Protein AF-0000000077156765 (afdb_homodimer)

Foldseek 3Di:
DEEEEAAQAQWDQPDPQLQPPPLLCVVQVVVVHGSRLFIQACVRRVVSLPPDPPSQFHHCVVLLLLQVCLQLVDCCQQVVLYFYWYQHNQQKIKGADRSQDQDPDPVVNRVVSSVCVVVQFDDDPNDTGMGMDRHHPVRVCVVLVAPFEEEEDQPFAEDELLVVLVPDDSRYYYYFHNGADDDDDPVNVVRHPGYYYHDPDDDRRSVVSNSNVVSNVVVVPD/DEEEEAAQAQWDQDDPQLQPPPLLCVVQVVVVHGSRLFIQACVRCVVSLPPDVPSQFHHCVVLLLLLVCLQLVDCCQQVVLYFYWYQHNQQKIKGADRSQDQDPDPVVNRVVSSVCVVVQFDDDPNDTGMGMDRHHPVRVCVVLVAPFEEEEDQPFAEDELLVVLVPDDSSYYYYFHNGFDDDDDPVNVVRHPGYYYHDPDDDRRSVVSNSNVVSNVVVVPD

Organism: Nitrosopumilus maritimus (strain SCM1) (NCBI:txid436308)

pLDDT: mean 96.72, std 3.02, range [75.88, 98.94]

Secondary structure (DSSP, 8-state):
-EEEEEEEES--BPPGGGTTSHHHHHHHHHHTS-GGGSB--HHHHHHHHTT-TTGGGSS-HHHHHHHHHHHHSSHHHHTTSEEEEEEETTSEEEEE-TT----SSHHHHHHHHHHHHHHSEEEETTEEEEEEEE--HHHHHHHH--SEEEEEEEEEEEE-HHHHHHT--TTEEEEEE-SSSS---HHHHTT-SEEEEESSSPPPHHHHHHHHHHHHHHHHH-/-EEEEEEEES--BPPGGGTTSHHHHHHHHHHTS-GGGSBP-HHHHHHHHTT-TTGGGSS-HHHHHHHHHHHHSSHHHHTTSEEEEEEETTSEEEEE-TT----SSHHHHHHHHHHHHHHSEEEETTEEEEEEEE--HHHHHHHH--SEEEEEEEEEEE--HHHHHHT--TTEEEEEE-SSSS---HHHHTT-SEEEE-SSSPPPHHHHHHHHHHHHHHHHH-

Structure (mmCIF, N/CA/C/O backbone):
data_AF-0000000077156765-model_v1
#
loop_
_entity.id
_entity.type
_entity.pdbx_description
1 polymer 'Ribosomal RNA small subunit methyltransferase Nep1'
#
loop_
_atom_site.group_PDB
_atom_site.id
_atom_site.type_symbol
_atom_site.label_atom_id
_atom_site.label_alt_id
_atom_site.label_comp_id
_atom_site.label_asym_id
_atom_site.label_entity_id
_atom_site.label_seq_id
_atom_site.pdbx_PDB_ins_code
_atom_site.Cartn_x
_atom_site.Cartn_y
_atom_site.Cartn_z
_atom_site.occupancy
_atom_site.B_iso_or_equiv
_atom_site.auth_seq_id
_atom_site.auth_comp_id
_atom_site.auth_asym_id
_atom_site.auth_atom_id
_atom_site.pdbx_PDB_model_num
ATOM 1 N N . MET A 1 1 ? 0.451 17.781 21.188 1 91 1 MET A N 1
ATOM 2 C CA . MET A 1 1 ? 0.615 16.688 20.234 1 91 1 MET A CA 1
ATOM 3 C C . MET A 1 1 ? -0.174 16.953 18.969 1 91 1 MET A C 1
ATOM 5 O O . MET A 1 1 ? -1.321 17.391 19.016 1 91 1 MET A O 1
ATOM 9 N N . ILE A 1 2 ? 0.42 16.766 17.859 1 96.06 2 ILE A N 1
ATOM 10 C CA . ILE A 1 2 ? -0.24 17.094 16.594 1 96.06 2 ILE A CA 1
ATOM 11 C C . ILE A 1 2 ? -1.325 16.047 16.312 1 96.06 2 ILE A C 1
ATOM 13 O O . ILE A 1 2 ? -1.152 14.867 16.594 1 96.06 2 ILE A O 1
ATOM 17 N N . SER A 1 3 ? -2.455 16.547 15.875 1 98.38 3 SER A N 1
ATOM 18 C CA . SER A 1 3 ? -3.529 15.68 15.406 1 98.38 3 SER A CA 1
ATOM 19 C C . SER A 1 3 ? -3.475 15.5 13.891 1 98.38 3 SER A C 1
ATOM 21 O O . SER A 1 3 ? -3.189 16.453 13.156 1 98.38 3 SER A O 1
ATOM 23 N N . VAL A 1 4 ? -3.652 14.297 13.477 1 98.81 4 VAL A N 1
ATOM 24 C CA . VAL A 1 4 ? -3.748 13.961 12.055 1 98.81 4 VAL A CA 1
ATOM 25 C C . VAL A 1 4 ? -5.141 13.414 11.75 1 98.81 4 VAL A C 1
ATOM 27 O O . VAL A 1 4 ? -5.617 12.5 12.43 1 98.81 4 VAL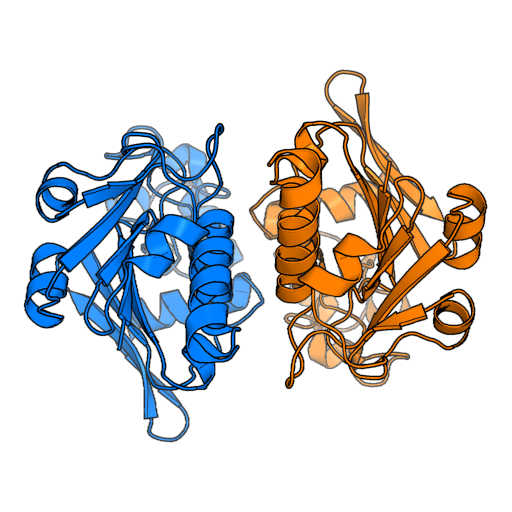 A O 1
ATOM 30 N N . VAL A 1 5 ? -5.812 14.039 10.75 1 98.94 5 VAL A N 1
ATOM 31 C CA . VAL A 1 5 ? -7.152 13.594 10.383 1 98.94 5 VAL A CA 1
ATOM 32 C C . VAL A 1 5 ? -7.176 13.188 8.906 1 98.94 5 VAL A C 1
ATOM 34 O O . VAL A 1 5 ? -6.77 13.961 8.039 1 98.94 5 VAL A O 1
ATOM 37 N N . LEU A 1 6 ? -7.539 11.953 8.617 1 98.94 6 LEU A N 1
ATOM 38 C CA . LEU A 1 6 ? -8.016 11.609 7.281 1 98.94 6 LEU A CA 1
ATOM 39 C C . LEU A 1 6 ? -9.492 11.953 7.121 1 98.94 6 LEU A C 1
ATOM 41 O O . LEU A 1 6 ? -10.352 11.328 7.75 1 98.94 6 LEU A O 1
ATOM 45 N N . ALA A 1 7 ? -9.727 12.969 6.277 1 98.88 7 ALA A N 1
ATOM 46 C CA . ALA A 1 7 ? -11.078 13.508 6.195 1 98.88 7 ALA A CA 1
ATOM 47 C C . ALA A 1 7 ? -11.797 13 4.949 1 98.88 7 ALA A C 1
ATOM 49 O O . ALA A 1 7 ? -11.18 12.781 3.908 1 98.88 7 ALA A O 1
ATOM 50 N N . GLU A 1 8 ? -13.109 12.758 5.117 1 98.75 8 GLU A N 1
ATOM 51 C CA . GLU A 1 8 ? -13.992 12.273 4.059 1 98.75 8 GLU A CA 1
ATOM 52 C C . GLU A 1 8 ? -13.461 10.977 3.457 1 98.75 8 GLU A C 1
ATOM 54 O O . GLU A 1 8 ? -13.445 10.812 2.234 1 98.75 8 GLU A O 1
ATOM 59 N N . SER A 1 9 ? -13.016 10.125 4.383 1 98.88 9 SER A N 1
ATOM 60 C CA . SER A 1 9 ? -12.367 8.883 3.982 1 98.88 9 SER A CA 1
ATOM 61 C C . SER A 1 9 ? -13.359 7.914 3.35 1 98.88 9 SER A C 1
ATOM 63 O O . SER A 1 9 ? -14.469 7.73 3.863 1 98.88 9 SER A O 1
ATOM 65 N N . ALA A 1 10 ? -12.953 7.395 2.191 1 98.81 10 ALA A N 1
ATOM 66 C CA . ALA A 1 10 ? -13.766 6.43 1.457 1 98.81 10 ALA A CA 1
ATOM 67 C C . ALA A 1 10 ? -13.844 5.102 2.207 1 98.81 10 ALA A C 1
ATOM 69 O O . ALA A 1 10 ? -13.461 4.059 1.676 1 98.81 10 ALA A O 1
ATOM 70 N N . LEU A 1 11 ? -14.359 5.145 3.381 1 98.81 11 LEU A N 1
ATOM 71 C CA . LEU A 1 11 ? -14.531 4.039 4.316 1 98.81 11 LEU A CA 1
ATOM 72 C C . LEU A 1 11 ? -15.953 4.008 4.863 1 98.81 11 LEU A C 1
ATOM 74 O O . LEU A 1 11 ? -16.344 4.879 5.652 1 98.81 11 LEU A O 1
ATOM 78 N N . GLU A 1 12 ? -16.75 3.109 4.395 1 98.81 12 GLU A N 1
ATOM 79 C CA . GLU A 1 12 ? -18.141 2.965 4.781 1 98.81 12 GLU A CA 1
ATOM 80 C C . GLU A 1 12 ? -18.672 1.57 4.449 1 98.81 12 GLU A C 1
ATOM 82 O O . GLU A 1 12 ? -18.109 0.877 3.598 1 98.81 12 GLU A O 1
ATOM 87 N N . LEU A 1 13 ? -19.672 1.162 5.156 1 98.69 13 LEU A N 1
ATOM 88 C CA . LEU A 1 13 ? -20.406 -0.032 4.738 1 98.69 13 LEU A CA 1
ATOM 89 C C . LEU A 1 13 ? -21.203 0.234 3.467 1 98.69 13 LEU A C 1
ATOM 91 O O . LEU A 1 13 ? -21.469 1.389 3.129 1 98.69 13 LEU A O 1
ATOM 95 N N . VAL A 1 14 ? -21.562 -0.81 2.764 1 98.56 14 VAL A N 1
ATOM 96 C CA . VAL A 1 14 ? -22.422 -0.665 1.598 1 98.56 14 VAL A CA 1
ATOM 97 C C . VAL A 1 14 ? -23.703 0.068 1.993 1 98.56 14 VAL A C 1
ATOM 99 O O . VAL A 1 14 ? -24.406 -0.357 2.908 1 98.56 14 VAL A O 1
ATOM 102 N N . PRO A 1 15 ? -23.875 1.188 1.358 1 97 15 PRO A N 1
ATOM 103 C CA . PRO A 1 15 ? -25.109 1.901 1.667 1 97 15 PRO A CA 1
ATOM 104 C C . PRO A 1 15 ? -26.359 1.076 1.363 1 97 15 PRO A C 1
ATOM 106 O O . PRO A 1 15 ? -26.328 0.201 0.494 1 97 15 PRO A O 1
ATOM 109 N N . SER A 1 16 ? -27.391 1.437 2.053 1 95.56 16 SER A N 1
ATOM 110 C CA . SER A 1 16 ? -28.656 0.696 1.939 1 95.56 16 SER A CA 1
ATOM 111 C C . SER A 1 16 ? -29.156 0.679 0.501 1 95.56 16 SER A C 1
ATOM 113 O O . SER A 1 16 ? -29.734 -0.315 0.05 1 95.56 16 SER A O 1
ATOM 115 N N . GLU A 1 17 ? -28.922 1.647 -0.163 1 95.06 17 GLU A N 1
ATOM 116 C CA . GLU A 1 17 ? -29.469 1.774 -1.513 1 95.06 17 GLU A CA 1
ATOM 117 C C . GLU A 1 17 ? -28.75 0.836 -2.482 1 95.06 17 GLU A C 1
ATOM 119 O O . GLU A 1 17 ? -29.266 0.566 -3.576 1 95.06 17 GLU A O 1
ATOM 124 N N . LEU A 1 18 ? -27.641 0.352 -2.076 1 97.5 18 LEU A N 1
ATOM 125 C CA . LEU A 1 18 ? -26.859 -0.472 -2.988 1 97.5 18 LEU A CA 1
ATOM 126 C C . LEU A 1 18 ? -26.922 -1.942 -2.59 1 97.5 18 LEU A C 1
ATOM 128 O O . LEU A 1 18 ? -26.469 -2.814 -3.336 1 97.5 18 LEU A O 1
ATOM 132 N N . LYS A 1 19 ? -27.531 -2.295 -1.445 1 95.75 19 LYS A N 1
ATOM 133 C CA . LYS A 1 19 ? -27.406 -3.605 -0.817 1 95.75 19 LYS A CA 1
ATOM 134 C C . LYS A 1 19 ? -28.047 -4.695 -1.68 1 95.75 19 LYS A C 1
ATOM 136 O O . LYS A 1 19 ? -27.688 -5.871 -1.563 1 95.75 19 LYS A O 1
ATOM 141 N N . HIS A 1 20 ? -28.922 -4.277 -2.59 1 96.69 20 HIS A N 1
ATOM 142 C CA . HIS A 1 20 ? -29.656 -5.289 -3.35 1 96.69 20 HIS A CA 1
ATOM 143 C C . HIS A 1 20 ? -29.078 -5.441 -4.754 1 96.69 20 HIS A C 1
ATOM 145 O O . HIS A 1 20 ? -29.531 -6.289 -5.527 1 96.69 20 HIS A O 1
ATOM 151 N N . HIS A 1 21 ? -28.156 -4.609 -5.074 1 97.62 21 HIS A N 1
ATOM 152 C CA . HIS A 1 21 ? -27.531 -4.746 -6.383 1 97.62 21 HIS A CA 1
ATOM 153 C C . HIS A 1 21 ? -26.766 -6.062 -6.496 1 97.62 21 HIS A C 1
ATOM 155 O O . HIS A 1 21 ? -26.094 -6.48 -5.551 1 97.62 21 HIS A O 1
ATOM 161 N N . GLN A 1 22 ? -26.812 -6.688 -7.68 1 97.81 22 GLN A N 1
ATOM 162 C CA . GLN A 1 22 ? -26.281 -8.023 -7.902 1 97.81 22 GLN A CA 1
ATOM 163 C C . GLN A 1 22 ? -24.781 -8.07 -7.617 1 97.81 22 GLN A C 1
ATOM 165 O O . GLN A 1 22 ? -24.281 -9.047 -7.051 1 97.81 22 GLN A O 1
ATOM 170 N N . SER A 1 23 ? -24.047 -7.07 -7.934 1 97.31 23 SER A N 1
ATOM 171 C CA . SER A 1 23 ? -22.609 -7.047 -7.703 1 97.31 23 SER A CA 1
ATOM 172 C C . SER A 1 23 ? -22.281 -7.055 -6.211 1 97.31 23 SER A C 1
ATOM 174 O O . SER A 1 23 ? -21.297 -7.652 -5.789 1 97.31 23 SER A O 1
ATOM 176 N N . VAL A 1 24 ? -23.094 -6.375 -5.449 1 98.38 24 VAL A N 1
ATOM 177 C CA . VAL A 1 24 ? -22.906 -6.328 -4 1 98.38 24 VAL A CA 1
ATOM 178 C C . VAL A 1 24 ? -23.281 -7.68 -3.391 1 98.38 24 VAL A C 1
ATOM 180 O O . VAL 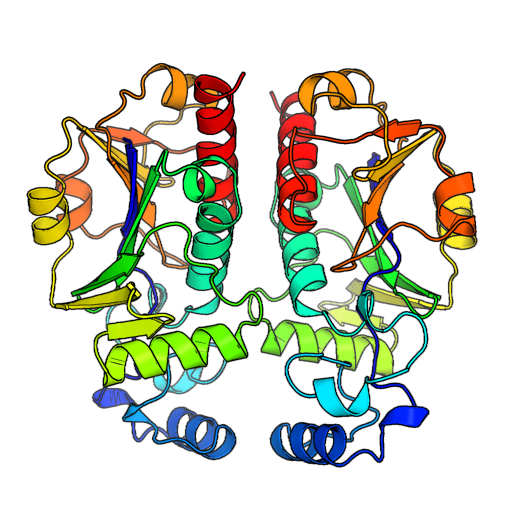A 1 24 ? -22.531 -8.234 -2.588 1 98.38 24 VAL A O 1
ATOM 183 N N . ILE A 1 25 ? -24.438 -8.219 -3.854 1 97.62 25 ILE A N 1
ATOM 184 C CA . ILE A 1 25 ? -24.938 -9.492 -3.34 1 97.62 25 ILE A CA 1
ATOM 185 C C . ILE A 1 25 ? -23.938 -10.602 -3.648 1 97.62 25 ILE A C 1
ATOM 187 O O . ILE A 1 25 ? -23.609 -11.406 -2.777 1 97.62 25 ILE A O 1
ATOM 191 N N . SER A 1 26 ? -23.453 -10.633 -4.828 1 96.38 26 SER A N 1
ATOM 192 C CA . SER A 1 26 ? -22.5 -11.648 -5.254 1 96.38 26 SER A CA 1
ATOM 193 C C . SER A 1 26 ? -21.203 -11.57 -4.445 1 96.38 26 SER A C 1
ATOM 195 O O . SER A 1 26 ? -20.672 -12.594 -4.023 1 96.38 26 SER A O 1
ATOM 197 N N . HIS A 1 27 ? -20.688 -10.398 -4.23 1 96.19 27 HIS A N 1
ATOM 198 C CA . HIS A 1 27 ? -19.469 -10.211 -3.453 1 96.19 27 HIS A CA 1
ATOM 199 C C . HIS A 1 27 ? -19.672 -10.633 -2 1 96.19 27 HIS A C 1
ATOM 201 O O . HIS A 1 27 ? -18.844 -11.359 -1.438 1 96.19 27 HIS A O 1
ATOM 207 N N . ALA A 1 28 ? -20.781 -10.18 -1.416 1 96.56 28 ALA A N 1
ATOM 208 C CA . ALA A 1 28 ? -21.109 -10.547 -0.04 1 96.56 28 ALA A CA 1
ATOM 209 C C . ALA A 1 28 ? -21.188 -12.062 0.12 1 96.56 28 ALA A C 1
ATOM 211 O O . ALA A 1 28 ? -20.688 -12.617 1.104 1 96.56 28 ALA A O 1
ATOM 212 N N . ARG A 1 29 ? -21.844 -12.703 -0.817 1 94.56 29 ARG A N 1
ATOM 213 C CA . ARG A 1 29 ? -21.969 -14.156 -0.79 1 94.56 29 ARG A CA 1
ATOM 214 C C . ARG A 1 29 ? -20.609 -14.828 -0.828 1 94.56 29 ARG A C 1
ATOM 216 O O . ARG A 1 29 ? -20.359 -15.781 -0.086 1 94.56 29 ARG A O 1
ATOM 223 N N . LYS A 1 30 ? -19.734 -14.32 -1.581 1 91.75 30 LYS A N 1
ATOM 224 C CA . LYS A 1 30 ? -18.391 -14.859 -1.673 1 91.75 30 LYS A CA 1
ATOM 225 C C . LYS A 1 30 ? -17.641 -14.711 -0.348 1 91.75 30 LYS A C 1
ATOM 227 O O . LYS A 1 30 ? -16.812 -15.555 0.006 1 91.75 30 LYS A O 1
ATOM 232 N N . LEU A 1 31 ? -17.891 -13.688 0.341 1 93.81 31 LEU A N 1
ATOM 233 C CA . LEU A 1 31 ? -17.25 -13.438 1.63 1 93.81 31 LEU A CA 1
ATOM 234 C C . LEU A 1 31 ? -17.969 -14.188 2.746 1 93.81 31 LEU A C 1
ATOM 236 O O . LEU A 1 31 ? -17.484 -14.234 3.879 1 93.81 31 LEU A O 1
ATOM 240 N N . GLY A 1 32 ? -19.109 -14.812 2.408 1 92.44 32 GLY A N 1
ATOM 241 C CA . GLY A 1 32 ? -19.922 -15.461 3.426 1 92.44 32 GLY A CA 1
ATOM 242 C C . GLY A 1 32 ? -20.547 -14.477 4.406 1 92.44 32 GLY A C 1
ATOM 243 O O . GLY A 1 32 ? -20.656 -14.773 5.598 1 92.44 32 GLY A O 1
ATOM 244 N N . LYS A 1 33 ? -20.922 -13.289 3.898 1 96.81 33 LYS A N 1
ATOM 245 C CA . LYS A 1 33 ? -21.469 -12.227 4.734 1 96.81 33 LYS A CA 1
ATOM 246 C C . LYS A 1 33 ? -22.719 -11.625 4.105 1 96.81 33 LYS A C 1
ATOM 248 O O . LYS A 1 33 ? -23.062 -11.938 2.965 1 96.81 33 LYS A O 1
ATOM 253 N N . LEU A 1 34 ? -23.375 -10.773 4.898 1 96.44 34 LEU A N 1
ATOM 254 C CA . LEU A 1 34 ? -24.5 -10.016 4.363 1 96.44 34 LEU A CA 1
ATOM 255 C C . LEU A 1 34 ? -24.031 -8.766 3.635 1 96.44 34 LEU A C 1
ATOM 257 O O . LEU A 1 34 ? -23.031 -8.156 4.023 1 96.44 34 LEU A O 1
ATOM 261 N N . SER A 1 35 ? -24.734 -8.406 2.617 1 96.25 35 SER A N 1
ATOM 262 C CA . SER A 1 35 ? -24.406 -7.223 1.825 1 96.25 35 SER A CA 1
ATOM 263 C C . SER A 1 35 ? -24.328 -5.977 2.699 1 96.25 35 SER A C 1
ATOM 265 O O . SER A 1 35 ? -23.531 -5.074 2.426 1 96.25 35 SER A O 1
ATOM 267 N N . SER A 1 36 ? -25.109 -5.945 3.75 1 94.31 36 SER A N 1
ATOM 268 C CA . SER A 1 36 ? -25.172 -4.766 4.605 1 94.31 36 SER A CA 1
ATOM 269 C C . SER A 1 36 ? -23.984 -4.719 5.566 1 94.31 36 SER A C 1
ATOM 271 O O . SER A 1 36 ? -23.781 -3.723 6.266 1 94.31 36 SER A O 1
ATOM 273 N N . GLU A 1 37 ? -23.203 -5.762 5.523 1 96.94 37 GLU A N 1
ATOM 274 C CA . GLU A 1 37 ? -22.172 -5.871 6.551 1 96.94 37 GLU A CA 1
ATOM 275 C C . GLU A 1 37 ? -20.781 -5.727 5.945 1 96.94 37 GLU A C 1
ATOM 277 O O . GLU A 1 37 ? -19.781 -5.75 6.668 1 96.94 37 GLU A O 1
ATOM 282 N N . ILE A 1 38 ? -20.734 -5.598 4.695 1 98.44 38 ILE A N 1
ATOM 283 C CA . ILE A 1 38 ? -19.422 -5.527 4.074 1 98.44 38 ILE A CA 1
ATOM 284 C C . ILE A 1 38 ? -19.125 -4.086 3.668 1 98.44 38 ILE A C 1
ATOM 286 O O . ILE A 1 38 ? -20.031 -3.264 3.549 1 98.44 38 ILE A O 1
ATOM 290 N N . LEU A 1 39 ? -17.844 -3.758 3.482 1 98.75 39 LEU A N 1
ATOM 291 C CA . LEU A 1 39 ? -17.406 -2.428 3.066 1 98.75 39 LEU A CA 1
ATOM 292 C C . LEU A 1 39 ? -17.734 -2.184 1.598 1 98.75 39 LEU A C 1
ATOM 294 O O . LEU A 1 39 ? -17.641 -3.096 0.773 1 98.75 39 LEU A O 1
ATOM 298 N N . LEU A 1 40 ? -18.219 -0.961 1.332 1 98.75 40 LEU A N 1
ATOM 299 C CA . LEU A 1 40 ? -18.297 -0.525 -0.058 1 98.75 40 LEU A CA 1
ATOM 300 C C . LEU A 1 40 ? -16.906 -0.499 -0.7 1 98.75 40 LEU A C 1
ATOM 302 O O . LEU A 1 40 ? -15.977 0.078 -0.143 1 98.75 40 LEU A O 1
ATOM 306 N N . ASP A 1 41 ? -16.75 -1.224 -1.75 1 98.12 41 ASP A N 1
ATOM 307 C CA . ASP A 1 41 ? -15.477 -1.332 -2.453 1 98.12 41 ASP A CA 1
ATOM 308 C C . ASP A 1 41 ? -15.68 -1.323 -3.967 1 98.12 41 ASP A C 1
ATOM 310 O O . ASP A 1 41 ? -16.281 -2.242 -4.52 1 98.12 41 ASP A O 1
ATOM 314 N N . ASN A 1 42 ? -15.117 -0.222 -4.566 1 97.19 42 ASN A N 1
ATOM 315 C CA . ASN A 1 42 ? -15.344 0.026 -5.988 1 97.19 42 ASN A CA 1
ATOM 316 C C . ASN A 1 42 ? -14.812 -1.122 -6.844 1 97.19 42 ASN A C 1
ATOM 318 O O . ASN A 1 42 ? -15.312 -1.355 -7.949 1 97.19 42 ASN A O 1
ATOM 322 N N . SER A 1 43 ? -13.844 -1.938 -6.355 1 96.44 43 SER A N 1
ATOM 323 C CA . SER A 1 43 ? -13.305 -3.062 -7.113 1 96.44 43 SER A CA 1
ATOM 324 C C . SER A 1 43 ? -14.375 -4.129 -7.348 1 96.44 43 SER A C 1
ATOM 326 O O . SER A 1 43 ? -14.312 -4.871 -8.328 1 96.44 43 SER A O 1
ATOM 328 N N . TRP A 1 44 ? -15.391 -4.172 -6.504 1 96.31 44 TRP A N 1
ATOM 329 C CA . TRP A 1 44 ? -16.422 -5.199 -6.582 1 96.31 44 TRP A CA 1
ATOM 330 C C . TRP A 1 44 ? -17.781 -4.578 -6.898 1 96.31 44 TRP A C 1
ATOM 332 O O . TRP A 1 44 ? -18.656 -5.238 -7.473 1 96.31 44 TRP A O 1
ATOM 342 N N . HIS A 1 45 ? -17.906 -3.311 -6.531 1 98.44 45 HIS A N 1
ATOM 343 C CA . HIS A 1 45 ? -19.25 -2.73 -6.512 1 98.44 45 HIS A CA 1
ATOM 344 C C . HIS A 1 45 ? -19.375 -1.594 -7.52 1 98.44 45 HIS A C 1
ATOM 346 O O . HIS A 1 45 ? -20.281 -0.774 -7.43 1 98.44 45 HIS A O 1
ATOM 352 N N . PHE A 1 46 ? -18.406 -1.523 -8.5 1 97.31 46 PHE A N 1
ATOM 353 C CA . PHE A 1 46 ? -18.344 -0.423 -9.461 1 97.31 46 PHE A CA 1
ATOM 354 C C . PHE A 1 46 ? -19.703 -0.203 -10.117 1 97.31 46 PHE A C 1
ATOM 356 O O . PHE A 1 46 ? -20.203 0.922 -10.148 1 97.31 46 PHE A O 1
ATOM 363 N N . ALA A 1 47 ? -20.359 -1.296 -10.594 1 97.44 47 ALA A N 1
ATOM 364 C CA . ALA A 1 47 ? -21.641 -1.197 -11.273 1 97.44 47 ALA A CA 1
ATOM 365 C C . ALA A 1 47 ? -22.719 -0.657 -10.336 1 97.44 47 ALA A C 1
ATOM 367 O O . ALA A 1 47 ? -23.531 0.183 -10.734 1 97.44 47 ALA A O 1
ATOM 368 N N . ALA A 1 48 ? -22.688 -1.033 -9.164 1 98.12 48 ALA A N 1
ATOM 369 C CA . ALA A 1 48 ? -23.688 -0.61 -8.195 1 98.12 48 ALA A CA 1
ATOM 370 C C . ALA A 1 48 ? -23.531 0.866 -7.844 1 98.12 48 ALA A C 1
ATOM 372 O O . ALA A 1 48 ? -24.5 1.546 -7.52 1 98.12 48 ALA A O 1
ATOM 373 N N . MET A 1 49 ? -22.359 1.321 -7.922 1 98.12 49 MET A N 1
ATOM 374 C CA . MET A 1 49 ? -22.047 2.646 -7.402 1 98.12 49 MET A CA 1
ATOM 375 C C . MET A 1 49 ? -22.344 3.725 -8.438 1 98.12 49 MET A C 1
ATOM 377 O O . MET A 1 49 ? -22.328 4.914 -8.125 1 98.12 49 MET A O 1
ATOM 381 N N . LYS A 1 50 ? -22.641 3.309 -9.617 1 97.06 50 LYS A N 1
ATOM 382 C CA . LYS A 1 50 ? -22.859 4.285 -10.68 1 97.06 50 LYS A CA 1
ATOM 383 C C . LYS A 1 50 ? -24 5.23 -10.312 1 97.06 50 LYS A C 1
ATOM 385 O O . LYS A 1 50 ? -25.125 4.785 -10.031 1 97.06 50 LYS A O 1
ATOM 390 N N . GLY A 1 51 ? -23.672 6.551 -10.258 1 95.38 51 GLY A N 1
ATOM 391 C CA . GLY A 1 51 ? -24.703 7.566 -10.094 1 95.38 51 GLY A CA 1
ATOM 392 C C . GLY A 1 51 ? -24.922 7.973 -8.648 1 95.38 51 GLY A C 1
ATOM 393 O O . GLY A 1 51 ? -25.688 8.898 -8.367 1 95.38 51 GLY A O 1
ATOM 394 N N . ILE A 1 52 ? -24.266 7.371 -7.766 1 95.81 52 ILE A N 1
ATOM 395 C CA . ILE A 1 52 ? -24.5 7.754 -6.379 1 95.81 52 ILE A CA 1
ATOM 396 C C . ILE A 1 52 ? -23.812 9.078 -6.082 1 95.81 52 ILE A C 1
ATOM 398 O O . ILE A 1 52 ? -22.922 9.5 -6.82 1 95.81 52 ILE A O 1
ATOM 402 N N . ILE A 1 53 ? -24.266 9.68 -5.031 1 94.06 53 ILE A N 1
ATOM 403 C CA . ILE A 1 53 ? -23.688 10.953 -4.605 1 94.06 53 ILE A CA 1
ATOM 404 C C . ILE A 1 53 ? -22.234 10.742 -4.203 1 94.06 53 ILE A C 1
ATOM 406 O O . ILE A 1 53 ? -21.906 9.812 -3.461 1 94.06 53 ILE A O 1
ATOM 410 N N . ASN A 1 54 ? -21.328 11.57 -4.727 1 94.38 54 ASN A N 1
ATOM 411 C CA . ASN A 1 54 ? -19.906 11.531 -4.418 1 94.38 54 ASN A CA 1
ATOM 412 C C . ASN A 1 54 ? -19.281 10.211 -4.844 1 94.38 54 ASN A C 1
ATOM 414 O O . ASN A 1 54 ? -18.422 9.664 -4.137 1 94.38 54 ASN A O 1
ATOM 418 N N . GLU A 1 55 ? -19.766 9.719 -5.984 1 95.19 55 GLU A N 1
ATOM 419 C CA . GLU A 1 55 ? -19.359 8.422 -6.508 1 95.19 55 GLU A CA 1
ATOM 420 C C . GLU A 1 55 ? -17.844 8.281 -6.531 1 95.19 55 GLU A C 1
ATOM 422 O O . GLU A 1 55 ? -17.297 7.297 -6.035 1 95.19 55 GLU A O 1
ATOM 427 N N . LEU A 1 56 ? -17.172 9.312 -6.926 1 95.06 56 LEU A N 1
ATOM 428 C CA . LEU A 1 56 ? -15.734 9.219 -7.18 1 95.06 56 LEU A CA 1
ATOM 429 C C . LEU A 1 56 ? -14.945 9.305 -5.879 1 95.06 56 LEU A C 1
ATOM 431 O O . LEU A 1 56 ? -13.75 8.977 -5.848 1 95.06 56 LEU A O 1
ATOM 435 N N . LYS A 1 57 ? -15.586 9.703 -4.703 1 96.81 57 LYS A N 1
ATOM 436 C CA . LYS A 1 57 ? -14.938 9.844 -3.402 1 96.81 57 LYS A CA 1
ATOM 437 C C . LYS A 1 57 ? -15.141 8.594 -2.547 1 96.81 57 LYS A C 1
ATOM 439 O O . LYS A 1 57 ? -14.586 8.492 -1.45 1 96.81 57 LYS A O 1
ATOM 444 N N . ARG A 1 58 ? -15.977 7.758 -3.064 1 97.69 58 ARG A N 1
ATOM 445 C CA . ARG A 1 58 ? -16.422 6.652 -2.223 1 97.69 58 ARG A CA 1
ATOM 446 C C . ARG A 1 58 ? -15.812 5.332 -2.691 1 97.69 58 ARG A C 1
ATOM 448 O O . ARG A 1 58 ? -15.266 5.25 -3.791 1 97.69 58 ARG A O 1
ATOM 455 N N . GLY A 1 59 ? -15.859 4.344 -1.891 1 98.31 59 GLY A N 1
ATOM 456 C CA . GLY A 1 59 ? -15.609 2.963 -2.266 1 98.31 59 GLY A CA 1
ATOM 457 C C . GLY A 1 59 ? -14.133 2.652 -2.434 1 98.31 59 GLY A C 1
ATOM 458 O O . GLY A 1 59 ? -13.75 1.869 -3.307 1 98.31 59 GLY A O 1
ATOM 459 N N . ARG A 1 60 ? -13.266 3.297 -1.684 1 98.5 60 ARG A N 1
ATOM 460 C CA . ARG A 1 60 ? -11.836 3.014 -1.805 1 98.5 60 ARG A CA 1
ATOM 461 C C . ARG A 1 60 ? -11.203 2.812 -0.433 1 98.5 60 ARG A C 1
ATOM 463 O O . ARG A 1 60 ? -10.234 3.492 -0.085 1 98.5 60 ARG A O 1
ATOM 470 N N . PRO A 1 61 ? -11.82 1.794 0.32 1 98.81 61 PRO A N 1
ATOM 471 C CA . PRO A 1 61 ? -11.242 1.54 1.645 1 98.81 61 PRO A CA 1
ATOM 472 C C . PRO A 1 61 ? -9.766 1.161 1.585 1 98.81 61 PRO A C 1
ATOM 474 O O . PRO A 1 61 ? -9.031 1.368 2.555 1 98.81 61 PRO A O 1
ATOM 477 N N . ASP A 1 62 ? -9.297 0.624 0.45 1 98.62 62 ASP A N 1
ATOM 478 C CA . ASP A 1 62 ? -7.898 0.24 0.289 1 98.62 62 ASP A CA 1
ATOM 479 C C . ASP A 1 62 ? -6.98 1.457 0.373 1 98.62 62 ASP A C 1
ATOM 481 O O . ASP A 1 62 ? -5.922 1.401 1.001 1 98.62 62 ASP A O 1
ATOM 485 N N . LEU A 1 63 ? -7.367 2.602 -0.204 1 98.69 63 LEU A N 1
ATOM 486 C CA . LEU A 1 63 ? -6.562 3.814 -0.143 1 98.69 63 LEU A CA 1
ATOM 487 C C . LEU A 1 63 ? -6.5 4.355 1.282 1 98.69 63 LEU A C 1
ATOM 489 O O . LEU A 1 63 ? -5.453 4.836 1.723 1 98.69 63 LEU A O 1
ATOM 493 N N . VAL A 1 64 ? -7.621 4.312 1.974 1 98.88 64 VAL A N 1
ATOM 494 C CA . VAL A 1 64 ? -7.672 4.75 3.365 1 98.88 64 VAL A CA 1
ATOM 495 C C . VAL A 1 64 ? -6.762 3.865 4.215 1 98.88 64 VAL A C 1
ATOM 497 O O . VAL A 1 64 ? -6.02 4.363 5.066 1 98.88 64 VAL A O 1
ATOM 500 N N . HIS A 1 65 ? -6.844 2.574 3.959 1 98.94 65 HIS A N 1
ATOM 501 C CA . HIS A 1 65 ? -6.004 1.598 4.645 1 98.94 65 HIS A CA 1
ATOM 502 C C . HIS A 1 65 ? -4.527 1.953 4.508 1 98.94 65 HIS A C 1
ATOM 504 O O . HIS A 1 65 ? -3.799 1.985 5.504 1 98.94 65 HIS A O 1
ATOM 510 N N . PHE A 1 66 ? -4.039 2.287 3.291 1 98.75 66 PHE A N 1
ATOM 511 C CA . PHE A 1 66 ? -2.646 2.643 3.055 1 98.75 66 PHE A CA 1
ATOM 512 C C . PHE A 1 66 ? -2.26 3.881 3.854 1 98.75 66 PHE A C 1
ATOM 514 O O . PHE A 1 66 ? -1.188 3.926 4.461 1 98.75 66 PHE A O 1
ATOM 521 N N . SER A 1 67 ? -3.094 4.855 3.859 1 98.88 67 SER A N 1
ATOM 522 C CA . SER A 1 67 ? -2.807 6.09 4.582 1 98.88 67 SER A CA 1
ATOM 523 C C . SER A 1 67 ? -2.738 5.848 6.086 1 98.88 67 SER A C 1
ATOM 525 O O . SER A 1 67 ? -1.889 6.418 6.777 1 98.88 67 SER A O 1
ATOM 527 N N . ILE A 1 68 ? -3.67 5 6.57 1 98.94 68 ILE A N 1
ATOM 528 C CA . ILE A 1 68 ? -3.656 4.645 7.984 1 98.94 68 ILE A CA 1
ATOM 529 C C . ILE A 1 68 ? -2.338 3.957 8.336 1 98.94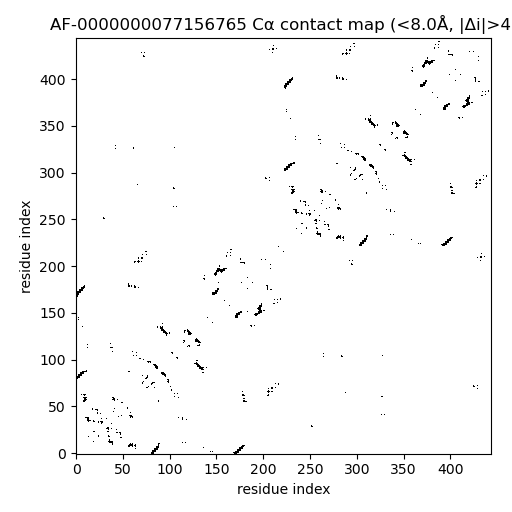 68 ILE A C 1
ATOM 531 O O . ILE A 1 68 ? -1.713 4.277 9.344 1 98.94 68 ILE A O 1
ATOM 535 N N . LEU A 1 69 ? -1.91 3.025 7.492 1 98.75 69 LEU A N 1
ATOM 536 C CA . LEU A 1 69 ? -0.663 2.314 7.746 1 98.75 69 LEU A CA 1
ATOM 537 C C . LEU A 1 69 ? 0.521 3.277 7.746 1 98.75 69 LEU A C 1
ATOM 539 O O . LEU A 1 69 ? 1.424 3.156 8.578 1 98.75 69 LEU A O 1
ATOM 543 N N . GLU A 1 70 ? 0.541 4.285 6.84 1 98.56 70 GLU A N 1
ATOM 544 C CA . GLU A 1 70 ? 1.621 5.266 6.785 1 98.56 70 GLU A CA 1
ATOM 545 C C . GLU A 1 70 ? 1.71 6.066 8.078 1 98.56 70 GLU A C 1
ATOM 547 O O . GLU A 1 70 ? 2.793 6.504 8.469 1 98.56 70 GLU A O 1
ATOM 552 N N . ALA A 1 71 ? 0.603 6.207 8.75 1 98.5 71 ALA A N 1
ATOM 553 C CA . ALA A 1 71 ? 0.555 7.035 9.945 1 98.5 71 ALA A CA 1
ATOM 554 C C . ALA A 1 71 ? 0.812 6.203 11.203 1 98.5 71 ALA A C 1
ATOM 556 O O . ALA A 1 71 ? 1.306 6.719 12.203 1 98.5 71 ALA A O 1
ATOM 557 N N . THR A 1 72 ? 0.506 4.887 11.156 1 98.19 72 THR A N 1
ATOM 558 C CA . THR A 1 72 ? 0.45 4.137 12.414 1 98.19 72 THR A CA 1
ATOM 559 C C . THR A 1 72 ? 1.644 3.193 12.531 1 98.19 72 THR A C 1
ATOM 561 O O . THR A 1 72 ? 1.804 2.512 13.547 1 98.19 72 THR A O 1
ATOM 564 N N . THR A 1 73 ? 2.5 3.137 11.484 1 96.69 73 THR A N 1
ATOM 565 C CA . THR A 1 73 ? 3.627 2.211 11.555 1 96.69 73 THR A CA 1
ATOM 566 C C . THR A 1 73 ? 4.934 2.969 11.766 1 96.69 73 THR A C 1
ATOM 568 O O . THR A 1 73 ? 6.016 2.418 11.547 1 96.69 73 THR A O 1
ATOM 571 N N . ILE A 1 74 ? 4.891 4.242 12.141 1 96.06 74 ILE A N 1
ATOM 572 C CA . ILE A 1 74 ? 6.082 5.074 12.25 1 96.06 74 ILE A CA 1
ATOM 573 C C . ILE A 1 74 ? 6.273 5.523 13.695 1 96.06 74 ILE A C 1
ATOM 575 O O . ILE A 1 74 ? 5.336 5.477 14.492 1 96.06 74 ILE A O 1
ATOM 579 N N . PRO A 1 75 ? 7.508 6.027 14.086 1 95 75 PRO A N 1
ATOM 580 C CA . PRO A 1 75 ? 7.824 6.387 15.469 1 95 75 PRO A CA 1
ATOM 581 C C . PRO A 1 75 ? 6.898 7.461 16.031 1 95 75 PRO A C 1
ATOM 583 O O . PRO 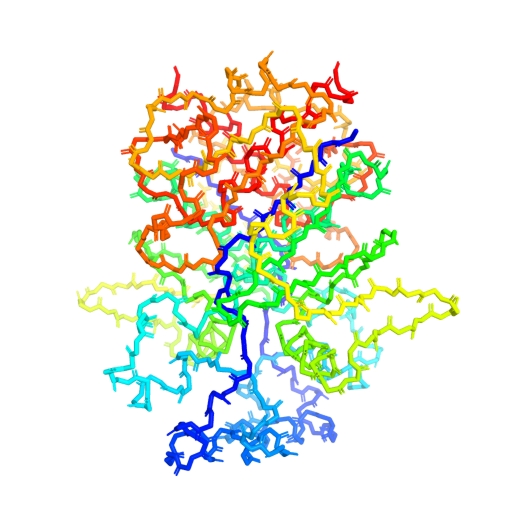A 1 75 ? 6.551 7.43 17.219 1 95 75 PRO A O 1
ATOM 586 N N . LEU A 1 76 ? 6.422 8.398 15.188 1 95.62 76 LEU A N 1
ATOM 587 C CA . LEU A 1 76 ? 5.539 9.453 15.68 1 95.62 76 LEU A CA 1
ATOM 588 C C . LEU A 1 76 ? 4.305 8.867 16.344 1 95.62 76 LEU A C 1
ATOM 590 O O . LEU A 1 76 ? 3.926 9.289 17.438 1 95.62 76 LEU A O 1
ATOM 594 N N . TYR A 1 77 ? 3.732 7.867 15.719 1 96.94 77 TYR A N 1
ATOM 595 C CA . TYR A 1 77 ? 2.518 7.246 16.234 1 96.94 77 TYR A CA 1
ATOM 596 C C . TYR A 1 77 ? 2.838 6.293 17.391 1 96.94 77 TYR A C 1
ATOM 598 O O . TYR A 1 77 ? 2.191 6.336 18.438 1 96.94 77 TYR A O 1
ATOM 606 N N . LEU A 1 78 ? 3.906 5.523 17.25 1 94.5 78 LEU A N 1
ATOM 607 C CA . LEU A 1 78 ? 4.254 4.473 18.188 1 94.5 78 LEU A CA 1
ATOM 608 C C . LEU A 1 78 ? 4.77 5.066 19.5 1 94.5 78 LEU A C 1
ATOM 610 O O . LEU A 1 78 ? 4.723 4.414 20.547 1 94.5 78 LEU A O 1
ATOM 614 N N . LYS A 1 79 ? 5.254 6.277 19.469 1 93.88 79 LYS A N 1
ATOM 615 C CA . LYS A 1 79 ? 5.746 6.949 20.656 1 93.88 79 LYS A CA 1
ATOM 616 C C . LYS A 1 79 ? 4.781 8.039 21.109 1 93.88 79 LYS A C 1
ATOM 618 O O . LYS A 1 79 ? 5.164 8.945 21.859 1 93.88 79 LYS A O 1
ATOM 623 N N . ASN A 1 80 ? 3.545 8.031 20.594 1 94.38 80 ASN A N 1
ATOM 624 C CA . ASN A 1 80 ? 2.438 8.883 21.031 1 94.38 80 ASN A CA 1
ATOM 625 C C . ASN A 1 80 ? 2.75 10.359 20.812 1 94.38 80 ASN A C 1
ATOM 627 O O . ASN A 1 80 ? 2.48 11.188 21.688 1 94.38 80 ASN A O 1
ATOM 631 N N . LYS A 1 81 ? 3.414 10.68 19.641 1 95.06 81 LYS A N 1
ATOM 632 C CA . LYS A 1 81 ? 3.707 12.062 19.281 1 95.06 81 LYS A CA 1
ATOM 633 C C . LYS A 1 81 ? 2.656 12.625 18.328 1 95.06 81 LYS A C 1
ATOM 635 O O . LYS A 1 81 ? 2.631 13.828 18.062 1 95.06 81 LYS A O 1
ATOM 640 N N . ILE A 1 82 ? 1.763 11.75 17.859 1 97.25 82 ILE A N 1
ATOM 641 C CA . ILE A 1 82 ? 0.624 12.195 17.062 1 97.25 82 ILE A CA 1
ATOM 642 C C . ILE A 1 82 ? -0.616 11.383 17.422 1 97.25 82 ILE A C 1
ATOM 644 O O . ILE A 1 82 ? -0.504 10.273 17.953 1 97.25 82 ILE A O 1
ATOM 648 N N . LYS A 1 83 ? -1.735 11.961 17.25 1 97.62 83 LYS A N 1
ATOM 649 C CA . LYS A 1 83 ? -3.025 11.289 17.344 1 97.62 83 LYS A CA 1
ATOM 650 C C . LYS A 1 83 ? -3.729 11.242 15.992 1 97.62 83 LYS A C 1
ATOM 652 O O . LYS A 1 83 ? -3.895 12.266 15.336 1 97.62 83 LYS A O 1
ATOM 657 N N . LEU A 1 84 ? -4.051 10.062 15.586 1 98.75 84 LEU A N 1
ATOM 658 C CA . LEU A 1 84 ? -4.707 9.875 14.297 1 98.75 84 LEU A CA 1
ATOM 659 C C . LEU A 1 84 ? -6.215 9.727 14.477 1 98.75 84 LEU A C 1
ATOM 661 O O . LEU A 1 84 ? -6.676 9.031 15.383 1 98.75 84 LEU A O 1
ATOM 665 N N . TYR A 1 85 ? -7.004 10.422 13.609 1 98.88 85 TYR A N 1
ATOM 666 C CA . TYR A 1 85 ? -8.445 10.25 13.461 1 98.88 85 TYR A CA 1
ATOM 667 C C . TYR A 1 85 ? -8.812 9.969 12.008 1 98.88 85 TYR A C 1
ATOM 669 O O . TYR A 1 85 ? -8.188 10.5 11.094 1 98.88 85 TYR A O 1
ATOM 677 N N . VAL A 1 86 ? -9.82 9.125 11.859 1 98.94 86 VAL A N 1
ATOM 678 C CA . VAL A 1 86 ? -10.367 8.93 10.516 1 98.94 86 VAL A CA 1
ATOM 679 C C . VAL A 1 86 ? -11.828 9.398 10.484 1 98.94 86 VAL A C 1
ATOM 681 O O . VAL A 1 86 ? -12.68 8.82 11.164 1 98.94 86 VAL A O 1
ATOM 684 N N . HIS A 1 87 ? -12.031 10.508 9.836 1 98.94 87 HIS A N 1
ATOM 685 C CA . HIS A 1 87 ? -13.383 10.953 9.508 1 98.94 87 HIS A CA 1
ATOM 686 C C . HIS A 1 87 ? -13.867 10.328 8.211 1 98.94 87 HIS A C 1
ATOM 688 O O . HIS A 1 87 ? -13.258 10.523 7.156 1 98.94 87 HIS A O 1
ATOM 694 N N . THR A 1 88 ? -14.945 9.523 8.227 1 98.88 88 THR A N 1
ATOM 695 C CA . THR A 1 88 ? -15.406 8.742 7.082 1 98.88 88 THR A CA 1
ATOM 696 C C . THR A 1 88 ? -16.406 9.547 6.258 1 98.88 88 THR A C 1
ATOM 698 O O . THR A 1 88 ? -16.938 10.555 6.727 1 98.88 88 THR A O 1
ATOM 701 N N . ILE A 1 89 ? -16.641 9.188 5.051 1 98.06 89 ILE A N 1
ATOM 702 C CA . ILE A 1 89 ? -17.484 9.875 4.074 1 98.06 89 ILE A CA 1
ATOM 703 C C . ILE A 1 89 ? -18.922 9.906 4.574 1 98.06 89 ILE A C 1
ATOM 705 O O . ILE A 1 89 ? -19.703 10.781 4.184 1 98.06 89 ILE A O 1
ATOM 709 N N . ASP A 1 90 ? -19.297 8.984 5.473 1 97.38 90 ASP A N 1
ATOM 710 C CA . ASP A 1 90 ? -20.641 8.945 6.012 1 97.38 90 ASP A CA 1
ATOM 711 C C . ASP A 1 90 ? -20.703 9.562 7.406 1 97.38 90 ASP A C 1
ATOM 713 O O . ASP A 1 90 ? -21.594 9.25 8.195 1 97.38 90 ASP A O 1
ATOM 717 N N . ASP A 1 91 ? -19.781 10.367 7.711 1 98.31 91 ASP A N 1
ATOM 718 C CA . ASP A 1 91 ? -19.734 11.203 8.906 1 98.31 91 ASP A CA 1
ATOM 719 C C . ASP A 1 91 ? -19.672 10.344 10.172 1 98.31 91 ASP A C 1
ATOM 721 O O . ASP A 1 91 ? -20.469 10.516 11.086 1 98.31 91 ASP A O 1
ATOM 725 N N . LYS A 1 92 ? -18.734 9.562 10.203 1 98.81 92 LYS A N 1
ATOM 726 C CA . LYS A 1 92 ? -18.25 8.891 11.406 1 98.81 92 LYS A CA 1
ATOM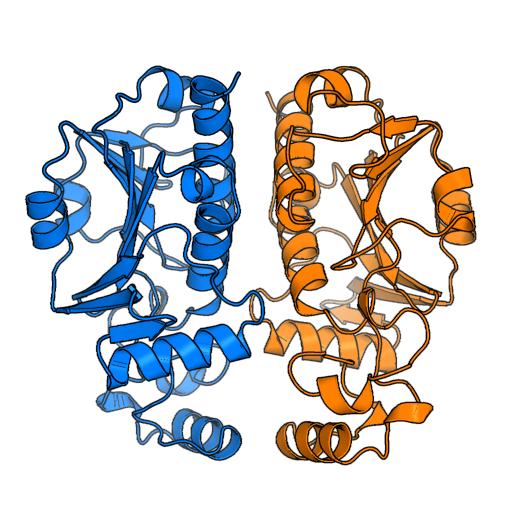 727 C C . LYS A 1 92 ? -16.781 9.203 11.664 1 98.81 92 LYS A C 1
ATOM 729 O O . LYS A 1 92 ? -16.062 9.617 10.758 1 98.81 92 LYS A O 1
ATOM 734 N N . VAL A 1 93 ? -16.516 9.094 12.906 1 98.94 93 VAL A N 1
ATOM 735 C CA . VAL A 1 93 ? -15.109 9.258 13.266 1 98.94 93 VAL A CA 1
ATOM 736 C C . VAL A 1 93 ? -14.594 7.992 13.938 1 98.94 93 VAL A C 1
ATOM 738 O O . VAL A 1 93 ? -15.25 7.441 14.828 1 98.94 93 VAL A O 1
ATOM 741 N N . ILE A 1 94 ? -13.531 7.492 13.43 1 98.94 94 ILE A N 1
ATOM 742 C CA . ILE A 1 94 ? -12.828 6.371 14.039 1 98.94 94 ILE A CA 1
ATOM 743 C C . ILE A 1 94 ? -11.672 6.887 14.891 1 98.94 94 ILE A C 1
ATOM 745 O O . ILE A 1 94 ? -10.805 7.621 14.406 1 98.94 94 ILE A O 1
ATOM 749 N N . TYR A 1 95 ? -11.695 6.504 16.188 1 98.88 95 TYR A N 1
ATOM 750 C CA . TYR A 1 95 ? -10.664 6.82 17.156 1 98.88 95 TYR A CA 1
ATOM 751 C C . TYR A 1 95 ? -9.711 5.648 17.344 1 98.88 95 TYR A C 1
ATOM 753 O O . TYR A 1 95 ? -10.133 4.488 17.375 1 98.88 95 TYR A O 1
ATOM 761 N N . PHE A 1 96 ? -8.453 6 17.422 1 98.62 96 PHE A N 1
ATOM 762 C CA . PHE A 1 96 ? -7.418 5 17.641 1 98.62 96 PHE A CA 1
ATOM 763 C C . PHE A 1 96 ? -6.891 5.07 19.062 1 98.62 96 PHE A C 1
ATOM 765 O O . PHE A 1 96 ? -6.582 6.156 19.562 1 98.62 96 PHE A O 1
ATOM 772 N N . GLY A 1 97 ? -6.875 3.91 19.703 1 95.88 97 GLY A N 1
ATOM 773 C CA . GLY A 1 97 ? -6.199 3.834 20.984 1 95.88 97 GLY A CA 1
ATOM 774 C C . GLY A 1 97 ? -4.691 3.979 20.875 1 95.88 97 GLY A C 1
ATOM 775 O O . GLY A 1 97 ? -4.172 4.359 19.828 1 95.88 97 GLY A O 1
ATOM 776 N N . GLN A 1 98 ? -4.023 3.754 21.969 1 92.06 98 GLN A N 1
ATOM 777 C CA . GLN A 1 98 ? -2.574 3.914 22.016 1 92.06 98 GLN A CA 1
ATOM 778 C C . GLN A 1 98 ? -1.871 2.77 21.297 1 92.06 98 GLN A C 1
ATOM 780 O O . GLN A 1 98 ? -2.143 1.598 21.562 1 92.06 98 GLN A O 1
ATOM 785 N N . ASN A 1 99 ? -1.024 3.064 20.297 1 92 99 ASN A N 1
ATOM 786 C CA . ASN A 1 99 ? -0.128 2.152 19.594 1 92 99 ASN A CA 1
ATOM 787 C C . ASN A 1 99 ? -0.884 0.963 19.016 1 92 99 ASN A C 1
ATOM 789 O O . ASN A 1 99 ? -0.468 -0.185 19.188 1 92 99 ASN A O 1
ATOM 793 N N . VAL A 1 100 ? -2.064 1.32 18.453 1 96.38 100 VAL A N 1
ATOM 794 C CA . VAL A 1 100 ? -2.875 0.288 17.812 1 96.38 100 VAL A CA 1
ATOM 795 C C . VAL A 1 100 ? -2.156 -0.244 16.578 1 96.38 100 VAL A C 1
ATOM 797 O O . VAL A 1 100 ? -1.707 0.533 15.727 1 96.38 100 VAL A O 1
ATOM 800 N N . HIS A 1 101 ? -1.956 -1.573 16.547 1 95.62 101 HIS A N 1
ATOM 801 C CA . HIS A 1 101 ? -1.434 -2.225 15.344 1 95.62 101 HIS A CA 1
ATOM 802 C C . HIS A 1 101 ? -2.555 -2.566 14.367 1 95.62 101 HIS A C 1
ATOM 804 O O . HIS A 1 101 ? -3.365 -3.457 14.633 1 95.62 101 HIS A O 1
ATOM 810 N N . VAL A 1 102 ? -2.613 -1.817 13.273 1 97.75 102 VAL A N 1
ATOM 811 C CA . VAL A 1 102 ? -3.625 -2.043 12.25 1 97.75 102 VAL A CA 1
ATOM 812 C C . VAL A 1 102 ? -3.166 -3.152 11.305 1 97.75 102 VAL A C 1
ATOM 814 O O . VAL A 1 102 ? -2.008 -3.178 10.883 1 97.75 102 VAL A O 1
ATOM 817 N N . PRO A 1 103 ? -4.105 -4.152 11 1 98.12 103 PRO A N 1
ATOM 818 C CA . PRO A 1 103 ? -3.711 -5.238 10.102 1 98.12 103 PRO A CA 1
ATOM 819 C C . PRO A 1 103 ? -3.121 -4.73 8.789 1 98.12 103 PRO A C 1
ATOM 821 O O . PRO A 1 103 ? -3.65 -3.789 8.195 1 98.12 103 PRO A O 1
ATOM 824 N N . LYS A 1 104 ? -1.995 -5.367 8.367 1 97.88 104 LYS A N 1
ATOM 825 C CA . LYS A 1 104 ? -1.365 -5.016 7.098 1 97.88 104 LYS A CA 1
ATOM 826 C C . LYS A 1 104 ? -2.102 -5.652 5.922 1 97.88 104 LYS A C 1
ATOM 828 O O . LYS A 1 104 ? -2.057 -5.141 4.805 1 97.88 104 LYS A O 1
ATOM 833 N N . SER A 1 105 ? -2.75 -6.781 6.176 1 97.69 105 SER A N 1
ATOM 834 C CA . SER A 1 105 ? -3.574 -7.434 5.164 1 97.69 105 SER A CA 1
ATOM 835 C C . SER A 1 105 ? -4.902 -6.711 4.98 1 97.69 105 SER A C 1
ATOM 837 O O . SER A 1 105 ? -5.641 -6.496 5.945 1 97.69 105 SER A O 1
ATOM 839 N N . TYR A 1 106 ? -5.172 -6.402 3.711 1 98.19 106 TYR A N 1
ATOM 840 C CA . TYR A 1 106 ? -6.402 -5.66 3.453 1 98.19 106 TYR A CA 1
ATOM 841 C C . TYR A 1 106 ? -7.621 -6.453 3.912 1 98.19 106 TYR A C 1
ATOM 843 O O . TYR A 1 106 ? -8.562 -5.887 4.469 1 98.19 106 TYR A O 1
ATOM 851 N N . HIS A 1 107 ? -7.645 -7.742 3.682 1 96.19 107 HIS A N 1
ATOM 852 C CA . HIS A 1 107 ? -8.789 -8.555 4.059 1 96.19 107 HIS A CA 1
ATOM 853 C C . HIS A 1 107 ? -9.031 -8.516 5.562 1 96.19 107 HIS A C 1
ATOM 855 O O . HIS A 1 107 ? -10.172 -8.414 6.016 1 96.19 107 HIS A O 1
ATOM 861 N N . ARG A 1 108 ? -7.988 -8.586 6.293 1 97.69 108 ARG A N 1
ATOM 862 C CA . ARG A 1 108 ? -8.117 -8.547 7.746 1 97.69 108 ARG A CA 1
ATOM 863 C C . ARG A 1 108 ? -8.5 -7.148 8.219 1 97.69 108 ARG A C 1
ATOM 865 O O . ARG A 1 108 ? -9.266 -7.004 9.18 1 97.69 108 ARG A O 1
ATOM 872 N N . PHE A 1 109 ? -7.914 -6.148 7.57 1 98.75 109 PHE A N 1
ATOM 873 C CA . PHE A 1 109 ? -8.312 -4.773 7.855 1 98.75 109 PHE A CA 1
ATOM 874 C C . PHE A 1 109 ? -9.805 -4.582 7.613 1 98.75 109 PHE A C 1
ATOM 876 O O . PHE A 1 109 ? -10.508 -4.02 8.453 1 98.75 109 PHE A O 1
ATOM 883 N N . ALA A 1 110 ? -10.266 -5.012 6.391 1 98.5 110 ALA A N 1
ATOM 884 C CA . ALA A 1 110 ? -11.68 -4.879 6.055 1 98.5 110 ALA A CA 1
ATOM 885 C C . ALA A 1 110 ? -12.555 -5.566 7.102 1 98.5 110 ALA A C 1
ATOM 887 O O . ALA A 1 110 ? -13.547 -4.996 7.559 1 98.5 110 ALA A O 1
ATOM 888 N N . GLY A 1 111 ? -12.172 -6.754 7.488 1 98.12 111 GLY A N 1
ATOM 889 C CA . GLY A 1 111 ? -12.898 -7.453 8.531 1 98.12 111 GLY A CA 1
ATOM 890 C C . GLY A 1 111 ? -12.945 -6.688 9.844 1 98.12 111 GLY A C 1
ATOM 891 O O . GLY A 1 111 ? -13.977 -6.652 10.516 1 98.12 111 GLY A O 1
ATOM 892 N N . LEU A 1 112 ? -11.836 -6.098 10.211 1 98.5 112 LEU A N 1
ATOM 893 C CA . LEU A 1 112 ? -11.75 -5.309 11.438 1 98.5 112 LEU A CA 1
ATOM 894 C C . LEU A 1 112 ? -12.695 -4.117 11.383 1 98.5 112 LEU A C 1
ATOM 896 O O . LEU A 1 112 ? -13.422 -3.854 12.352 1 98.5 112 LEU A O 1
ATOM 900 N N . ILE A 1 113 ? -12.703 -3.402 10.25 1 98.88 113 ILE A N 1
ATOM 901 C CA . ILE A 1 113 ? -13.531 -2.211 10.117 1 98.88 113 ILE A CA 1
ATOM 902 C C . ILE A 1 113 ? -15.008 -2.607 10.109 1 98.88 113 ILE A C 1
ATOM 904 O O . ILE A 1 113 ? -15.844 -1.929 10.711 1 98.88 113 ILE A O 1
ATOM 908 N N . GLU A 1 114 ? -15.297 -3.703 9.398 1 98.81 114 GLU A N 1
ATOM 909 C CA . GLU A 1 114 ? -16.672 -4.191 9.414 1 98.81 114 GLU A CA 1
ATOM 910 C C . GLU A 1 114 ? -17.125 -4.531 10.828 1 98.81 114 GLU A C 1
ATOM 912 O O . GLU A 1 114 ? -18.234 -4.164 11.234 1 98.81 114 GLU A O 1
ATOM 917 N N . LYS A 1 115 ? -16.297 -5.199 11.547 1 98.56 115 LYS A N 1
ATOM 918 C CA . LYS A 1 115 ? -16.594 -5.5 12.945 1 98.56 115 LYS A CA 1
ATOM 919 C C . LYS A 1 115 ? -16.75 -4.219 13.758 1 98.56 115 LYS A C 1
ATOM 921 O O . LYS A 1 115 ? -17.641 -4.129 14.625 1 98.56 115 LYS A O 1
ATOM 926 N N . LEU A 1 116 ? -15.867 -3.289 13.531 1 98.81 116 LEU A N 1
ATOM 927 C CA . LEU A 1 116 ? -15.945 -2.008 14.227 1 98.81 116 LEU A CA 1
ATOM 928 C C . LEU A 1 116 ? -17.281 -1.332 13.969 1 98.81 116 LEU A C 1
ATOM 930 O O . LEU A 1 116 ? -17.906 -0.798 14.891 1 98.81 116 LEU A O 1
ATOM 934 N N . TYR A 1 117 ? -17.719 -1.295 12.734 1 98.69 117 TYR A N 1
ATOM 935 C CA . TYR A 1 117 ? -19 -0.712 12.406 1 98.69 117 TYR A CA 1
ATOM 936 C C . TYR A 1 117 ? -20.141 -1.431 13.133 1 98.69 117 TYR A C 1
ATOM 938 O O . TYR A 1 117 ? -21.125 -0.807 13.539 1 98.69 117 TYR A O 1
ATOM 946 N N . LYS A 1 118 ? -20 -2.688 13.258 1 98.06 118 LYS A N 1
ATOM 947 C CA . LYS A 1 118 ? -21.031 -3.496 13.906 1 98.06 118 LYS A CA 1
ATOM 948 C C . LYS A 1 118 ? -21.016 -3.32 15.422 1 98.06 118 LYS A C 1
ATOM 950 O O . LYS A 1 118 ? -22.047 -3.08 16.047 1 98.06 118 LYS A O 1
ATOM 955 N N . GLU A 1 119 ? -19.797 -3.354 16.016 1 98.38 119 GLU A N 1
ATOM 956 C CA . GLU A 1 119 ? -19.672 -3.406 17.469 1 98.38 119 GLU A CA 1
ATOM 957 C C . GLU A 1 119 ? -19.406 -2.02 18.047 1 98.38 119 GLU A C 1
ATOM 959 O O . GLU A 1 119 ? -19.531 -1.814 19.266 1 98.38 119 GLU A O 1
ATOM 964 N N . LYS A 1 120 ? -19 -1.111 17.25 1 98.69 120 LYS A N 1
ATOM 965 C CA . LYS A 1 120 ? -18.75 0.284 17.609 1 98.69 120 LYS A CA 1
ATOM 966 C C . LYS A 1 120 ? -17.422 0.436 18.344 1 98.69 120 LYS A C 1
ATOM 968 O O . LYS A 1 120 ? -16.844 1.525 18.375 1 98.69 120 LYS A O 1
ATOM 973 N N . LYS A 1 121 ? -17 -0.659 18.938 1 98.25 121 LYS A N 1
ATOM 974 C CA . LYS A 1 121 ? -15.719 -0.655 19.625 1 98.25 121 LYS A CA 1
ATOM 975 C C . LYS A 1 121 ? -14.977 -1.973 19.422 1 98.25 121 LYS A C 1
ATOM 977 O O . LYS A 1 121 ? -15.602 -3.037 19.359 1 98.25 121 LYS A O 1
ATOM 982 N N . ILE A 1 122 ? -13.688 -1.824 19.25 1 98.56 122 ILE A N 1
ATOM 983 C CA . ILE A 1 122 ? -12.789 -2.975 19.25 1 98.56 122 ILE A CA 1
ATOM 984 C C . ILE A 1 122 ? -11.93 -2.951 20.516 1 98.56 122 ILE A C 1
ATOM 986 O O . ILE A 1 122 ? -11.172 -2.006 20.75 1 98.56 122 ILE A O 1
ATOM 990 N N . ILE A 1 123 ? -12.07 -4.008 21.359 1 97.25 123 ILE A N 1
ATOM 991 C CA . ILE A 1 123 ? -11.359 -4.082 22.641 1 97.25 123 ILE A CA 1
ATOM 992 C C . ILE A 1 123 ? -10.453 -5.309 22.641 1 97.25 123 ILE A C 1
ATOM 994 O O . ILE A 1 123 ? -10.844 -6.387 22.203 1 97.25 123 ILE A O 1
ATOM 998 N N . ALA A 1 124 ? -9.195 -5.051 22.859 1 93.94 124 ALA A N 1
ATOM 999 C CA . ALA A 1 124 ? -8.234 -6.133 23.078 1 93.94 124 ALA A CA 1
ATOM 1000 C C . ALA A 1 124 ? -7.43 -5.898 24.359 1 93.94 124 ALA A C 1
ATOM 1002 O O . ALA A 1 124 ? -6.953 -4.785 24.609 1 93.94 124 ALA A O 1
ATOM 1003 N N . ASN A 1 125 ? -7.23 -6.988 25.25 1 93.88 125 ASN A N 1
ATOM 1004 C CA . ASN A 1 125 ? -6.508 -6.91 26.516 1 93.88 125 ASN A CA 1
ATOM 1005 C C . ASN A 1 125 ? -7.023 -5.77 27.391 1 93.88 125 ASN A C 1
ATOM 1007 O O . ASN A 1 125 ? -6.234 -4.988 27.922 1 93.88 125 ASN A O 1
ATOM 1011 N N . ASN A 1 126 ? -8.383 -5.531 27.453 1 93.88 126 ASN A N 1
ATOM 1012 C CA . ASN A 1 126 ? -9.086 -4.547 28.266 1 93.88 126 ASN A CA 1
ATOM 1013 C C . ASN A 1 126 ? -8.75 -3.121 27.844 1 93.88 126 ASN A C 1
ATOM 1015 O O . ASN A 1 126 ? -8.883 -2.188 28.641 1 93.88 126 ASN A O 1
ATOM 1019 N N . GLU A 1 127 ? -8.203 -2.998 26.688 1 96.38 127 GLU A N 1
ATOM 1020 C CA . GLU A 1 127 ? -7.961 -1.673 26.125 1 96.38 127 GLU A CA 1
ATOM 1021 C C . GLU A 1 127 ? -8.727 -1.476 24.812 1 96.38 127 GLU A C 1
ATOM 1023 O O . GLU A 1 127 ? -8.82 -2.393 24 1 96.38 127 GLU A O 1
ATOM 1028 N N . THR A 1 128 ? -9.328 -0.303 24.75 1 97.69 128 THR A N 1
ATOM 1029 C CA . THR A 1 128 ? -10.008 0.04 23.5 1 97.69 128 THR A CA 1
ATOM 1030 C C . THR A 1 128 ? -9 0.348 22.406 1 97.69 128 THR A C 1
ATOM 1032 O O . THR A 1 128 ? -8.234 1.309 22.516 1 97.69 128 THR A O 1
ATOM 1035 N N . LEU A 1 129 ? -9.008 -0.459 21.438 1 98.25 129 LEU A N 1
ATOM 1036 C CA . LEU A 1 129 ? -8.086 -0.256 20.328 1 98.25 129 LEU A CA 1
ATOM 1037 C C . LEU A 1 129 ? -8.664 0.721 19.312 1 98.25 129 LEU A C 1
ATOM 1039 O O . LEU A 1 129 ? -7.961 1.609 18.828 1 98.25 129 LEU A O 1
ATOM 1043 N N . LEU A 1 130 ? -9.945 0.517 18.969 1 98.81 130 LEU A N 1
ATOM 1044 C CA . LEU A 1 130 ? -10.656 1.395 18.047 1 98.81 130 LEU A CA 1
ATOM 1045 C C . LEU A 1 130 ? -12.07 1.677 18.547 1 98.81 130 LEU A C 1
ATOM 1047 O O . LEU A 1 130 ? -12.688 0.823 19.188 1 98.81 130 LEU A O 1
ATOM 1051 N N . GLU A 1 131 ? -12.516 2.797 18.297 1 98.88 131 GLU A N 1
ATOM 1052 C CA . GLU A 1 131 ? -13.891 3.205 18.531 1 98.88 131 GLU A CA 1
ATOM 1053 C C . GLU A 1 131 ? -14.438 4.031 17.375 1 98.88 131 GLU A C 1
ATOM 1055 O O . GLU A 1 131 ? -13.711 4.828 16.781 1 98.88 131 GLU A O 1
ATOM 1060 N N . ILE A 1 132 ? -15.664 3.82 17.062 1 98.94 132 ILE A N 1
ATOM 1061 C CA . ILE A 1 132 ? -16.281 4.59 16 1 98.94 132 ILE A CA 1
ATOM 1062 C C . ILE A 1 132 ? -17.531 5.293 16.531 1 98.94 132 ILE A C 1
ATOM 1064 O O . ILE A 1 132 ? -18.312 4.703 17.281 1 98.94 132 ILE A O 1
ATOM 1068 N N . LYS A 1 133 ? -17.688 6.551 16.203 1 98.81 133 LYS A N 1
ATOM 1069 C CA . LYS A 1 133 ? -18.812 7.367 16.625 1 98.81 133 LYS A CA 1
ATOM 1070 C C . LYS A 1 133 ? -19.406 8.141 15.453 1 98.81 133 LYS A C 1
ATOM 1072 O O . LYS A 1 133 ? -18.688 8.5 14.516 1 98.81 133 LYS A O 1
ATOM 1077 N N . ASN A 1 134 ? -20.688 8.281 15.555 1 98.75 134 ASN A N 1
ATOM 1078 C CA . ASN A 1 134 ? -21.281 9.281 14.672 1 98.75 134 ASN A CA 1
ATOM 1079 C C . ASN A 1 134 ? -20.781 10.688 14.992 1 98.75 134 ASN A C 1
ATOM 1081 O O . ASN A 1 134 ? -21.047 11.219 16.078 1 98.75 134 ASN A O 1
ATOM 1085 N N . LYS A 1 135 ? -20.062 11.242 14.047 1 98.75 135 LYS A N 1
ATOM 1086 C CA . LYS A 1 135 ? -19.438 12.539 14.281 1 98.75 135 LYS A CA 1
ATOM 1087 C C . LYS A 1 135 ? -19 13.188 12.969 1 98.75 135 LYS A C 1
ATOM 1089 O O . LYS A 1 135 ? -18.344 12.539 12.141 1 98.75 135 LYS A O 1
ATOM 1094 N N . THR A 1 136 ? -19.453 14.422 12.82 1 98.62 136 THR A N 1
ATOM 1095 C CA . THR A 1 136 ? -19.031 15.172 11.641 1 98.62 136 THR A CA 1
ATOM 1096 C C . THR A 1 136 ? -17.594 15.641 11.781 1 98.62 136 THR A C 1
ATOM 1098 O O . THR A 1 136 ? -17.031 15.602 12.883 1 98.62 136 THR A O 1
ATOM 1101 N N . PHE A 1 137 ? -17.016 16.062 10.688 1 98.81 137 PHE A N 1
ATOM 1102 C CA . PHE A 1 137 ? -15.672 16.641 10.711 1 98.81 137 PHE A CA 1
ATOM 1103 C C . PHE A 1 137 ? -15.617 17.859 11.625 1 98.81 137 PHE A C 1
ATOM 1105 O O . PHE A 1 137 ? -14.688 18 12.422 1 98.81 137 PHE A O 1
ATOM 1112 N N . SER A 1 138 ? -16.578 18.719 11.477 1 98.5 138 SER A N 1
ATOM 1113 C CA . SER A 1 138 ? -16.625 19.922 12.305 1 98.5 138 SER A CA 1
ATOM 1114 C C . SER A 1 138 ? -16.641 19.578 13.789 1 98.5 138 SER A C 1
ATOM 1116 O O . SER A 1 138 ? -15.93 20.188 14.586 1 98.5 138 SER A O 1
ATOM 1118 N N . GLU A 1 139 ? -17.438 18.609 14.133 1 98.75 139 GLU A N 1
ATOM 1119 C CA . GLU A 1 139 ? -17.516 18.172 15.531 1 98.75 139 GLU A CA 1
ATOM 1120 C C . GLU A 1 139 ? -16.172 17.609 16 1 98.75 139 GLU A C 1
ATOM 1122 O O . GLU A 1 139 ? -15.766 17.828 17.141 1 98.75 139 GLU A O 1
ATOM 1127 N N . LEU A 1 140 ? -15.547 16.859 15.164 1 98.88 140 LEU A N 1
ATOM 1128 C CA . LEU A 1 140 ? -14.234 16.312 15.5 1 98.88 140 LEU A CA 1
ATOM 1129 C C . LEU A 1 140 ? -13.227 17.438 15.75 1 98.88 140 LEU A C 1
ATOM 1131 O O . LEU A 1 140 ? -12.477 17.391 16.734 1 98.88 140 LEU A O 1
ATOM 1135 N N . ILE A 1 141 ? -13.203 18.453 14.859 1 98.69 141 ILE A N 1
ATOM 1136 C CA . ILE A 1 141 ? -12.266 19.562 14.992 1 98.69 141 ILE A CA 1
ATOM 1137 C C . ILE A 1 141 ? -12.547 20.312 16.297 1 98.69 141 ILE A C 1
ATOM 1139 O O . ILE A 1 141 ? -11.625 20.719 17 1 98.69 141 ILE A O 1
ATOM 1143 N N . ASP A 1 142 ? -13.812 20.5 16.594 1 98.38 142 ASP A N 1
ATOM 1144 C CA . ASP A 1 142 ? -14.172 21.141 17.844 1 98.38 142 ASP A CA 1
ATOM 1145 C C . ASP A 1 142 ? -13.648 20.359 19.047 1 98.38 142 ASP A C 1
ATOM 1147 O O . ASP A 1 142 ? -13.195 20.938 20.031 1 98.38 142 ASP A O 1
ATOM 1151 N N . GLU A 1 143 ? -13.688 19.156 18.922 1 98.56 143 GLU A N 1
ATOM 1152 C CA . GLU A 1 143 ? -13.219 18.281 19.984 1 98.56 143 GLU A CA 1
ATOM 1153 C C . GLU A 1 143 ? -11.695 18.359 20.125 1 98.56 143 GLU A C 1
ATOM 1155 O O . GLU A 1 143 ? -11.164 18.469 21.234 1 98.56 143 GLU A O 1
ATOM 1160 N N . ILE A 1 144 ? -11.078 18.25 19.016 1 98.31 144 ILE A N 1
ATOM 1161 C CA . ILE A 1 144 ? -9.625 18.328 19.016 1 98.31 144 ILE A CA 1
ATOM 1162 C C . ILE A 1 144 ? -9.18 19.703 19.5 1 98.31 144 ILE A C 1
ATOM 1164 O O . ILE A 1 144 ? -8.195 19.828 20.234 1 98.31 144 ILE A O 1
ATOM 1168 N N . ASN A 1 145 ? -9.867 20.766 19.125 1 98 145 ASN A N 1
ATOM 1169 C CA . ASN A 1 145 ? -9.633 22.172 19.469 1 98 145 ASN A CA 1
ATOM 1170 C C . ASN A 1 145 ? -8.188 22.578 19.188 1 98 145 ASN A C 1
ATOM 1172 O O . ASN A 1 145 ? -7.504 23.109 20.062 1 98 145 ASN A O 1
ATOM 1176 N N . PRO A 1 146 ? -7.754 22.375 17.938 1 98.19 146 PRO A N 1
ATOM 1177 C CA . PRO A 1 146 ? -6.391 22.75 17.578 1 98.19 146 PRO A CA 1
ATOM 1178 C C . PRO A 1 146 ? -6.227 24.266 17.406 1 98.19 146 PRO A C 1
ATOM 1180 O O . PRO A 1 146 ? -7.199 24.953 17.094 1 98.19 146 PRO A O 1
ATOM 1183 N N . SER A 1 147 ? -4.992 24.75 17.594 1 97.56 147 SER A N 1
ATOM 1184 C CA . SER A 1 147 ? -4.738 26.172 17.391 1 97.56 147 SER A CA 1
ATOM 1185 C C . SER A 1 147 ? -4.754 26.531 15.914 1 97.56 147 SER A C 1
ATOM 1187 O O . SER A 1 147 ? -5.047 27.672 15.539 1 97.56 147 SER A O 1
ATOM 1189 N N . LYS A 1 148 ? -4.465 25.562 15.109 1 97.88 148 LYS A N 1
ATOM 1190 C CA . LYS A 1 148 ? -4.453 25.781 13.664 1 97.88 148 LYS A CA 1
ATOM 1191 C C . LYS A 1 148 ? -4.707 24.484 12.914 1 97.88 148 LYS A C 1
ATOM 1193 O O . LYS A 1 148 ? -4.215 23.422 13.305 1 97.88 148 LYS A O 1
ATOM 1198 N N . ILE A 1 149 ? -5.508 24.562 11.828 1 98.56 149 ILE A N 1
ATOM 1199 C CA . ILE A 1 149 ? -5.812 23.438 10.961 1 98.56 149 ILE A CA 1
ATOM 1200 C C . ILE A 1 149 ? -5.168 23.641 9.594 1 98.56 149 ILE A C 1
ATOM 1202 O O . ILE A 1 149 ? -5.414 24.656 8.93 1 98.56 149 ILE A O 1
ATOM 1206 N N . ILE A 1 150 ? -4.387 22.75 9.227 1 98.56 150 ILE A N 1
ATOM 1207 C CA . ILE A 1 150 ? -3.73 22.797 7.926 1 98.56 150 ILE A CA 1
ATOM 1208 C C . ILE A 1 150 ? -4.242 21.656 7.047 1 98.56 150 ILE A C 1
ATOM 1210 O O . ILE A 1 150 ? -4.188 20.484 7.438 1 98.56 150 ILE A O 1
ATOM 1214 N N . GLY A 1 151 ? -4.824 22.016 5.875 1 98.31 151 GLY A N 1
ATOM 1215 C CA . GLY A 1 151 ? -5.258 21.031 4.902 1 98.31 151 GLY A CA 1
ATOM 1216 C C . GLY A 1 151 ? -4.266 20.828 3.775 1 98.31 151 GLY A C 1
ATOM 1217 O O . GLY A 1 151 ? -3.479 21.719 3.463 1 98.31 151 GLY A O 1
ATOM 1218 N N . PHE A 1 152 ? -4.324 19.688 3.156 1 98.25 152 PHE A N 1
ATOM 1219 C CA . PHE A 1 152 ? -3.467 19.375 2.016 1 98.25 152 PHE A CA 1
ATOM 1220 C C . PHE A 1 152 ? -4.301 19.031 0.79 1 98.25 152 PHE A C 1
ATOM 1222 O O . PHE A 1 152 ? -5.082 18.078 0.816 1 98.25 152 PHE A O 1
ATOM 1229 N N . SER A 1 153 ? -4.148 19.828 -0.24 1 95.94 153 SER A N 1
ATOM 1230 C CA . SER A 1 153 ? -4.871 19.688 -1.498 1 95.94 153 SER A CA 1
ATOM 1231 C C . SER A 1 153 ? -4.117 20.344 -2.65 1 95.94 153 SER A C 1
ATOM 1233 O O . SER A 1 153 ? -3.408 21.328 -2.451 1 95.94 153 SER A O 1
ATOM 1235 N N . THR A 1 154 ? -4.352 19.797 -3.85 1 95.81 154 THR A N 1
ATOM 1236 C CA . THR A 1 154 ? -3.73 20.391 -5.027 1 95.81 154 THR A CA 1
ATOM 1237 C C . THR A 1 154 ? -4.258 21.812 -5.262 1 95.81 154 THR A C 1
ATOM 1239 O O . T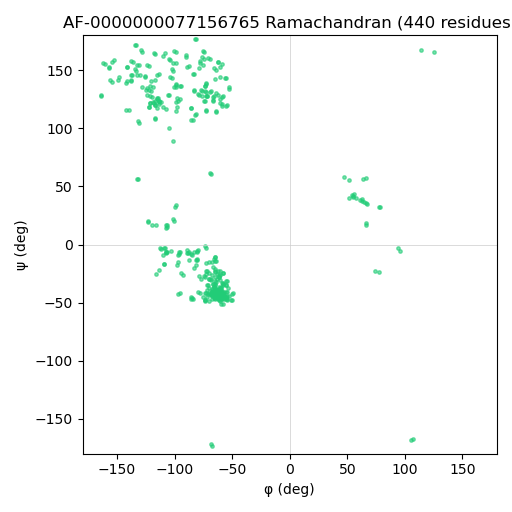HR A 1 154 ? -3.658 22.594 -6.004 1 95.81 154 THR A O 1
ATOM 1242 N N . LYS A 1 155 ? -5.27 22.219 -4.586 1 94.44 155 LYS A N 1
ATOM 1243 C CA . LYS A 1 155 ? -5.859 23.547 -4.723 1 94.44 155 LYS A CA 1
ATOM 1244 C C . LYS A 1 155 ? -5.199 24.547 -3.775 1 94.44 155 LYS A C 1
ATOM 1246 O O . LYS A 1 155 ? -5.469 25.75 -3.84 1 94.44 155 LYS A O 1
ATOM 1251 N N . GLY A 1 156 ? -4.355 24.016 -2.914 1 96.5 156 GLY A N 1
ATOM 1252 C CA . GLY A 1 156 ? -3.73 24.875 -1.931 1 96.5 156 GLY A CA 1
ATOM 1253 C C . GLY A 1 156 ? -2.527 25.625 -2.473 1 96.5 156 GLY A C 1
ATOM 1254 O O . GLY A 1 156 ? -2.195 25.5 -3.654 1 96.5 156 GLY A O 1
ATOM 1255 N N . THR A 1 157 ? -1.916 26.516 -1.591 1 96.19 157 THR A N 1
ATOM 1256 C CA . THR A 1 157 ? -0.708 27.266 -1.941 1 96.19 157 THR A CA 1
ATOM 1257 C C . THR A 1 157 ? 0.505 26.344 -1.962 1 96.19 157 THR A C 1
ATOM 1259 O O . THR A 1 157 ? 0.716 25.562 -1.028 1 96.19 157 THR A O 1
ATOM 1262 N N . GLU A 1 158 ? 1.169 26.422 -3.061 1 95.88 158 GLU A N 1
ATOM 1263 C CA . GLU A 1 158 ? 2.342 25.562 -3.215 1 95.88 158 GLU A CA 1
ATOM 1264 C C . GLU A 1 158 ? 3.363 25.812 -2.109 1 95.88 158 GLU A C 1
ATOM 1266 O O . GLU A 1 158 ? 3.68 26.969 -1.809 1 95.88 158 GLU A O 1
ATOM 1271 N N . ASN A 1 159 ? 3.807 24.812 -1.413 1 96.44 159 ASN A N 1
ATOM 1272 C CA . ASN A 1 159 ? 4.836 24.859 -0.381 1 96.44 159 ASN A CA 1
ATOM 1273 C C . ASN A 1 159 ? 5.535 23.516 -0.225 1 96.44 159 ASN A C 1
ATOM 1275 O O . ASN A 1 159 ? 5.027 22.484 -0.691 1 96.44 159 ASN A O 1
ATOM 1279 N N . SER A 1 160 ? 6.703 23.484 0.279 1 94.94 160 SER A N 1
ATOM 1280 C CA . SER A 1 160 ? 7.426 22.234 0.49 1 94.94 160 SER A CA 1
ATOM 1281 C C . SER A 1 160 ? 7.09 21.625 1.846 1 94.94 160 SER A C 1
ATOM 1283 O O . SER A 1 160 ? 6.664 22.328 2.764 1 94.94 160 SER A O 1
ATOM 1285 N N . TYR A 1 161 ? 7.215 20.281 1.973 1 97.06 161 TYR A N 1
ATOM 1286 C CA . TYR A 1 161 ? 6.992 19.594 3.236 1 97.06 161 TYR A CA 1
ATOM 1287 C C . TYR A 1 161 ? 7.867 20.172 4.34 1 97.06 161 TYR A C 1
ATOM 1289 O O . TYR A 1 161 ? 7.398 20.391 5.461 1 97.06 161 TYR A O 1
ATOM 1297 N N . GLU A 1 162 ? 9.148 20.484 3.99 1 95.38 162 GLU A N 1
ATOM 1298 C CA . GLU A 1 162 ? 10.109 21 4.953 1 95.38 162 GLU A CA 1
ATOM 1299 C C . GLU A 1 162 ? 9.68 22.359 5.5 1 95.38 162 GLU A C 1
ATOM 1301 O O . GLU A 1 162 ? 9.758 22.609 6.703 1 95.38 162 GLU A O 1
ATOM 1306 N N . LYS A 1 163 ? 9.234 23.234 4.609 1 96.5 163 LYS A N 1
ATOM 1307 C CA . LYS A 1 163 ? 8.805 24.562 5.039 1 96.5 163 LYS A CA 1
ATOM 1308 C C . LYS A 1 163 ? 7.535 24.484 5.879 1 96.5 163 LYS A C 1
ATOM 1310 O O . LYS A 1 163 ? 7.41 25.172 6.895 1 96.5 163 LYS A O 1
ATOM 1315 N N . ILE A 1 164 ? 6.613 23.578 5.508 1 97.31 164 ILE A N 1
ATOM 1316 C CA . ILE A 1 164 ? 5.363 23.438 6.242 1 97.31 164 ILE A CA 1
ATOM 1317 C C . ILE A 1 164 ? 5.645 22.953 7.664 1 97.31 164 ILE A C 1
ATOM 1319 O O . ILE A 1 164 ? 5.133 23.516 8.633 1 97.31 164 ILE A O 1
ATOM 1323 N N . VAL A 1 165 ? 6.52 21.969 7.793 1 96.62 165 VAL A N 1
ATOM 1324 C CA . VAL A 1 165 ? 6.766 21.391 9.109 1 96.62 165 VAL A CA 1
ATOM 1325 C C . VAL A 1 165 ? 7.504 22.391 9.992 1 96.62 165 VAL A C 1
ATOM 1327 O O . VAL A 1 165 ? 7.359 22.375 11.211 1 96.62 165 VAL A O 1
ATOM 1330 N N . SER A 1 166 ? 8.352 23.297 9.352 1 95.06 166 SER A N 1
ATOM 1331 C CA . SER A 1 166 ? 9.086 24.297 10.125 1 95.06 166 SER A CA 1
ATOM 1332 C C . SER A 1 166 ? 8.125 25.281 10.797 1 95.06 166 SER A C 1
ATOM 1334 O O . SER A 1 166 ? 8.492 25.938 11.773 1 95.06 166 SER A O 1
ATOM 1336 N N . GLU A 1 167 ? 6.914 25.234 10.328 1 94 167 GLU A N 1
ATOM 1337 C CA . GLU A 1 167 ? 5.949 26.188 10.852 1 94 167 GLU A CA 1
ATOM 1338 C C . GLU A 1 167 ? 4.938 25.5 11.773 1 94 167 GLU A C 1
ATOM 1340 O O . GLU A 1 167 ? 4.105 26.172 12.391 1 94 167 GLU A O 1
ATOM 1345 N N . ILE A 1 168 ? 5.004 24.219 11.844 1 94.25 168 ILE A N 1
ATOM 1346 C CA . ILE A 1 168 ? 4.008 23.453 12.594 1 94.25 168 ILE A CA 1
ATOM 1347 C C . ILE A 1 168 ? 4.297 23.562 14.094 1 94.25 168 ILE A C 1
ATOM 1349 O O . ILE A 1 168 ? 5.434 23.375 14.523 1 94.25 168 ILE A O 1
ATOM 1353 N N . ASN A 1 169 ? 3.291 23.844 14.898 1 91.88 169 ASN A N 1
ATOM 1354 C CA . ASN A 1 169 ? 3.33 23.781 16.359 1 91.88 169 ASN A CA 1
ATOM 1355 C C . ASN A 1 169 ? 2.688 22.5 16.875 1 91.88 169 ASN A C 1
ATOM 1357 O O . ASN A 1 169 ? 1.99 21.797 16.141 1 91.88 169 ASN A O 1
ATOM 1361 N N . THR A 1 170 ? 2.883 22.156 18.141 1 88.06 170 THR A N 1
ATOM 1362 C CA . THR A 1 170 ? 2.541 20.859 18.734 1 88.06 170 THR A CA 1
ATOM 1363 C C . THR A 1 170 ? 1.032 20.734 18.906 1 88.06 170 THR A C 1
ATOM 1365 O O . THR A 1 170 ? 0.536 19.672 19.297 1 88.06 170 THR A O 1
ATOM 1368 N N . ASP A 1 171 ? 0.176 21.734 18.562 1 94.62 171 ASP A N 1
ATOM 1369 C CA . ASP A 1 171 ? -1.266 21.578 18.719 1 94.62 171 ASP A CA 1
ATOM 1370 C C . ASP A 1 171 ? -1.999 21.797 17.406 1 94.62 171 ASP A C 1
ATOM 1372 O O . ASP A 1 171 ? -3.188 22.109 17.391 1 94.62 171 ASP A O 1
ATOM 1376 N N . TYR A 1 172 ? -1.224 21.672 16.312 1 98.25 172 TYR A N 1
ATOM 1377 C CA . TYR A 1 172 ? -1.849 21.766 15 1 98.25 172 TYR A CA 1
ATOM 1378 C C . TYR A 1 172 ? -2.566 20.469 14.633 1 98.25 172 TYR A C 1
ATOM 1380 O O . TYR A 1 172 ? -2.305 19.422 15.219 1 98.25 172 TYR A O 1
ATOM 1388 N N . CYS A 1 173 ? -3.506 20.688 13.758 1 98.69 173 CYS A N 1
ATOM 1389 C CA . CYS A 1 173 ? -4.195 19.562 13.141 1 98.69 173 CYS A CA 1
ATOM 1390 C C . CYS A 1 173 ? -3.914 19.5 11.641 1 98.69 173 CYS A C 1
ATOM 1392 O O . CYS A 1 173 ? -4.191 20.469 10.922 1 98.69 173 CYS A O 1
ATOM 1394 N N . LEU A 1 174 ? -3.305 18.453 11.211 1 98.81 174 LEU A N 1
ATOM 1395 C CA . LEU A 1 174 ? -3.041 18.219 9.797 1 98.81 174 LEU A CA 1
ATOM 1396 C C . LEU A 1 174 ? -4.129 17.344 9.172 1 98.81 174 LEU A C 1
ATOM 1398 O O . LEU A 1 174 ? -4.414 16.266 9.672 1 98.81 174 LEU A O 1
ATOM 1402 N N . VAL A 1 175 ? -4.73 17.875 8.078 1 98.88 175 VAL A N 1
ATOM 1403 C CA . VAL A 1 175 ? -5.879 17.188 7.492 1 98.88 175 VAL A CA 1
ATOM 1404 C C . VAL A 1 175 ? -5.547 16.75 6.074 1 98.88 175 VAL A C 1
ATOM 1406 O O . VAL A 1 175 ? -5.188 17.562 5.223 1 98.88 175 VAL A O 1
ATOM 1409 N N . PHE A 1 176 ? -5.684 15.438 5.855 1 98.75 176 PHE A N 1
ATOM 1410 C CA . PHE A 1 176 ? -5.492 14.82 4.551 1 98.75 176 PHE A CA 1
ATOM 1411 C C . PHE A 1 176 ? -6.801 14.227 4.039 1 98.75 176 PHE A C 1
ATOM 1413 O O . PHE A 1 176 ? -7.625 13.758 4.824 1 98.75 176 PHE A O 1
ATOM 1420 N N . GLY A 1 177 ? -6.957 14.289 2.715 1 98.56 177 GLY A N 1
ATOM 1421 C CA . GLY A 1 177 ? -8.117 13.633 2.141 1 98.56 177 GLY A CA 1
ATOM 1422 C C . GLY A 1 177 ? -8.016 12.117 2.141 1 98.56 177 GLY A C 1
ATOM 1423 O O . GLY A 1 177 ? -6.984 11.562 1.75 1 98.56 177 GLY A O 1
ATOM 1424 N N . GLY A 1 178 ? -9.047 11.438 2.605 1 98.5 178 GLY A N 1
ATOM 1425 C CA . GLY A 1 178 ? -9.109 9.984 2.555 1 98.5 178 GLY A CA 1
ATOM 1426 C C . GLY A 1 178 ? -9.93 9.469 1.389 1 98.5 178 GLY A C 1
ATOM 1427 O O . GLY A 1 178 ? -10.688 8.5 1.535 1 98.5 178 GLY A O 1
ATOM 1428 N N . PHE A 1 179 ? -9.898 10.188 0.252 1 98.19 179 PHE A N 1
ATOM 1429 C CA . PHE A 1 179 ? -10.68 9.844 -0.936 1 98.19 179 PHE A CA 1
ATOM 1430 C C . PHE A 1 179 ? -9.805 9.891 -2.184 1 98.19 179 PHE A C 1
ATOM 1432 O O . PHE A 1 179 ? -8.766 10.547 -2.197 1 98.19 179 PHE A O 1
ATOM 1439 N N . GLN A 1 180 ? -10.18 9.133 -3.213 1 95.56 180 GLN A N 1
ATOM 1440 C CA . GLN A 1 180 ? -9.352 8.922 -4.391 1 95.56 180 GLN A CA 1
ATOM 1441 C C . GLN A 1 180 ? -9.32 10.164 -5.273 1 95.56 180 GLN A C 1
ATOM 1443 O O . GLN A 1 180 ? -8.258 10.57 -5.758 1 95.56 180 GLN A O 1
ATOM 1448 N N . LYS A 1 181 ? -10.445 10.711 -5.543 1 94.44 181 LYS A N 1
ATOM 1449 C CA . LYS A 1 181 ? -10.578 11.828 -6.48 1 94.44 181 LYS A CA 1
ATOM 1450 C C . LYS A 1 181 ? -11.469 12.922 -5.906 1 94.44 181 LYS A C 1
ATOM 1452 O O . LYS A 1 181 ? -12.359 12.641 -5.102 1 94.44 181 LYS A O 1
ATOM 1457 N N . GLY A 1 182 ? -11.164 14.062 -6.336 1 92.19 182 GLY A N 1
ATOM 1458 C CA . GLY A 1 182 ? -11.945 15.211 -5.902 1 92.19 182 GLY A CA 1
ATOM 1459 C C . GLY A 1 182 ? -11.227 16.078 -4.879 1 92.19 182 GLY A C 1
ATOM 1460 O O . GLY A 1 182 ? -10.016 15.938 -4.688 1 92.19 182 GLY A O 1
ATOM 1461 N N . HIS A 1 183 ? -12.07 16.984 -4.305 1 94.44 183 HIS A N 1
ATOM 1462 C CA . HIS A 1 183 ? -11.562 17.938 -3.324 1 94.44 183 HIS A CA 1
ATOM 1463 C C . HIS A 1 183 ? -12.398 17.906 -2.047 1 94.44 183 HIS A C 1
ATOM 1465 O O . HIS A 1 183 ? -13.453 17.281 -2.008 1 94.44 183 HIS A O 1
ATOM 1471 N N . PHE A 1 184 ? -11.836 18.5 -1.026 1 97.44 184 PHE A N 1
ATOM 1472 C CA . PHE A 1 184 ? -12.594 18.625 0.211 1 97.44 184 PHE A CA 1
ATOM 1473 C C . PHE A 1 184 ? -13.93 19.312 -0.037 1 97.44 184 PHE A C 1
ATOM 1475 O O . PHE A 1 184 ? -14.016 20.219 -0.872 1 97.44 184 PHE A O 1
ATOM 1482 N N . SER A 1 185 ? -14.961 18.859 0.672 1 96.88 185 SER A N 1
ATOM 1483 C CA . SER A 1 185 ? -16.219 19.609 0.656 1 96.88 185 SER A CA 1
ATOM 1484 C C . SER A 1 185 ? -16.031 21 1.238 1 96.88 185 SER A C 1
ATOM 1486 O O . SER A 1 185 ? -15.102 21.234 2.02 1 96.88 185 SER A O 1
ATOM 1488 N N . ASP A 1 186 ? -16.844 21.844 0.888 1 96.56 186 ASP A N 1
ATOM 1489 C CA . ASP A 1 186 ? -16.766 23.234 1.331 1 96.56 186 ASP A CA 1
ATOM 1490 C C . ASP A 1 186 ? -16.781 23.328 2.855 1 96.56 186 ASP A C 1
ATOM 1492 O O . ASP A 1 186 ? -16.047 24.125 3.436 1 96.56 186 ASP A O 1
ATOM 1496 N N . SER A 1 187 ? -17.578 22.562 3.436 1 96.62 187 SER A N 1
ATOM 1497 C CA . SER A 1 187 ? -17.734 22.609 4.887 1 96.62 187 SER A CA 1
ATOM 1498 C C . SER A 1 187 ? -16.438 22.234 5.594 1 96.62 187 SER A C 1
ATOM 1500 O O . SER A 1 187 ? -16.125 22.75 6.672 1 96.62 187 SER A O 1
ATOM 1502 N N . ILE A 1 188 ? -15.672 21.438 5.004 1 98 188 ILE A N 1
ATOM 1503 C CA . ILE A 1 188 ? -14.391 21.016 5.574 1 98 188 ILE A CA 1
ATOM 1504 C C . ILE A 1 188 ? -13.32 22.062 5.242 1 98 188 ILE A C 1
ATOM 1506 O O . ILE A 1 188 ? -12.547 22.453 6.113 1 98 188 ILE A O 1
ATOM 1510 N N . GLU A 1 189 ? -13.32 22.422 4.023 1 97.56 189 GLU A N 1
ATOM 1511 C CA . GLU A 1 189 ? -12.312 23.375 3.572 1 97.56 189 GLU A CA 1
ATOM 1512 C C . GLU A 1 189 ? -12.383 24.672 4.379 1 97.56 189 GLU A C 1
ATOM 1514 O O . GLU A 1 189 ? -11.352 25.281 4.668 1 97.56 189 GLU A O 1
ATOM 1519 N N . LYS A 1 190 ? -13.547 25.125 4.824 1 97.06 190 LYS A N 1
ATOM 1520 C CA . LYS A 1 190 ? -13.75 26.375 5.57 1 97.06 190 LYS A CA 1
ATOM 1521 C C . LYS A 1 190 ? -13.102 26.297 6.945 1 97.06 190 LYS A C 1
ATOM 1523 O O . LYS A 1 190 ? -12.883 27.328 7.59 1 97.06 190 LYS A O 1
ATOM 1528 N N . LYS A 1 191 ? -12.766 25.125 7.344 1 98.06 191 LYS A N 1
ATOM 1529 C CA . LYS A 1 191 ? -12.172 24.953 8.664 1 98.06 191 LYS A CA 1
ATOM 1530 C C . LYS A 1 191 ? -10.656 25.141 8.609 1 98.06 191 LYS A C 1
ATOM 1532 O O . LYS A 1 191 ? -10.008 25.312 9.641 1 98.06 191 LYS A O 1
ATOM 1537 N N . PHE A 1 192 ? -10.109 25.141 7.449 1 98.38 192 PHE A N 1
ATOM 1538 C CA . PHE A 1 192 ? -8.656 25.219 7.312 1 98.38 192 PHE A CA 1
ATOM 1539 C C . PHE A 1 192 ? -8.172 26.641 7.492 1 98.38 192 PHE A C 1
ATOM 1541 O O . PHE A 1 192 ? -8.711 27.578 6.887 1 98.38 192 PHE A O 1
ATOM 1548 N N . ALA A 1 193 ? -7.191 26.781 8.367 1 97.69 193 ALA A N 1
ATOM 1549 C CA . ALA A 1 193 ? -6.484 28.062 8.422 1 97.69 193 ALA A CA 1
ATOM 1550 C C . ALA A 1 193 ? -5.602 28.25 7.191 1 97.69 193 ALA A C 1
ATOM 1552 O O . ALA A 1 193 ? -5.406 29.375 6.727 1 97.69 193 ALA A O 1
ATOM 1553 N N . GLN A 1 194 ? -5.062 27.188 6.734 1 97.38 194 GLN A N 1
ATOM 1554 C CA . GLN A 1 194 ? -4.203 27.156 5.555 1 97.38 194 GLN A CA 1
ATOM 1555 C C . GLN A 1 194 ? -4.32 25.828 4.82 1 97.38 194 GLN A C 1
ATOM 1557 O O . GLN A 1 194 ? -4.547 24.781 5.441 1 97.38 194 GLN A O 1
ATOM 1562 N N . MET A 1 195 ? -4.301 25.938 3.549 1 97.62 195 MET A N 1
ATOM 1563 C CA . MET A 1 195 ? -4.262 24.75 2.697 1 97.62 195 MET A CA 1
ATOM 1564 C C . MET A 1 195 ? -3.021 24.766 1.812 1 97.62 195 MET A C 1
ATOM 1566 O O . MET A 1 195 ? -2.709 25.781 1.183 1 97.62 195 MET A O 1
ATOM 1570 N N . TYR A 1 196 ? -2.305 23.672 1.751 1 97.75 196 TYR A N 1
ATOM 1571 C CA . TYR A 1 196 ? -1.061 23.625 0.991 1 97.75 196 TYR A CA 1
ATOM 1572 C C . TYR A 1 196 ? -1.134 22.562 -0.104 1 97.75 196 TYR A C 1
ATOM 1574 O O . TYR A 1 196 ? -1.771 21.531 0.073 1 97.75 196 TYR A O 1
ATOM 1582 N N . SER A 1 197 ? -0.62 22.844 -1.199 1 96.56 197 SER A N 1
ATOM 1583 C CA . SER A 1 197 ? -0.277 21.891 -2.242 1 96.56 197 SER A CA 1
ATOM 1584 C C . SER A 1 197 ? 1.2 21.516 -2.186 1 96.56 197 SER A C 1
ATOM 1586 O O . SER A 1 197 ? 2.07 22.375 -2.227 1 96.56 197 SER A O 1
ATOM 1588 N N . VAL A 1 198 ? 1.391 20.141 -1.948 1 94.62 198 VAL A N 1
ATOM 1589 C CA . VAL A 1 198 ? 2.773 19.703 -1.762 1 94.62 198 VAL A CA 1
ATOM 1590 C C . VAL A 1 198 ? 3.262 18.984 -3.012 1 94.62 198 VAL A C 1
ATOM 1592 O O . VAL A 1 198 ? 2.678 17.969 -3.42 1 94.62 198 VAL A O 1
ATOM 1595 N N . GLY A 1 199 ? 3.998 19.516 -3.924 1 82.38 199 GLY A N 1
ATOM 1596 C CA . GLY A 1 199 ? 4.586 18.953 -5.125 1 82.38 199 GLY A CA 1
ATOM 1597 C C . GLY A 1 199 ? 4.02 19.547 -6.406 1 82.38 199 GLY A C 1
ATOM 1598 O O . GLY A 1 199 ? 3 20.234 -6.379 1 82.38 199 GLY A O 1
ATOM 1599 N N . ASN A 1 200 ? 4.648 19.297 -7.52 1 80.5 200 ASN A N 1
ATOM 1600 C CA . ASN A 1 200 ? 4.273 19.875 -8.805 1 80.5 200 ASN A CA 1
ATOM 1601 C C . ASN A 1 200 ? 3.248 19 -9.531 1 80.5 200 ASN A C 1
ATOM 1603 O O . ASN A 1 200 ? 2.727 19.391 -10.578 1 80.5 200 ASN A O 1
ATOM 1607 N N . GLU A 1 201 ? 2.998 17.875 -8.883 1 85.19 201 GLU A N 1
ATOM 1608 C CA . GLU A 1 201 ? 1.985 16.953 -9.414 1 85.19 201 GLU A CA 1
ATOM 1609 C C . GLU A 1 201 ? 1.124 16.391 -8.289 1 85.19 201 GLU A C 1
ATOM 1611 O O . GLU A 1 201 ? 1.507 16.438 -7.121 1 85.19 201 GLU A O 1
ATOM 1616 N N . PRO A 1 202 ? -0.089 15.93 -8.727 1 89.75 202 PRO A N 1
ATOM 1617 C CA . PRO A 1 202 ? -0.942 15.312 -7.707 1 89.75 202 PRO A CA 1
ATOM 1618 C C . PRO A 1 202 ? -0.364 14.008 -7.164 1 89.75 202 PRO A C 1
ATOM 1620 O O . PRO A 1 202 ? 0.088 13.164 -7.934 1 89.75 202 PRO A O 1
ATOM 1623 N N . PHE A 1 203 ? -0.26 13.945 -5.824 1 93.81 203 PHE A N 1
ATOM 1624 C CA . PHE A 1 203 ? 0.195 12.742 -5.145 1 93.81 203 PHE A CA 1
ATOM 1625 C C . PHE A 1 203 ? -0.983 11.969 -4.559 1 93.81 203 PHE A C 1
ATOM 1627 O O . PHE A 1 203 ? -2.029 12.555 -4.27 1 93.81 203 PHE A O 1
ATOM 1634 N N . GLU A 1 204 ? -0.777 10.656 -4.52 1 95.56 204 GLU A N 1
ATOM 1635 C CA . GLU A 1 204 ? -1.741 9.859 -3.77 1 95.56 204 GLU A CA 1
ATOM 1636 C C . GLU A 1 204 ? -1.72 10.211 -2.285 1 95.56 204 GLU A C 1
ATOM 1638 O O . GLU A 1 204 ? -0.682 10.609 -1.753 1 95.56 204 GLU A O 1
ATOM 1643 N N . GLY A 1 205 ? -2.877 10.062 -1.637 1 97 205 GLY A N 1
ATOM 1644 C CA . GLY A 1 205 ? -3.035 10.438 -0.242 1 97 205 GLY A CA 1
ATOM 1645 C C . GLY A 1 205 ? -1.993 9.82 0.668 1 97 205 GLY A C 1
ATOM 1646 O O . GLY A 1 205 ? -1.405 10.508 1.507 1 97 205 GLY A O 1
ATOM 1647 N N . HIS A 1 206 ? -1.699 8.5 0.506 1 98.12 206 HIS A N 1
ATOM 1648 C CA . HIS A 1 206 ? -0.76 7.82 1.395 1 98.12 206 HIS A CA 1
ATOM 1649 C C . HIS A 1 206 ? 0.646 8.391 1.246 1 98.12 206 HIS A C 1
ATOM 1651 O O . HIS A 1 206 ? 1.412 8.43 2.211 1 98.12 206 HIS A O 1
ATOM 1657 N N . THR A 1 207 ? 1.045 8.898 0.005 1 97.81 207 THR A N 1
ATOM 1658 C CA . THR A 1 207 ? 2.348 9.516 -0.228 1 97.81 207 THR A CA 1
ATOM 1659 C C . THR A 1 207 ? 2.463 10.844 0.515 1 97.81 207 THR A C 1
ATOM 1661 O O . THR A 1 207 ? 3.484 11.117 1.147 1 97.81 207 THR A O 1
ATOM 1664 N N . VAL A 1 208 ? 1.408 11.633 0.458 1 98.19 208 VAL A N 1
ATOM 1665 C CA . VAL A 1 208 ? 1.421 12.922 1.14 1 98.19 208 VAL A CA 1
ATOM 1666 C C . VAL A 1 208 ? 1.511 12.711 2.648 1 98.19 208 VAL A C 1
ATOM 1668 O O . VAL A 1 208 ? 2.295 13.375 3.33 1 98.19 208 VAL A O 1
ATOM 1671 N N . VAL A 1 209 ? 0.733 11.75 3.18 1 98.62 209 VAL A N 1
ATOM 1672 C CA . VAL A 1 209 ? 0.77 11.422 4.602 1 98.62 209 VAL A CA 1
ATOM 1673 C C . VAL A 1 209 ? 2.174 10.961 4.988 1 98.62 209 VAL A C 1
ATOM 1675 O O . VAL A 1 209 ? 2.75 11.461 5.957 1 98.62 209 VAL A O 1
ATOM 1678 N N . ALA A 1 210 ? 2.766 10.031 4.23 1 98.44 210 ALA A N 1
ATOM 1679 C CA . ALA A 1 210 ? 4.082 9.477 4.527 1 98.44 210 ALA A CA 1
ATOM 1680 C C . ALA A 1 210 ? 5.148 10.562 4.551 1 98.44 210 ALA A C 1
ATOM 1682 O O . ALA A 1 210 ? 5.941 10.648 5.492 1 98.44 210 ALA A O 1
ATOM 1683 N N . ARG A 1 211 ? 5.145 11.453 3.527 1 98.06 211 ARG A N 1
ATOM 1684 C CA . ARG A 1 211 ? 6.188 12.461 3.4 1 98.06 211 ARG A CA 1
ATOM 1685 C C . ARG A 1 211 ? 6.027 13.547 4.461 1 98.06 211 ARG A C 1
ATOM 1687 O O . ARG A 1 211 ? 7.012 13.992 5.055 1 98.06 211 ARG A O 1
ATOM 1694 N N . MET A 1 212 ? 4.824 13.984 4.723 1 98.31 212 MET A N 1
ATOM 1695 C CA . MET A 1 212 ? 4.586 15.023 5.719 1 98.31 212 MET A CA 1
ATOM 1696 C C . MET A 1 212 ? 4.992 14.547 7.109 1 98.31 212 MET A C 1
ATOM 1698 O O . MET A 1 212 ? 5.688 15.266 7.836 1 98.31 212 MET A O 1
ATOM 1702 N N . LEU A 1 213 ? 4.598 13.344 7.422 1 98.19 213 LEU A N 1
ATOM 1703 C CA . LEU A 1 213 ? 4.891 12.844 8.766 1 98.19 213 LEU A CA 1
ATOM 1704 C C . LEU A 1 213 ? 6.367 12.492 8.898 1 98.19 213 LEU A C 1
ATOM 1706 O O . LEU A 1 213 ? 6.941 12.617 9.984 1 98.19 213 LEU A O 1
ATOM 1710 N N . TYR A 1 214 ? 6.984 12.117 7.766 1 97.69 214 TYR A N 1
ATOM 1711 C CA . TYR A 1 214 ? 8.422 11.891 7.789 1 97.69 214 TYR A CA 1
ATOM 1712 C C . TYR A 1 214 ? 9.18 13.18 8.07 1 97.69 214 TYR A C 1
ATOM 1714 O O . TYR A 1 214 ? 10.062 13.219 8.922 1 97.69 214 TYR A O 1
ATOM 1722 N N . GLU A 1 215 ? 8.812 14.289 7.387 1 97.38 215 GLU A N 1
ATOM 1723 C CA . GLU A 1 215 ? 9.461 15.57 7.621 1 97.38 215 GLU A CA 1
ATOM 1724 C C . GLU A 1 215 ? 9.195 16.078 9.039 1 97.38 215 GLU A C 1
ATOM 1726 O O . GLU A 1 215 ? 10.086 16.641 9.68 1 97.38 215 GLU A O 1
ATOM 1731 N N . TYR A 1 216 ? 8.023 15.789 9.508 1 97.44 216 TYR A N 1
ATOM 1732 C CA . TYR A 1 216 ? 7.719 16.203 10.875 1 97.44 216 TYR A CA 1
ATOM 1733 C C . TYR A 1 216 ? 8.516 15.391 11.891 1 97.44 216 TYR A C 1
ATOM 1735 O O . TYR A 1 216 ? 8.984 15.93 12.891 1 97.44 216 TYR A O 1
ATOM 1743 N N . GLU A 1 217 ? 8.586 14.18 11.641 1 95.88 217 GLU A N 1
ATOM 1744 C CA . GLU A 1 217 ? 9.344 13.281 12.508 1 95.88 217 GLU A CA 1
ATOM 1745 C C . GLU A 1 217 ? 10.773 13.773 12.703 1 95.88 217 GLU A C 1
ATOM 1747 O O . GLU A 1 217 ? 11.32 13.688 13.805 1 95.88 217 GLU A O 1
ATOM 1752 N N . LYS A 1 218 ? 11.406 14.328 11.719 1 93.81 218 LYS A N 1
ATOM 1753 C CA . LYS A 1 218 ? 12.781 14.836 11.766 1 93.81 218 LYS A CA 1
ATOM 1754 C C . LYS A 1 218 ? 12.891 16.016 12.734 1 93.81 218 LYS A C 1
ATOM 1756 O O . LYS A 1 218 ? 13.953 16.234 13.328 1 93.81 218 LYS A O 1
ATOM 1761 N N . THR A 1 219 ? 11.836 16.703 12.891 1 93.25 219 THR A N 1
ATOM 1762 C CA . THR A 1 219 ? 11.875 17.859 13.789 1 93.25 219 THR A CA 1
ATOM 1763 C C . THR A 1 219 ? 11.719 17.422 15.242 1 93.25 219 THR A C 1
ATOM 1765 O O . THR A 1 219 ? 12.07 18.172 16.156 1 93.25 219 THR A O 1
ATOM 1768 N N . ILE A 1 220 ? 11.219 16.203 15.461 1 90.88 220 ILE A N 1
ATOM 1769 C CA . ILE A 1 220 ? 10.945 15.711 16.797 1 90.88 220 ILE A CA 1
ATOM 1770 C C . ILE A 1 220 ? 12.117 14.859 17.281 1 90.88 220 ILE A C 1
ATOM 1772 O O . ILE A 1 220 ? 12.531 14.961 18.438 1 90.88 220 ILE A O 1
ATOM 1776 N N . PHE A 1 221 ? 12.633 14.047 16.438 1 86.94 221 PHE A N 1
ATOM 1777 C CA . PHE A 1 221 ? 13.602 13.039 16.859 1 86.94 221 PHE A CA 1
ATOM 1778 C C . PHE A 1 221 ? 14.992 13.375 16.344 1 86.94 221 PHE A C 1
ATOM 1780 O O . PHE A 1 221 ? 15.977 12.766 16.766 1 86.94 221 PHE A O 1
ATOM 1787 N N . MET A 1 222 ? 15.195 14.227 15.375 1 76 222 MET A N 1
ATOM 1788 C CA . MET A 1 222 ? 16.516 14.578 14.852 1 76 222 MET A CA 1
ATOM 1789 C C . MET A 1 222 ? 16.844 16.047 15.133 1 76 222 MET A C 1
ATOM 1791 O O . MET A 1 222 ? 17.984 16.375 15.469 1 76 222 MET A O 1
ATOM 1795 N N . MET B 1 1 ? 20.688 5.738 -14.141 1 90.81 1 MET B N 1
ATOM 1796 C CA . MET B 1 1 ? 19.422 5.652 -13.414 1 90.81 1 MET B CA 1
ATOM 1797 C C . MET B 1 1 ? 19.516 4.633 -12.281 1 90.81 1 MET B C 1
ATOM 1799 O O . MET B 1 1 ? 20.078 3.549 -12.461 1 90.81 1 MET B O 1
ATOM 1803 N N . ILE B 1 2 ? 19.062 4.961 -11.156 1 95.94 2 ILE B N 1
ATOM 1804 C CA . ILE B 1 2 ? 19.188 4.078 -10.008 1 95.94 2 ILE B CA 1
ATOM 1805 C C . ILE B 1 2 ? 18.219 2.906 -10.148 1 95.94 2 ILE B C 1
ATOM 1807 O O . ILE B 1 2 ? 17.094 3.076 -10.625 1 95.94 2 ILE B O 1
ATOM 1811 N N . SER B 1 3 ? 18.75 1.739 -9.828 1 98.44 3 SER B N 1
ATOM 1812 C CA . SER B 1 3 ? 17.906 0.546 -9.75 1 98.44 3 SER B CA 1
ATOM 1813 C C . SER B 1 3 ? 17.453 0.283 -8.32 1 98.44 3 SER B C 1
ATOM 1815 O O . SER B 1 3 ? 18.219 0.469 -7.371 1 98.44 3 SER B O 1
ATOM 1817 N N . VAL B 1 4 ? 16.203 -0.041 -8.219 1 98.81 4 VAL B N 1
ATOM 1818 C CA . VAL B 1 4 ? 15.617 -0.442 -6.941 1 98.81 4 VAL B CA 1
ATOM 1819 C C . VAL B 1 4 ? 15.164 -1.897 -7.02 1 98.81 4 VAL B C 1
ATOM 1821 O O . VAL B 1 4 ? 14.461 -2.287 -7.953 1 98.81 4 VAL B O 1
ATOM 1824 N N . VAL B 1 5 ? 15.656 -2.74 -6.051 1 98.94 5 VAL B N 1
ATOM 1825 C CA . VAL B 1 5 ? 15.273 -4.148 -6.023 1 98.94 5 VAL B CA 1
ATOM 1826 C C . VAL B 1 5 ? 14.609 -4.48 -4.691 1 98.94 5 VAL B C 1
ATOM 1828 O O . VAL B 1 5 ? 15.172 -4.211 -3.625 1 98.94 5 VAL B O 1
ATOM 1831 N N . LEU B 1 6 ? 13.406 -4.945 -4.727 1 98.94 6 LEU B N 1
ATOM 1832 C CA . LEU B 1 6 ? 12.859 -5.703 -3.604 1 98.94 6 LEU B CA 1
ATOM 1833 C C . LEU B 1 6 ? 13.32 -7.156 -3.656 1 98.94 6 LEU B C 1
ATOM 1835 O O . LEU B 1 6 ? 12.914 -7.906 -4.551 1 98.94 6 LEU B O 1
ATOM 1839 N N . ALA B 1 7 ? 14.125 -7.52 -2.703 1 98.88 7 ALA B N 1
ATOM 1840 C CA . ALA B 1 7 ? 14.773 -8.828 -2.762 1 98.88 7 ALA B CA 1
ATOM 1841 C C . ALA B 1 7 ? 14.109 -9.805 -1.798 1 98.88 7 ALA B C 1
ATOM 1843 O O . ALA B 1 7 ? 13.648 -9.414 -0.723 1 98.88 7 ALA B O 1
ATOM 1844 N N . GLU B 1 8 ? 14.062 -11.07 -2.258 1 98.75 8 GLU B N 1
ATOM 1845 C CA . GLU B 1 8 ? 13.469 -12.172 -1.501 1 98.75 8 GLU B CA 1
ATOM 1846 C C . GLU B 1 8 ? 12.039 -11.844 -1.084 1 98.75 8 GLU B C 1
ATOM 1848 O O . GLU B 1 8 ? 11.648 -12.078 0.061 1 98.75 8 GLU B O 1
ATOM 1853 N N . SER B 1 9 ? 11.344 -11.273 -2.043 1 98.88 9 SER B N 1
ATOM 1854 C CA . SER B 1 9 ? 9.984 -10.789 -1.789 1 98.88 9 SER B CA 1
ATOM 1855 C C . SER B 1 9 ? 9.023 -11.953 -1.554 1 98.88 9 SER B C 1
ATOM 1857 O O . SER B 1 9 ? 9.055 -12.945 -2.279 1 98.88 9 SER B O 1
ATOM 1859 N N . ALA B 1 10 ? 8.273 -11.805 -0.502 1 98.81 10 ALA B N 1
ATOM 1860 C CA . ALA B 1 10 ? 7.266 -12.805 -0.146 1 98.81 10 ALA B CA 1
ATOM 1861 C C . ALA B 1 10 ? 6.121 -12.812 -1.157 1 98.81 10 ALA B C 1
ATOM 1863 O O . ALA B 1 10 ? 4.965 -12.594 -0.794 1 98.81 10 ALA B O 1
ATOM 1864 N N . LEU B 1 11 ? 6.426 -13.094 -2.34 1 98.81 11 LEU B N 1
ATOM 1865 C CA . LEU B 1 11 ? 5.539 -13.156 -3.5 1 98.81 11 LEU B CA 1
ATOM 1866 C C . LEU B 1 11 ? 5.754 -14.438 -4.285 1 98.81 11 LEU B C 1
ATOM 1868 O O . LEU B 1 11 ? 6.797 -14.617 -4.922 1 98.81 11 LEU B O 1
ATOM 1872 N N . GLU B 1 12 ? 4.867 -15.352 -4.207 1 98.81 12 GLU B N 1
ATOM 1873 C CA . GLU B 1 12 ? 4.926 -16.656 -4.863 1 98.81 12 GLU B CA 1
ATOM 1874 C C . GLU B 1 12 ? 3.545 -17.297 -4.922 1 98.81 12 GLU B C 1
ATOM 1876 O O . GLU B 1 12 ? 2.652 -16.953 -4.148 1 98.81 12 GLU B O 1
ATOM 1881 N N . LEU B 1 13 ? 3.387 -18.172 -5.848 1 98.75 13 LEU B N 1
ATOM 1882 C CA . LEU B 1 13 ? 2.213 -19.031 -5.824 1 98.75 13 LEU B CA 1
ATOM 1883 C C . LEU B 1 13 ? 2.309 -20.047 -4.688 1 98.75 13 LEU B C 1
ATOM 1885 O O . LEU B 1 13 ? 3.398 -20.312 -4.172 1 98.75 13 LEU B O 1
ATOM 1889 N N . VAL B 1 14 ? 1.168 -20.562 -4.348 1 98.5 14 VAL B N 1
ATOM 1890 C CA . VAL B 1 14 ? 1.169 -21.641 -3.359 1 98.5 14 VAL B CA 1
ATOM 1891 C C . VAL B 1 14 ? 2.092 -22.766 -3.818 1 98.5 14 VAL B C 1
ATOM 1893 O O . VAL B 1 14 ? 1.933 -23.297 -4.922 1 98.5 14 VAL B O 1
ATOM 1896 N N . PRO B 1 15 ? 3.104 -23.031 -2.963 1 97.12 15 PRO B N 1
ATOM 1897 C CA . PRO B 1 15 ? 3.98 -24.141 -3.34 1 97.12 15 PRO B CA 1
ATOM 1898 C C . PRO B 1 15 ? 3.238 -25.469 -3.451 1 97.12 15 PRO B C 1
ATOM 1900 O O . PRO B 1 15 ? 2.207 -25.656 -2.801 1 97.12 15 PRO B O 1
ATOM 1903 N N . SER B 1 16 ? 3.764 -26.312 -4.258 1 95.31 16 SER B N 1
ATOM 1904 C CA . SER B 1 16 ? 3.145 -27.609 -4.527 1 95.31 16 SER B CA 1
ATOM 1905 C C . SER B 1 16 ? 2.904 -28.391 -3.24 1 95.31 16 SER B C 1
ATOM 1907 O O . SER B 1 16 ? 1.9 -29.094 -3.111 1 95.31 16 SER B O 1
ATOM 1909 N N . GLU B 1 17 ? 3.75 -28.234 -2.395 1 95.25 17 GLU B N 1
ATOM 1910 C CA . GLU B 1 17 ? 3.67 -29.016 -1.168 1 95.25 17 GLU B CA 1
ATOM 1911 C C . GLU B 1 17 ? 2.5 -28.562 -0.298 1 95.25 17 GLU B C 1
ATOM 1913 O O . GLU B 1 17 ? 2.076 -29.297 0.605 1 95.25 17 GLU B O 1
ATOM 1918 N N . LEU B 1 18 ? 1.945 -27.438 -0.548 1 97.19 18 LEU B N 1
ATOM 1919 C CA . LEU B 1 18 ? 0.888 -26.891 0.301 1 97.19 18 LEU B CA 1
ATOM 1920 C C . LEU B 1 18 ? -0.464 -26.969 -0.4 1 97.19 18 LEU B C 1
ATOM 1922 O O . LEU B 1 18 ? -1.503 -26.734 0.218 1 97.19 18 LEU B O 1
ATOM 1926 N N . LYS B 1 19 ? -0.392 -27.375 -1.703 1 95.12 19 LYS B N 1
ATOM 1927 C CA . LYS B 1 19 ? -1.563 -27.188 -2.555 1 95.12 19 LYS B CA 1
ATOM 1928 C C . LYS B 1 19 ? -2.729 -28.047 -2.078 1 95.12 19 LYS B C 1
ATOM 1930 O O . LYS B 1 19 ? -3.889 -27.75 -2.365 1 95.12 19 LYS B O 1
ATOM 1935 N N . HIS B 1 20 ? -2.625 -28.984 -1.222 1 95.69 20 HIS B N 1
ATOM 1936 C CA . HIS B 1 20 ? -3.684 -29.906 -0.822 1 95.69 20 HIS B CA 1
ATOM 1937 C C . HIS B 1 20 ? -4.141 -29.641 0.608 1 95.69 20 HIS B C 1
ATOM 1939 O O . HIS B 1 20 ? -5.062 -30.297 1.104 1 95.69 20 HI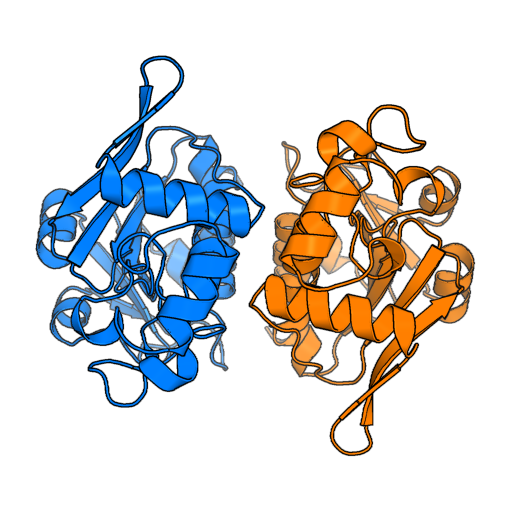S B O 1
ATOM 1945 N N . HIS B 1 21 ? -3.373 -28.828 1.147 1 97.62 21 HIS B N 1
ATOM 1946 C CA . HIS B 1 21 ? -3.812 -28.484 2.494 1 97.62 21 HIS B CA 1
ATOM 1947 C C . HIS B 1 21 ? -5.195 -27.844 2.475 1 97.62 21 HIS B C 1
ATOM 1949 O O . HIS B 1 21 ? -5.496 -27.031 1.601 1 97.62 21 HIS B O 1
ATOM 1955 N N . GLN B 1 22 ? -5.973 -28.172 3.512 1 97.62 22 GLN B N 1
ATOM 1956 C CA . GLN B 1 22 ? -7.375 -27.766 3.555 1 97.62 22 GLN B CA 1
ATOM 1957 C C . GLN B 1 22 ? -7.512 -26.25 3.553 1 97.62 22 GLN B C 1
ATOM 1959 O O . GLN B 1 22 ? -8.406 -25.703 2.902 1 97.62 22 GLN B O 1
ATOM 1964 N N . SER B 1 23 ? -6.645 -25.531 4.203 1 97.31 23 SER B N 1
ATOM 1965 C CA . SER B 1 23 ? -6.723 -24.062 4.25 1 97.31 23 SER B CA 1
ATOM 1966 C C . SER B 1 23 ? -6.469 -23.453 2.875 1 97.31 23 SER B C 1
ATOM 1968 O O . SER B 1 23 ? -7.066 -22.438 2.527 1 97.31 23 SER B O 1
ATOM 1970 N N . VAL B 1 24 ? -5.613 -24.078 2.119 1 98.38 24 VAL B N 1
ATOM 1971 C CA . VAL B 1 24 ? -5.309 -23.609 0.773 1 98.38 24 VAL B CA 1
ATOM 1972 C C . VAL B 1 24 ? -6.473 -23.922 -0.162 1 98.38 24 VAL B C 1
ATOM 1974 O O . VAL B 1 24 ? -6.938 -23.047 -0.903 1 98.38 24 VAL B O 1
ATOM 1977 N N . ILE B 1 25 ? -7.051 -25.141 -0.011 1 97.56 25 ILE B N 1
ATOM 1978 C CA . ILE B 1 25 ? -8.156 -25.594 -0.849 1 97.56 25 ILE B CA 1
ATOM 1979 C C . ILE B 1 25 ? -9.383 -24.734 -0.589 1 97.56 25 ILE B C 1
ATOM 1981 O O . ILE B 1 25 ? -10.039 -24.266 -1.528 1 97.56 25 ILE B O 1
ATOM 1985 N N . SER B 1 26 ? -9.586 -24.516 0.576 1 96.5 26 SER B N 1
ATOM 1986 C CA . SER B 1 26 ? -10.758 -23.734 0.948 1 96.5 26 SER B CA 1
ATOM 1987 C C . SER B 1 26 ? -10.648 -22.312 0.427 1 96.5 26 SER B C 1
ATOM 1989 O O . SER B 1 26 ? -11.617 -21.75 -0.094 1 96.5 26 SER B O 1
ATOM 1991 N N . HIS B 1 27 ? -9.5 -21.688 0.597 1 95.75 27 HIS B N 1
ATOM 1992 C CA . HIS B 1 27 ? -9.289 -20.328 0.111 1 95.75 27 HIS B CA 1
ATOM 1993 C C . HIS B 1 27 ? -9.406 -20.266 -1.408 1 95.75 27 HIS B C 1
ATOM 1995 O O . HIS B 1 27 ? -10.078 -19.391 -1.947 1 95.75 27 HIS B O 1
ATOM 2001 N N . ALA B 1 28 ? -8.789 -21.219 -2.09 1 96.5 28 ALA B N 1
ATOM 2002 C CA . ALA B 1 28 ? -8.859 -21.281 -3.549 1 96.5 28 ALA B CA 1
ATOM 2003 C C . ALA B 1 28 ? -10.297 -21.406 -4.027 1 96.5 28 ALA B C 1
ATOM 2005 O O . ALA B 1 28 ? -10.703 -20.75 -4.984 1 96.5 28 ALA B O 1
ATOM 2006 N N . ARG B 1 29 ? -11.078 -22.25 -3.375 1 94.19 29 ARG B N 1
ATOM 2007 C CA . ARG B 1 29 ? -12.492 -22.453 -3.713 1 94.19 29 ARG B CA 1
ATOM 2008 C C . ARG B 1 29 ? -13.273 -21.156 -3.559 1 94.19 29 ARG B C 1
ATOM 2010 O O . ARG B 1 29 ? -14.086 -20.797 -4.418 1 94.19 29 ARG B O 1
ATOM 2017 N N . LYS B 1 30 ? -12.953 -20.453 -2.57 1 91.94 30 LYS B N 1
ATOM 2018 C CA . LYS B 1 30 ? -13.625 -19.188 -2.342 1 91.94 30 LYS B CA 1
ATOM 2019 C C . LYS B 1 30 ? -13.305 -18.188 -3.453 1 91.94 30 LYS B C 1
ATOM 2021 O O . LYS B 1 30 ? -14.148 -17.359 -3.812 1 91.94 30 LYS B O 1
ATOM 2026 N N . LEU B 1 31 ? -12.117 -18.203 -3.951 1 93.75 31 LEU B N 1
ATOM 2027 C CA . LEU B 1 31 ? -11.688 -17.312 -5.023 1 93.75 31 LEU B CA 1
ATOM 2028 C C . LEU B 1 31 ? -12.148 -17.844 -6.383 1 93.75 31 LEU B C 1
ATOM 2030 O O . LEU B 1 31 ? -12.031 -17.141 -7.391 1 93.75 31 LEU B O 1
ATOM 2034 N N . GLY B 1 32 ? -12.711 -19.016 -6.406 1 93.38 32 GLY B N 1
ATOM 2035 C CA . GLY B 1 32 ? -13.078 -19.641 -7.668 1 93.38 32 GLY B CA 1
ATOM 2036 C C . GLY B 1 32 ? -11.875 -20 -8.523 1 93.38 32 GLY B C 1
ATOM 2037 O O . GLY B 1 32 ? -11.93 -19.891 -9.75 1 93.38 32 GLY B O 1
ATOM 2038 N N . LYS B 1 33 ? -10.828 -20.406 -7.883 1 96.62 33 LYS B N 1
ATOM 2039 C CA . LYS B 1 33 ? -9.578 -20.719 -8.562 1 96.62 33 LYS B CA 1
ATOM 2040 C C . LYS B 1 33 ? -8.992 -22.031 -8.078 1 96.62 33 LYS B C 1
ATOM 2042 O O . LYS B 1 33 ? -9.492 -22.625 -7.121 1 96.62 33 LYS B O 1
ATOM 2047 N N . LEU B 1 34 ? -7.891 -22.516 -8.773 1 96.75 34 LEU B N 1
ATOM 2048 C CA . LEU B 1 34 ? -7.152 -23.688 -8.312 1 96.75 34 LEU B CA 1
ATOM 2049 C C . LEU B 1 34 ? -6.117 -23.297 -7.262 1 96.75 34 LEU B C 1
ATOM 2051 O O 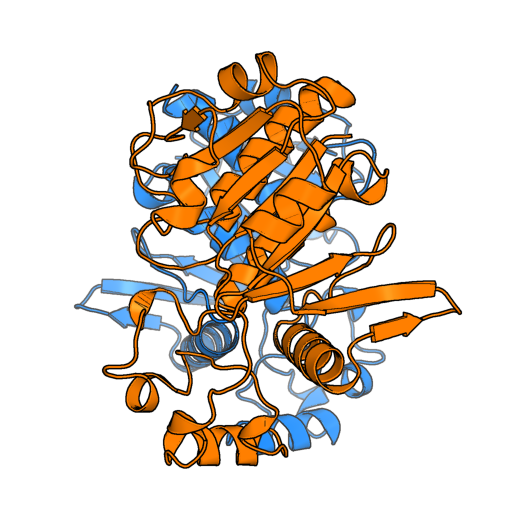. LEU B 1 34 ? -5.543 -22.203 -7.328 1 96.75 34 LEU B O 1
ATOM 2055 N N . SER B 1 35 ? -5.914 -24.188 -6.344 1 96.38 35 SER B N 1
ATOM 2056 C CA . SER B 1 35 ? -4.941 -23.969 -5.277 1 96.38 35 SER B CA 1
ATOM 2057 C C . SER B 1 35 ? -3.566 -23.625 -5.844 1 96.38 35 SER B C 1
ATOM 2059 O O . SER B 1 35 ? -2.814 -22.859 -5.242 1 96.38 35 SER B O 1
ATOM 2061 N N . SER B 1 36 ? -3.281 -24.156 -6.965 1 94.56 36 SER B N 1
ATOM 2062 C CA . SER B 1 36 ? -1.96 -23.984 -7.555 1 94.56 36 SER B CA 1
ATOM 2063 C C . SER B 1 36 ? -1.841 -22.625 -8.25 1 94.56 36 SER B C 1
ATOM 2065 O O . SER B 1 36 ? -0.753 -22.234 -8.68 1 94.56 36 SER B O 1
ATOM 2067 N N . GLU B 1 37 ? -2.916 -21.922 -8.312 1 97 37 GLU B N 1
ATOM 2068 C CA . GLU B 1 37 ? -2.934 -20.703 -9.125 1 97 37 GLU B CA 1
ATOM 2069 C C . GLU B 1 37 ? -3.045 -19.453 -8.258 1 97 37 GLU B C 1
ATOM 2071 O O . GLU B 1 37 ? -3.025 -18.344 -8.766 1 97 37 GLU B O 1
ATOM 2076 N N . ILE B 1 38 ? -3.182 -19.688 -6.988 1 98.31 38 ILE B N 1
ATOM 2077 C CA . ILE B 1 38 ? -3.363 -18.516 -6.129 1 98.31 38 ILE B CA 1
ATOM 2078 C C . ILE B 1 38 ? -2.062 -18.219 -5.387 1 98.31 38 ILE B C 1
ATOM 2080 O O . ILE B 1 38 ? -1.188 -19.078 -5.281 1 98.31 38 ILE B O 1
ATOM 2084 N N . LEU B 1 39 ? -1.932 -16.969 -4.922 1 98.75 39 LEU B N 1
ATOM 2085 C CA . LEU B 1 39 ? -0.752 -16.562 -4.172 1 98.75 39 LEU B CA 1
ATOM 2086 C C . LEU B 1 39 ? -0.759 -17.156 -2.77 1 98.75 39 LEU B C 1
ATOM 2088 O O . LEU B 1 39 ? -1.816 -17.281 -2.146 1 98.75 39 LEU B O 1
ATOM 2092 N N . LEU B 1 40 ? 0.458 -17.609 -2.363 1 98.75 40 LEU B N 1
ATOM 2093 C CA . LEU B 1 40 ? 0.629 -17.938 -0.952 1 98.75 40 LEU B CA 1
ATOM 2094 C C . LEU B 1 40 ? 0.397 -16.719 -0.076 1 98.75 40 LEU B C 1
ATOM 2096 O O . LEU B 1 40 ? 0.972 -15.648 -0.324 1 98.75 40 LEU B O 1
ATOM 2100 N N . ASP B 1 41 ? -0.491 -16.812 0.875 1 98.19 41 ASP B N 1
ATOM 2101 C CA . ASP B 1 41 ? -0.859 -15.711 1.767 1 98.19 41 ASP B CA 1
ATOM 2102 C C . ASP B 1 41 ? -1.111 -16.219 3.186 1 98.19 41 ASP B C 1
ATOM 2104 O O . ASP B 1 41 ? -2.051 -16.984 3.42 1 98.19 41 ASP B O 1
ATOM 2108 N N . ASN B 1 42 ? -0.232 -15.727 4.02 1 97.25 42 ASN B N 1
ATOM 2109 C CA . ASN B 1 42 ? -0.237 -16.219 5.395 1 97.25 42 ASN B CA 1
ATOM 2110 C C . ASN B 1 42 ? -1.571 -15.938 6.082 1 97.25 42 ASN B C 1
ATOM 2112 O O . ASN B 1 42 ? -1.964 -16.672 6.996 1 97.25 42 ASN B O 1
ATOM 2116 N N . SER B 1 43 ? -2.328 -14.914 5.691 1 96.06 43 SER B N 1
ATOM 2117 C CA . SER B 1 43 ? -3.627 -14.609 6.289 1 96.06 43 SER B CA 1
ATOM 2118 C C . SER B 1 43 ? -4.605 -15.766 6.098 1 96.06 43 SER B C 1
ATOM 2120 O O . SER B 1 43 ? -5.523 -15.945 6.898 1 96.06 43 SER B O 1
ATOM 2122 N N . TRP B 1 44 ? -4.395 -16.594 5.012 1 96 44 TRP B N 1
ATOM 2123 C CA . TRP B 1 44 ? -5.32 -17.672 4.68 1 96 44 TRP B CA 1
ATOM 2124 C C . TRP B 1 44 ? -4.66 -19.031 4.859 1 96 44 TRP B C 1
ATOM 2126 O O . TRP B 1 44 ? -5.34 -20.031 5.109 1 96 44 TRP B O 1
ATOM 2136 N N . HIS B 1 45 ? -3.344 -18.984 4.812 1 98.44 45 HIS B N 1
ATOM 2137 C CA . HIS B 1 45 ? -2.646 -20.25 4.668 1 98.44 45 HIS B CA 1
ATOM 2138 C C . HIS B 1 45 ? -1.714 -20.5 5.848 1 98.44 45 HIS B C 1
ATOM 2140 O O . HIS B 1 45 ? -0.796 -21.328 5.754 1 98.44 45 HIS B O 1
ATOM 2146 N N . PHE B 1 46 ? -1.886 -19.797 6.949 1 97.31 46 PHE B N 1
ATOM 2147 C CA . PHE B 1 46 ? -0.997 -19.859 8.102 1 97.31 46 PHE B CA 1
ATOM 2148 C C . PHE B 1 46 ? -0.767 -21.312 8.523 1 97.31 46 PHE B C 1
ATOM 2150 O O . PHE B 1 46 ? 0.377 -21.734 8.695 1 97.31 46 PHE B O 1
ATOM 2157 N N . ALA B 1 47 ? -1.894 -22.094 8.641 1 97.44 47 ALA B N 1
ATOM 2158 C CA . ALA B 1 47 ? -1.805 -23.484 9.078 1 97.44 47 ALA B CA 1
ATOM 2159 C C . ALA B 1 47 ? -0.991 -24.312 8.094 1 97.44 47 ALA B C 1
ATOM 2161 O O . ALA B 1 47 ? -0.171 -25.141 8.5 1 97.44 47 ALA B O 1
ATOM 2162 N N . ALA B 1 48 ? -1.212 -24.047 6.91 1 98.19 48 ALA B N 1
ATOM 2163 C CA . ALA B 1 48 ? -0.517 -24.812 5.875 1 98.19 48 ALA B CA 1
ATOM 2164 C C . ALA B 1 48 ? 0.977 -24.5 5.871 1 98.19 48 ALA B C 1
ATOM 2166 O O . ALA B 1 48 ? 1.796 -25.344 5.516 1 98.19 48 ALA B O 1
ATOM 2167 N N . MET B 1 49 ? 1.299 -23.359 6.242 1 98.19 49 MET B N 1
ATOM 2168 C CA . MET B 1 49 ? 2.662 -22.875 6.07 1 98.19 49 MET B CA 1
ATOM 2169 C C . MET B 1 49 ? 3.551 -23.312 7.23 1 98.19 49 MET B C 1
ATOM 2171 O O . MET B 1 49 ? 4.773 -23.156 7.168 1 98.19 49 MET B O 1
ATOM 2175 N N . LYS B 1 50 ? 2.984 -23.859 8.242 1 97 50 LYS B N 1
ATOM 2176 C CA . LYS B 1 50 ? 3.752 -24.234 9.422 1 97 50 LYS B CA 1
ATOM 2177 C C . LYS B 1 50 ? 4.863 -25.219 9.055 1 97 50 LYS B C 1
ATOM 2179 O O . LYS B 1 50 ? 4.598 -26.281 8.469 1 97 50 LYS B O 1
ATOM 2184 N N . GLY B 1 51 ? 6.137 -24.797 9.312 1 95.56 51 GLY B N 1
ATOM 2185 C CA . GLY B 1 51 ? 7.258 -25.703 9.172 1 95.56 51 GLY B CA 1
ATOM 2186 C C . GLY B 1 51 ? 7.953 -25.594 7.828 1 95.56 51 GLY B C 1
ATOM 2187 O O . GLY B 1 51 ? 8.984 -26.234 7.605 1 95.56 51 GLY B O 1
ATOM 2188 N N . ILE B 1 52 ? 7.426 -24.844 7 1 95.81 52 ILE B N 1
ATOM 2189 C CA . ILE B 1 52 ? 8.078 -24.781 5.695 1 95.81 52 ILE B CA 1
ATOM 2190 C C . ILE B 1 52 ? 9.359 -23.953 5.809 1 95.81 52 ILE B C 1
ATOM 2192 O O . ILE B 1 52 ? 9.547 -23.219 6.77 1 95.81 52 ILE B O 1
ATOM 2196 N N . ILE B 1 53 ? 10.242 -24.188 4.797 1 94.19 53 ILE B N 1
ATOM 2197 C CA . ILE B 1 53 ? 11.508 -23.453 4.742 1 94.19 53 ILE B CA 1
ATOM 2198 C C . ILE B 1 53 ? 11.234 -21.969 4.59 1 94.19 53 ILE B C 1
ATOM 2200 O O . ILE B 1 53 ? 10.414 -21.562 3.762 1 94.19 53 ILE B O 1
ATOM 2204 N N . ASN B 1 54 ? 11.836 -21.125 5.449 1 94.44 54 ASN B N 1
ATOM 2205 C CA . ASN B 1 54 ? 11.711 -19.672 5.402 1 94.44 54 ASN B CA 1
ATOM 2206 C C . ASN B 1 54 ? 10.281 -19.234 5.676 1 94.44 54 ASN B C 1
ATOM 2208 O O . ASN B 1 54 ? 9.797 -18.281 5.047 1 94.44 54 ASN B O 1
ATOM 2212 N N . GLU B 1 55 ? 9.672 -19.969 6.57 1 95.38 55 GLU B N 1
ATOM 2213 C CA . GLU B 1 55 ? 8.258 -19.75 6.887 1 95.38 55 GLU B CA 1
ATOM 2214 C C . GLU B 1 55 ? 7.977 -18.281 7.172 1 95.38 55 GLU B C 1
ATOM 2216 O O . GLU B 1 55 ? 7.051 -17.703 6.598 1 95.38 55 GLU B O 1
ATOM 2221 N N . LEU B 1 56 ? 8.82 -17.641 7.887 1 95.12 56 LEU B N 1
ATOM 2222 C CA . LEU B 1 56 ? 8.539 -16.297 8.383 1 95.12 56 LEU B CA 1
ATOM 2223 C C . LEU B 1 56 ? 8.797 -15.258 7.297 1 95.12 56 LEU B C 1
ATOM 2225 O O . LEU B 1 56 ? 8.367 -14.109 7.422 1 95.12 56 LEU B O 1
ATOM 2229 N N . LYS B 1 57 ? 9.523 -15.617 6.098 1 96.94 57 LYS B N 1
ATOM 2230 C CA . LYS B 1 57 ? 9.836 -14.711 4.996 1 96.94 57 LYS B CA 1
ATOM 2231 C C . LYS B 1 57 ? 8.797 -14.812 3.885 1 96.94 57 LYS B C 1
ATOM 2233 O O . LYS B 1 57 ? 8.844 -14.047 2.916 1 96.94 57 LYS B O 1
ATOM 2238 N N . ARG B 1 58 ? 7.895 -15.805 4.078 1 97.69 58 ARG B N 1
ATOM 2239 C CA . ARG B 1 58 ? 7.008 -16.141 2.967 1 97.69 58 ARG B CA 1
ATOM 2240 C C . ARG B 1 58 ? 5.574 -15.719 3.268 1 97.69 58 ARG B C 1
ATOM 2242 O O . ARG B 1 58 ? 5.242 -15.398 4.41 1 97.69 58 ARG B O 1
ATOM 2249 N N . GLY B 1 59 ? 4.82 -15.648 2.285 1 98.31 59 GLY B N 1
ATOM 2250 C CA . GLY B 1 59 ? 3.373 -15.555 2.42 1 98.31 59 GLY B CA 1
ATOM 2251 C C . GLY B 1 59 ? 2.9 -14.156 2.789 1 98.31 59 GLY B C 1
ATOM 2252 O O . GLY B 1 59 ? 1.938 -14.008 3.543 1 98.31 59 GLY B O 1
ATOM 2253 N N . ARG B 1 60 ? 3.568 -13.125 2.357 1 98.5 60 ARG B N 1
ATOM 2254 C CA . ARG B 1 60 ? 3.133 -11.773 2.682 1 98.5 60 ARG B CA 1
ATOM 2255 C C . ARG B 1 60 ? 3.133 -10.883 1.439 1 98.5 60 ARG B C 1
ATOM 2257 O O . ARG B 1 60 ? 3.77 -9.828 1.424 1 98.5 60 ARG B O 1
ATOM 2264 N N . PRO B 1 61 ? 2.355 -11.391 0.396 1 98.81 61 PRO B N 1
ATOM 2265 C CA . PRO B 1 61 ? 2.295 -10.578 -0.819 1 98.81 61 PRO B CA 1
ATOM 2266 C C . PRO B 1 61 ? 1.758 -9.172 -0.559 1 98.81 61 PRO B C 1
ATOM 2268 O O . PRO B 1 61 ? 2.061 -8.242 -1.312 1 98.81 61 PRO B O 1
ATOM 2271 N N . ASP B 1 62 ? 0.977 -8.984 0.509 1 98.62 62 ASP B N 1
ATOM 2272 C CA . ASP B 1 62 ? 0.419 -7.68 0.849 1 98.62 62 ASP B CA 1
ATOM 2273 C C . ASP B 1 62 ? 1.523 -6.684 1.194 1 98.62 62 ASP B C 1
ATOM 2275 O O . ASP B 1 62 ? 1.458 -5.516 0.803 1 98.62 62 ASP B O 1
ATOM 2279 N N . LEU B 1 63 ? 2.586 -7.105 1.916 1 98.69 63 LEU B N 1
ATOM 2280 C CA . LEU B 1 63 ? 3.701 -6.227 2.244 1 98.69 63 LEU B CA 1
ATOM 2281 C C . LEU B 1 63 ? 4.484 -5.848 0.989 1 98.69 63 LEU B C 1
ATOM 2283 O O . LEU B 1 63 ? 4.902 -4.699 0.837 1 98.69 63 LEU B O 1
ATOM 2287 N N . VAL B 1 64 ? 4.672 -6.801 0.091 1 98.88 64 VAL B N 1
ATOM 2288 C CA . VAL B 1 64 ? 5.371 -6.555 -1.166 1 98.88 64 VAL B CA 1
ATOM 2289 C C . VAL B 1 64 ? 4.57 -5.562 -2.014 1 98.88 64 VAL B C 1
ATOM 2291 O O . VAL B 1 64 ? 5.137 -4.625 -2.58 1 98.88 64 VAL B O 1
ATOM 2294 N N . HIS B 1 65 ? 3.264 -5.785 -2.051 1 98.94 65 HIS B N 1
ATOM 2295 C CA . HIS B 1 65 ? 2.355 -4.906 -2.775 1 98.94 65 HIS B CA 1
ATOM 2296 C C . HIS B 1 65 ? 2.514 -3.457 -2.32 1 98.94 65 HIS B C 1
ATOM 2298 O O . HIS B 1 65 ? 2.672 -2.557 -3.146 1 98.94 65 HIS B O 1
ATOM 2304 N N . PHE B 1 66 ? 2.529 -3.258 -1.028 1 98.75 66 PHE B N 1
ATOM 2305 C CA . PHE B 1 66 ? 2.613 -1.904 -0.491 1 98.75 66 PHE B CA 1
ATOM 2306 C C . PHE B 1 66 ? 3.955 -1.269 -0.833 1 98.75 66 PHE B C 1
ATOM 2308 O O . PHE B 1 66 ? 4.016 -0.092 -1.196 1 98.75 66 PHE B O 1
ATOM 2315 N N . SER B 1 67 ? 5.074 -1.985 -0.72 1 98.81 67 SER B N 1
ATOM 2316 C CA . SER B 1 67 ? 6.395 -1.479 -1.079 1 98.81 67 SER B CA 1
ATOM 2317 C C . SER B 1 67 ? 6.465 -1.12 -2.559 1 98.81 67 SER B C 1
ATOM 2319 O O . SER B 1 67 ? 7.078 -0.115 -2.93 1 98.81 67 SER B O 1
ATOM 2321 N N . ILE B 1 68 ? 5.812 -1.988 -3.42 1 98.88 68 ILE B N 1
ATOM 2322 C CA . ILE B 1 68 ? 5.773 -1.702 -4.852 1 98.88 68 ILE B CA 1
ATOM 2323 C C . ILE B 1 68 ? 5.039 -0.386 -5.094 1 98.88 68 ILE B C 1
ATOM 2325 O O . ILE B 1 68 ? 5.496 0.452 -5.875 1 98.88 68 ILE B O 1
ATOM 2329 N N . LEU B 1 69 ? 3.957 -0.179 -4.383 1 98.75 69 LEU B N 1
ATOM 2330 C CA . LEU B 1 69 ? 3.189 1.047 -4.566 1 98.75 69 LEU B CA 1
ATOM 2331 C C . LEU B 1 69 ? 3.994 2.266 -4.129 1 98.75 69 LEU B C 1
ATOM 2333 O O . LEU B 1 69 ? 3.951 3.312 -4.777 1 98.75 69 LEU B O 1
ATOM 2337 N N . GLU B 1 70 ? 4.809 2.152 -3.041 1 98.5 70 GLU B N 1
ATOM 2338 C CA . GLU B 1 70 ? 5.645 3.254 -2.572 1 98.5 70 GLU B CA 1
ATOM 2339 C C . GLU B 1 70 ? 6.68 3.648 -3.621 1 98.5 70 GLU B C 1
ATOM 2341 O O . GLU B 1 70 ? 7.105 4.805 -3.678 1 98.5 70 GLU B O 1
ATOM 2346 N N . ALA B 1 71 ? 7.047 2.717 -4.484 1 98.44 71 ALA B N 1
ATOM 2347 C CA . ALA B 1 71 ? 8.094 2.967 -5.477 1 98.44 71 ALA B CA 1
ATOM 2348 C C . ALA B 1 71 ? 7.488 3.414 -6.805 1 98.44 71 ALA B C 1
ATOM 2350 O O . ALA B 1 71 ? 8.141 4.121 -7.582 1 98.44 71 ALA B O 1
ATOM 2351 N N . THR B 1 72 ? 6.195 3.045 -7.074 1 98.19 72 THR B N 1
ATOM 2352 C CA . THR B 1 72 ? 5.707 3.203 -8.445 1 98.19 72 THR B CA 1
ATOM 2353 C C . THR B 1 72 ? 4.691 4.34 -8.523 1 98.19 72 THR B C 1
ATOM 2355 O O . THR B 1 72 ? 4.219 4.68 -9.609 1 98.19 72 THR B O 1
ATOM 2358 N N . THR B 1 73 ? 4.359 4.953 -7.352 1 96.75 73 THR B N 1
ATOM 2359 C CA . THR B 1 73 ? 3.357 6.016 -7.402 1 96.75 73 THR B CA 1
ATOM 2360 C C . THR B 1 73 ? 4.004 7.379 -7.188 1 96.75 73 THR B C 1
ATOM 2362 O O . THR B 1 73 ? 3.318 8.359 -6.879 1 96.75 73 THR B O 1
ATOM 2365 N N . ILE B 1 74 ? 5.328 7.488 -7.324 1 96 74 ILE B N 1
ATOM 2366 C CA . ILE B 1 74 ? 6.047 8.719 -7.039 1 96 74 ILE B CA 1
ATOM 2367 C C . ILE B 1 74 ? 6.73 9.227 -8.305 1 96 74 ILE B C 1
ATOM 2369 O O . ILE B 1 74 ? 6.918 8.469 -9.266 1 96 74 ILE B O 1
ATOM 2373 N N . PRO B 1 75 ? 7.203 10.539 -8.344 1 94.75 75 PRO B N 1
ATOM 2374 C CA . PRO B 1 75 ? 7.781 11.141 -9.547 1 94.75 75 PRO B CA 1
ATOM 2375 C C . PRO B 1 75 ? 9.023 10.414 -10.039 1 94.75 75 PRO B C 1
ATOM 2377 O O . PRO B 1 75 ? 9.242 10.305 -11.25 1 94.75 75 PRO B O 1
ATOM 2380 N N . LEU B 1 76 ? 9.828 9.797 -9.164 1 95.56 76 LEU B N 1
ATOM 2381 C CA . LEU B 1 76 ? 11.039 9.094 -9.586 1 95.56 76 LEU B CA 1
ATOM 2382 C C . LEU B 1 76 ? 10.703 7.984 -10.578 1 95.56 76 LEU B C 1
ATOM 2384 O O . LEU B 1 76 ? 11.352 7.859 -11.617 1 95.56 76 LEU B O 1
ATOM 2388 N N . TYR B 1 77 ? 9.617 7.27 -10.242 1 96.88 77 TYR B N 1
ATOM 2389 C CA . TYR B 1 77 ? 9.227 6.152 -11.102 1 96.88 77 TYR B CA 1
ATOM 2390 C C . TYR B 1 77 ? 8.469 6.645 -12.328 1 96.88 77 TYR B C 1
ATOM 2392 O O . TYR B 1 77 ? 8.766 6.234 -13.453 1 96.88 77 TYR B O 1
ATOM 2400 N N . LEU B 1 78 ? 7.609 7.594 -12.164 1 94.38 78 LEU B N 1
ATOM 2401 C CA . LEU B 1 78 ? 6.723 8.062 -13.227 1 94.38 78 LEU B CA 1
ATOM 2402 C C . LEU B 1 78 ? 7.496 8.867 -14.266 1 94.38 78 LEU B C 1
ATOM 2404 O O . LEU B 1 78 ? 7.059 8.992 -15.414 1 94.38 78 LEU B O 1
ATOM 2408 N N . LYS B 1 79 ? 8.617 9.406 -13.891 1 93.75 79 LYS B N 1
ATOM 2409 C CA . LYS B 1 79 ? 9.445 10.156 -14.828 1 93.75 79 LYS B CA 1
ATOM 2410 C C . LYS B 1 79 ? 10.695 9.375 -15.219 1 93.75 79 LYS B C 1
ATOM 2412 O O . LYS B 1 79 ? 11.68 9.945 -15.672 1 93.75 79 LYS B O 1
ATOM 2417 N N . ASN B 1 80 ? 10.711 8.047 -14.969 1 94.25 80 ASN B N 1
ATOM 2418 C CA . ASN B 1 80 ? 11.727 7.102 -15.414 1 94.25 80 ASN B CA 1
ATOM 2419 C C . ASN B 1 80 ? 13.102 7.453 -14.844 1 94.25 80 ASN B C 1
ATOM 2421 O O . ASN B 1 80 ? 14.102 7.418 -15.562 1 94.25 80 ASN B O 1
ATOM 2425 N N . LYS B 1 81 ? 13.125 7.91 -13.539 1 95.12 81 LYS B N 1
ATOM 2426 C CA . LYS B 1 81 ? 14.391 8.211 -12.883 1 95.12 81 LYS B CA 1
ATOM 2427 C C . LYS B 1 81 ? 14.859 7.031 -12.039 1 95.12 81 LYS B C 1
ATOM 2429 O O . LYS B 1 81 ? 15.992 7.027 -11.547 1 95.12 81 LYS B O 1
ATOM 2434 N N . ILE B 1 82 ? 13.984 5.988 -11.922 1 97.19 82 ILE B N 1
ATOM 2435 C CA . ILE B 1 82 ? 14.383 4.738 -11.281 1 97.19 82 ILE B CA 1
ATOM 2436 C C . ILE B 1 82 ? 13.766 3.561 -12.031 1 97.19 82 ILE B C 1
ATOM 2438 O O . ILE B 1 82 ? 12.766 3.717 -12.734 1 97.19 82 ILE B O 1
ATOM 2442 N N . LYS B 1 83 ? 14.438 2.467 -11.93 1 97.75 83 LYS B N 1
ATOM 2443 C CA . LYS B 1 83 ? 13.914 1.185 -12.398 1 97.75 83 LYS B CA 1
ATOM 2444 C C . LYS B 1 83 ? 13.695 0.226 -11.227 1 97.75 83 LYS B C 1
ATOM 2446 O O . LYS B 1 83 ? 14.594 0.002 -10.422 1 97.75 83 LYS B O 1
ATOM 2451 N N . LEU B 1 84 ? 12.477 -0.269 -11.172 1 98.75 84 LEU B N 1
ATOM 2452 C CA . LEU B 1 84 ? 12.117 -1.185 -10.094 1 98.75 84 LEU B CA 1
ATOM 2453 C C . LEU B 1 84 ? 12.156 -2.631 -10.578 1 98.75 84 LEU B C 1
ATOM 2455 O O . LEU B 1 84 ? 11.688 -2.936 -11.672 1 98.75 84 LEU B O 1
ATOM 2459 N N . TYR B 1 85 ? 12.75 -3.527 -9.75 1 98.94 85 TYR B N 1
ATOM 2460 C CA . TYR B 1 85 ? 12.695 -4.977 -9.898 1 98.94 85 TYR B CA 1
ATOM 2461 C C . TYR B 1 85 ? 12.188 -5.637 -8.625 1 98.94 85 TYR B C 1
ATOM 2463 O O . TYR B 1 85 ? 12.477 -5.172 -7.52 1 98.94 85 TYR B O 1
ATOM 2471 N N . VAL B 1 86 ? 11.453 -6.695 -8.828 1 98.94 86 VAL B N 1
ATOM 2472 C CA . VAL B 1 86 ? 11.062 -7.52 -7.684 1 98.94 86 VAL B CA 1
ATOM 2473 C C . VAL B 1 86 ? 11.656 -8.922 -7.832 1 98.94 86 VAL B C 1
ATOM 2475 O O . VAL B 1 86 ? 11.312 -9.648 -8.766 1 98.94 86 VAL B O 1
ATOM 2478 N N . HIS B 1 87 ? 12.594 -9.219 -7.055 1 98.94 87 HIS B N 1
ATOM 2479 C CA . HIS B 1 87 ? 13.102 -10.578 -6.895 1 98.94 87 HIS B CA 1
ATOM 2480 C C . HIS B 1 87 ? 12.281 -11.352 -5.859 1 98.94 87 HIS B C 1
ATOM 2482 O O . HIS B 1 87 ? 12.219 -10.953 -4.691 1 98.94 87 HIS B O 1
ATOM 2488 N N . THR B 1 88 ? 11.641 -12.398 -6.223 1 98.88 88 THR B N 1
ATOM 2489 C CA . THR B 1 88 ? 10.719 -13.133 -5.367 1 98.88 88 THR B CA 1
ATOM 2490 C C . THR B 1 88 ? 11.445 -14.227 -4.59 1 98.88 88 THR B C 1
ATOM 2492 O O . THR B 1 88 ? 12.578 -14.586 -4.93 1 98.88 88 THR B O 1
ATOM 2495 N N . ILE B 1 89 ? 10.867 -14.75 -3.555 1 98.12 89 ILE B N 1
ATOM 2496 C CA . ILE B 1 89 ? 11.438 -15.727 -2.633 1 98.12 89 ILE B CA 1
ATOM 2497 C C . ILE B 1 89 ? 11.703 -17.031 -3.373 1 98.12 89 ILE B C 1
ATOM 2499 O O . ILE B 1 89 ? 12.57 -17.812 -2.963 1 98.12 89 ILE B O 1
ATOM 2503 N N . ASP B 1 90 ? 10.984 -17.234 -4.477 1 97.62 90 ASP B N 1
ATOM 2504 C CA . ASP B 1 90 ? 11.172 -18.453 -5.254 1 97.62 90 ASP B CA 1
ATOM 2505 C C . ASP B 1 90 ? 12.047 -18.203 -6.477 1 97.62 90 ASP B C 1
ATOM 2507 O O . ASP B 1 90 ? 11.977 -18.938 -7.465 1 97.62 90 ASP B O 1
ATOM 2511 N N . ASP B 1 91 ? 12.758 -17.234 -6.484 1 98.31 91 ASP B N 1
ATOM 2512 C CA . ASP B 1 91 ? 13.789 -16.906 -7.461 1 98.31 91 ASP B CA 1
ATOM 2513 C C . ASP B 1 91 ? 13.18 -16.625 -8.836 1 98.31 91 ASP B C 1
ATOM 2515 O O . ASP B 1 91 ? 13.586 -17.219 -9.836 1 98.31 91 ASP B O 1
ATOM 2519 N N . LYS B 1 92 ? 12.383 -15.75 -8.812 1 98.81 92 LYS B N 1
ATOM 2520 C CA . LYS B 1 92 ? 11.898 -15.078 -10.008 1 98.81 92 LYS B CA 1
ATOM 2521 C C . LYS B 1 92 ? 12.125 -13.57 -9.914 1 98.81 92 LYS B C 1
ATOM 2523 O O . LYS B 1 92 ? 12.289 -13.023 -8.82 1 98.81 92 LYS B O 1
ATOM 2528 N N . VAL B 1 93 ? 12.203 -13.062 -11.086 1 98.94 93 VAL B N 1
ATOM 2529 C CA . VAL B 1 93 ? 12.312 -11.609 -11.141 1 98.94 93 VAL B CA 1
ATOM 2530 C C . VAL B 1 93 ? 11.141 -11.039 -11.945 1 98.94 93 VAL B C 1
ATOM 2532 O O . VAL B 1 93 ? 10.828 -11.539 -13.023 1 98.94 93 VAL B O 1
ATOM 2535 N N . ILE B 1 94 ? 10.5 -10.125 -11.367 1 98.94 94 ILE B N 1
ATOM 2536 C CA . ILE B 1 94 ? 9.445 -9.383 -12.047 1 98.94 94 ILE B CA 1
ATOM 2537 C C . ILE B 1 94 ? 10 -8.047 -12.539 1 98.94 94 ILE B C 1
ATOM 2539 O O . ILE B 1 94 ? 10.531 -7.258 -11.75 1 98.94 94 ILE B O 1
ATOM 2543 N N . TYR B 1 95 ? 9.883 -7.824 -13.867 1 98.88 95 TYR B N 1
ATOM 2544 C CA . TYR B 1 95 ? 10.281 -6.598 -14.547 1 98.88 95 TYR B CA 1
ATOM 2545 C C . TYR B 1 95 ? 9.078 -5.691 -14.781 1 98.88 95 TYR B C 1
ATOM 2547 O O . TYR B 1 95 ? 7.988 -6.164 -15.117 1 98.88 95 TYR B O 1
ATOM 2555 N N . PHE B 1 96 ? 9.281 -4.426 -14.531 1 98.56 96 PHE B N 1
ATOM 2556 C CA . PHE B 1 96 ? 8.242 -3.432 -14.758 1 98.56 96 PHE B CA 1
ATOM 2557 C C . PHE B 1 96 ? 8.531 -2.611 -16 1 98.56 96 PHE B C 1
ATOM 2559 O O . PHE B 1 96 ? 9.656 -2.143 -16.203 1 98.56 96 PHE B O 1
ATOM 2566 N N . GLY B 1 97 ? 7.551 -2.529 -16.859 1 95.44 97 GLY B N 1
ATOM 2567 C CA . GLY B 1 97 ? 7.66 -1.606 -17.969 1 95.44 97 GLY B CA 1
ATOM 2568 C C . GLY B 1 97 ? 7.641 -0.15 -17.547 1 95.44 97 GLY B C 1
ATOM 2569 O O . GLY B 1 97 ? 7.738 0.156 -16.359 1 95.44 97 GLY B O 1
ATOM 2570 N N . GLN B 1 98 ? 7.598 0.755 -18.5 1 91.5 98 GLN B N 1
ATOM 2571 C CA . GLN B 1 98 ? 7.625 2.189 -18.234 1 91.5 98 GLN B CA 1
ATOM 2572 C C . GLN B 1 98 ? 6.289 2.666 -17.672 1 91.5 98 GLN B C 1
ATOM 2574 O O . GLN B 1 98 ? 5.23 2.367 -18.219 1 91.5 98 GLN B O 1
ATOM 2579 N N . ASN B 1 99 ? 6.305 3.289 -16.5 1 91.75 99 ASN B N 1
ATOM 2580 C CA . ASN B 1 99 ? 5.18 3.973 -15.883 1 91.75 99 ASN B CA 1
ATOM 2581 C C . ASN B 1 99 ? 3.986 3.039 -15.695 1 91.75 99 ASN B C 1
ATOM 2583 O O . ASN B 1 99 ? 2.854 3.398 -16.016 1 91.75 99 ASN B O 1
ATOM 2587 N N . VAL B 1 100 ? 4.312 1.809 -15.305 1 96.19 100 VAL B N 1
ATOM 2588 C CA . VAL B 1 100 ? 3.27 0.823 -15.055 1 96.19 100 VAL B CA 1
ATOM 2589 C C . VAL B 1 100 ? 2.451 1.237 -13.836 1 96.19 100 VAL B C 1
ATOM 2591 O O . VAL B 1 100 ? 3.012 1.552 -12.781 1 96.19 100 VAL B O 1
ATOM 2594 N N . HIS B 1 101 ? 1.166 1.369 -14.016 1 95.56 101 HIS B N 1
ATOM 2595 C CA . HIS B 1 101 ? 0.251 1.589 -12.906 1 95.56 101 HIS B CA 1
ATOM 2596 C C . HIS B 1 101 ? -0.15 0.269 -12.25 1 95.56 101 HIS B C 1
ATOM 2598 O O . HIS B 1 101 ? -0.88 -0.526 -12.852 1 95.56 101 HIS B O 1
ATOM 2604 N N . VAL B 1 102 ? 0.372 0.019 -11.062 1 97.69 102 VAL B N 1
ATOM 2605 C CA . VAL B 1 102 ? 0.059 -1.188 -10.305 1 97.69 102 VAL B CA 1
ATOM 2606 C C . VAL B 1 102 ? -1.253 -0.999 -9.547 1 97.69 102 VAL B C 1
ATOM 2608 O O . VAL B 1 102 ? -1.479 0.05 -8.945 1 97.69 102 VAL B O 1
ATOM 2611 N N . PRO B 1 103 ? -2.215 -2.023 -9.633 1 98.19 103 PRO B N 1
ATOM 2612 C CA . PRO B 1 103 ? -3.486 -1.885 -8.922 1 98.19 103 PRO B CA 1
ATOM 2613 C C . PRO B 1 103 ? -3.297 -1.566 -7.438 1 98.19 103 PRO B C 1
ATOM 2615 O O . PRO B 1 103 ? -2.443 -2.162 -6.777 1 98.19 103 PRO B O 1
ATOM 2618 N N . LYS B 1 104 ? -4.062 -0.579 -6.961 1 98 104 LYS B N 1
ATOM 2619 C CA . LYS B 1 104 ? -4.031 -0.229 -5.543 1 98 104 LYS B CA 1
ATOM 2620 C C . LYS B 1 104 ? -4.82 -1.239 -4.715 1 98 104 LYS B C 1
ATOM 2622 O O . LYS B 1 104 ? -4.535 -1.43 -3.527 1 98 104 LYS B O 1
ATOM 2627 N N . SER B 1 105 ? -5.828 -1.835 -5.312 1 97.88 105 SER B N 1
ATOM 2628 C CA . SER B 1 105 ? -6.582 -2.896 -4.652 1 97.88 105 SER B CA 1
ATOM 2629 C C . SER B 1 105 ? -5.766 -4.18 -4.566 1 97.88 105 SER B C 1
ATOM 2631 O O . SER B 1 105 ? -5.293 -4.695 -5.582 1 97.88 105 SER B O 1
ATOM 2633 N N . TYR B 1 106 ? -5.684 -4.699 -3.318 1 98.12 106 TYR B N 1
ATOM 2634 C CA . TYR B 1 106 ? -4.887 -5.906 -3.141 1 98.12 106 TYR B CA 1
ATOM 2635 C C . TYR B 1 106 ? -5.449 -7.059 -3.967 1 98.12 106 TYR B C 1
ATOM 2637 O O . TYR B 1 106 ? -4.691 -7.836 -4.555 1 98.12 106 TYR B O 1
ATOM 2645 N N . HIS B 1 107 ? -6.734 -7.211 -4.039 1 96.31 107 HIS B N 1
ATOM 2646 C CA . HIS B 1 107 ? -7.352 -8.297 -4.785 1 96.31 107 HIS B CA 1
ATOM 2647 C C . HIS B 1 107 ? -6.996 -8.227 -6.266 1 96.31 107 HIS B C 1
ATOM 2649 O O . HIS B 1 107 ? -6.695 -9.25 -6.887 1 96.31 107 HIS B O 1
ATOM 2655 N N . ARG B 1 108 ? -7.055 -7.023 -6.789 1 97.81 108 ARG B N 1
ATOM 2656 C CA . ARG B 1 108 ? -6.723 -6.855 -8.195 1 97.81 108 ARG B CA 1
ATOM 2657 C C . ARG B 1 108 ? -5.23 -7.055 -8.438 1 97.81 108 ARG B C 1
ATOM 2659 O O . ARG B 1 108 ? -4.832 -7.598 -9.469 1 97.81 108 ARG B O 1
ATOM 2666 N N . PHE B 1 109 ? -4.434 -6.582 -7.484 1 98.75 109 PHE B N 1
ATOM 2667 C CA . PHE B 1 109 ? -3 -6.832 -7.551 1 98.75 109 PHE B CA 1
ATOM 2668 C C . PHE B 1 109 ? -2.711 -8.328 -7.547 1 98.75 109 PHE B C 1
ATOM 2670 O O . PHE B 1 109 ? -1.937 -8.82 -8.375 1 98.75 109 PHE B O 1
ATOM 2677 N N . ALA B 1 110 ? -3.287 -9.078 -6.578 1 98.5 110 ALA B N 1
ATOM 2678 C CA . ALA B 1 110 ? -3.09 -10.523 -6.484 1 98.5 110 ALA B CA 1
ATOM 2679 C C . ALA B 1 110 ? -3.471 -11.211 -7.793 1 98.5 110 ALA B C 1
ATOM 2681 O O . ALA B 1 110 ? -2.729 -12.055 -8.289 1 98.5 110 ALA B O 1
ATOM 2682 N N . GLY B 1 111 ? -4.648 -10.805 -8.305 1 98.25 111 GLY B N 1
ATOM 2683 C CA . GLY B 1 111 ? -5.055 -11.352 -9.594 1 98.25 111 GLY B CA 1
ATOM 2684 C C . GLY B 1 111 ? -4.055 -11.086 -10.703 1 98.25 111 GLY B C 1
ATOM 2685 O O . GLY B 1 111 ? -3.793 -11.953 -11.531 1 98.25 111 GLY B O 1
ATOM 2686 N N . LEU B 1 112 ? -3.502 -9.891 -10.742 1 98.56 112 LEU B N 1
ATOM 2687 C CA . LEU B 1 112 ? -2.514 -9.508 -11.75 1 98.56 112 LEU B CA 1
ATOM 2688 C C . LEU B 1 112 ? -1.26 -10.367 -11.633 1 98.56 112 LEU B C 1
ATOM 2690 O O . LEU B 1 112 ? -0.75 -10.867 -12.641 1 98.56 112 LEU B O 1
ATOM 2694 N N . ILE B 1 113 ? -0.792 -10.578 -10.398 1 98.88 113 ILE B N 1
ATOM 2695 C CA . ILE B 1 113 ? 0.429 -11.344 -10.18 1 98.88 113 ILE B CA 1
ATOM 2696 C C . ILE B 1 113 ? 0.185 -12.812 -10.531 1 98.88 113 ILE B C 1
ATOM 2698 O O . ILE B 1 113 ? 1.044 -13.469 -11.125 1 98.88 113 ILE B O 1
ATOM 2702 N N . GLU B 1 114 ? -0.976 -13.336 -10.109 1 98.81 114 GLU B N 1
ATOM 2703 C CA . GLU B 1 114 ? -1.324 -14.711 -10.477 1 98.81 114 GLU B CA 1
ATOM 2704 C C . GLU B 1 114 ? -1.336 -14.891 -11.992 1 98.81 114 GLU B C 1
ATOM 2706 O O . GLU B 1 114 ? -0.798 -15.875 -12.508 1 98.81 114 GLU B O 1
ATOM 2711 N N . LYS B 1 115 ? -1.999 -13.93 -12.672 1 98.62 115 LYS B N 1
ATOM 2712 C CA . LYS B 1 115 ? -1.997 -13.945 -14.133 1 98.62 115 LYS B CA 1
ATOM 2713 C C . LYS B 1 115 ? -0.576 -13.867 -14.68 1 98.62 115 LYS B C 1
ATOM 2715 O O . LYS B 1 115 ? -0.244 -14.547 -15.656 1 98.62 115 LYS B O 1
ATOM 2720 N N . LEU B 1 116 ? 0.237 -13.023 -14.094 1 98.81 116 LEU B N 1
ATOM 2721 C CA . LEU B 1 116 ? 1.627 -12.883 -14.508 1 98.81 116 LEU B CA 1
ATOM 2722 C C . LEU B 1 116 ? 2.375 -14.203 -14.375 1 98.81 116 LEU B C 1
ATOM 2724 O O . LEU B 1 116 ? 3.131 -14.586 -15.266 1 98.81 116 LEU B O 1
ATOM 2728 N N . TYR B 1 117 ? 2.203 -14.875 -13.281 1 98.75 117 TYR B N 1
ATOM 2729 C CA . TYR B 1 117 ? 2.83 -16.172 -13.086 1 98.75 117 TYR B CA 1
ATOM 2730 C C . TYR B 1 117 ? 2.375 -17.172 -14.148 1 98.75 117 TYR B C 1
ATOM 2732 O O . TYR B 1 117 ? 3.154 -18.016 -14.586 1 98.75 117 TYR B O 1
ATOM 2740 N N . LYS B 1 118 ? 1.171 -17.094 -14.469 1 98.12 118 LYS B N 1
ATOM 2741 C CA . LYS B 1 118 ? 0.602 -18.016 -15.445 1 98.12 118 LYS B CA 1
ATOM 2742 C C . LYS B 1 118 ? 1.062 -17.672 -16.859 1 98.12 118 LYS B C 1
ATOM 2744 O O . LYS B 1 118 ? 1.518 -18.562 -17.594 1 98.12 118 LYS B O 1
ATOM 2749 N N . GLU B 1 119 ? 0.994 -16.359 -17.266 1 98.44 119 GLU B N 1
ATOM 2750 C CA . GLU B 1 119 ? 1.202 -15.945 -18.656 1 98.44 119 GLU B CA 1
ATOM 2751 C C . GLU B 1 119 ? 2.641 -15.484 -18.875 1 98.44 119 GLU B C 1
ATOM 2753 O O . GLU B 1 119 ? 3.082 -15.352 -20.016 1 98.44 119 GLU B O 1
ATOM 2758 N N . LYS B 1 120 ? 3.373 -15.234 -17.797 1 98.69 120 LYS B N 1
ATOM 2759 C CA . LYS B 1 120 ? 4.777 -14.836 -17.797 1 98.69 120 LYS B CA 1
ATOM 2760 C C . LYS B 1 120 ? 4.93 -13.375 -18.234 1 98.69 120 LYS B C 1
ATOM 2762 O O . LYS B 1 120 ? 5.949 -12.742 -17.938 1 98.69 120 LYS B O 1
ATOM 2767 N N . LYS B 1 121 ? 3.896 -12.852 -18.984 1 98.31 121 LYS B N 1
ATOM 2768 C CA . LYS B 1 121 ? 3.906 -11.453 -19.406 1 98.31 121 LYS B CA 1
ATOM 2769 C C . LYS B 1 121 ? 2.506 -10.844 -19.344 1 98.31 121 LYS B C 1
ATOM 2771 O O . LYS B 1 121 ? 1.515 -11.531 -19.609 1 98.31 121 LYS B O 1
ATOM 2776 N N . ILE B 1 122 ? 2.498 -9.648 -18.875 1 98.56 122 ILE B N 1
ATOM 2777 C CA . ILE B 1 122 ? 1.288 -8.836 -18.953 1 98.56 122 ILE B CA 1
ATOM 2778 C C . ILE B 1 122 ? 1.468 -7.746 -20 1 98.56 122 ILE B C 1
ATOM 2780 O O . ILE B 1 122 ? 2.361 -6.902 -19.891 1 98.56 122 ILE B O 1
ATOM 2784 N N . ILE B 1 123 ? 0.666 -7.75 -21.094 1 97.25 123 ILE B N 1
ATOM 2785 C CA . ILE B 1 123 ? 0.767 -6.805 -22.203 1 97.25 123 ILE B CA 1
ATOM 2786 C C . ILE B 1 123 ? -0.517 -5.984 -22.297 1 97.25 123 ILE B C 1
ATOM 2788 O O . ILE B 1 123 ? -1.618 -6.523 -22.156 1 97.25 123 ILE B O 1
ATOM 2792 N N . ALA B 1 124 ? -0.398 -4.668 -22.172 1 93.5 124 ALA B N 1
ATOM 2793 C CA . ALA B 1 124 ? -1.505 -3.752 -22.438 1 93.5 124 ALA B CA 1
ATOM 2794 C C . ALA B 1 124 ? -1.115 -2.699 -23.469 1 93.5 124 ALA B C 1
ATOM 2796 O O . ALA B 1 124 ? -0.027 -2.123 -23.391 1 93.5 124 ALA B O 1
ATOM 2797 N N . ASN B 1 125 ? -1.974 -2.428 -24.531 1 93.62 125 ASN B N 1
ATOM 2798 C CA . ASN B 1 125 ? -1.73 -1.468 -25.609 1 93.62 125 ASN B CA 1
ATOM 2799 C C . ASN B 1 125 ? -0.404 -1.738 -26.312 1 93.62 125 ASN B C 1
ATOM 2801 O O . ASN B 1 125 ? 0.388 -0.819 -26.531 1 93.62 125 ASN B O 1
ATOM 2805 N N . ASN B 1 126 ? -0.074 -2.977 -26.547 1 93.69 126 ASN B N 1
ATOM 2806 C CA . ASN B 1 126 ? 1.104 -3.451 -27.266 1 93.69 126 ASN B CA 1
ATOM 2807 C C . ASN B 1 126 ? 2.389 -3.135 -26.516 1 93.69 126 ASN B C 1
ATOM 2809 O O . ASN B 1 126 ? 3.463 -3.053 -27.109 1 93.69 126 ASN B O 1
ATOM 2813 N N . GLU B 1 127 ? 2.236 -2.863 -25.25 1 96.06 127 GLU B N 1
ATOM 2814 C CA . GLU B 1 127 ? 3.402 -2.66 -24.406 1 96.06 127 GLU B CA 1
ATOM 2815 C C . GLU B 1 127 ? 3.42 -3.658 -23.25 1 96.06 127 GLU B C 1
ATOM 2817 O O . GLU B 1 127 ? 2.377 -3.963 -22.672 1 96.06 127 GLU B O 1
ATOM 2822 N N . THR B 1 128 ? 4.629 -4.191 -23.047 1 97.5 128 THR B N 1
ATOM 2823 C CA . THR B 1 128 ? 4.797 -5.082 -21.906 1 97.5 128 THR B CA 1
ATOM 2824 C C . THR B 1 128 ? 4.781 -4.293 -20.609 1 97.5 128 THR B C 1
ATOM 2826 O O . THR B 1 128 ? 5.66 -3.461 -20.359 1 97.5 128 THR B O 1
ATOM 2829 N N . LEU B 1 129 ? 3.814 -4.535 -19.812 1 98.19 129 LEU B N 1
ATOM 2830 C CA . LEU B 1 129 ? 3.713 -3.848 -18.531 1 98.19 129 LEU B CA 1
ATOM 2831 C C . LEU B 1 129 ? 4.531 -4.562 -17.469 1 98.19 129 LEU B C 1
ATOM 2833 O O . LEU B 1 129 ? 5.238 -3.924 -16.688 1 98.19 129 LEU B O 1
ATOM 2837 N N . LEU B 1 130 ? 4.371 -5.887 -17.422 1 98.81 130 LEU B N 1
ATOM 2838 C CA . LEU B 1 130 ? 5.117 -6.727 -16.5 1 98.81 130 LEU B CA 1
ATOM 2839 C C . LEU B 1 130 ? 5.621 -7.988 -17.188 1 98.81 130 LEU B C 1
ATOM 2841 O O . LEU B 1 130 ? 4.969 -8.508 -18.094 1 98.81 130 LEU B O 1
ATOM 2845 N N . GLU B 1 131 ? 6.707 -8.43 -16.812 1 98.88 131 GLU B N 1
ATOM 2846 C CA . GLU B 1 131 ? 7.289 -9.703 -17.219 1 98.88 131 GLU B CA 1
ATOM 2847 C C . GLU B 1 131 ? 7.93 -10.422 -16.031 1 98.88 131 GLU B C 1
ATOM 2849 O O . GLU B 1 131 ? 8.508 -9.781 -15.148 1 98.88 131 GLU B O 1
ATOM 2854 N N . ILE B 1 132 ? 7.762 -11.719 -15.984 1 98.94 132 ILE B N 1
ATOM 2855 C CA . ILE B 1 132 ? 8.367 -12.5 -14.922 1 98.94 132 ILE B CA 1
ATOM 2856 C C . ILE B 1 132 ? 9.273 -13.578 -15.523 1 98.94 132 ILE B C 1
ATOM 2858 O O . ILE B 1 132 ? 8.914 -14.211 -16.516 1 98.94 132 ILE B O 1
ATOM 2862 N N . LYS B 1 133 ? 10.461 -13.703 -15.008 1 98.88 133 LYS B N 1
ATOM 2863 C CA . LYS B 1 133 ? 11.453 -14.68 -15.461 1 98.88 133 LYS B CA 1
ATOM 2864 C C . LYS B 1 133 ? 12.031 -15.453 -14.281 1 98.88 133 LYS B C 1
ATOM 2866 O O . LYS B 1 133 ? 12.117 -14.93 -13.164 1 98.88 133 LYS B O 1
ATOM 2871 N N . ASN B 1 134 ? 12.312 -16.672 -14.586 1 98.81 134 ASN B N 1
ATOM 2872 C CA . ASN B 1 134 ? 13.18 -17.375 -13.648 1 98.81 134 ASN B CA 1
ATOM 2873 C C . ASN B 1 134 ? 14.562 -16.734 -13.586 1 98.81 134 ASN B C 1
ATOM 2875 O O . ASN B 1 134 ? 15.312 -16.75 -14.562 1 98.81 134 ASN B O 1
ATOM 2879 N N . LYS B 1 135 ? 14.828 -16.203 -12.422 1 98.75 135 LYS B N 1
ATOM 2880 C CA . LYS B 1 135 ? 16.078 -15.469 -12.266 1 98.75 135 LYS B CA 1
ATOM 2881 C C . LYS B 1 135 ? 16.422 -15.266 -10.797 1 98.75 135 LYS B C 1
ATOM 2883 O O . LYS B 1 135 ? 15.57 -14.836 -10.008 1 98.75 135 LYS B O 1
ATOM 2888 N N . THR B 1 136 ? 17.672 -15.656 -10.477 1 98.69 136 THR B N 1
ATOM 2889 C CA . THR B 1 136 ? 18.141 -15.438 -9.117 1 98.69 136 THR B CA 1
ATOM 2890 C C . THR B 1 136 ? 18.484 -13.969 -8.898 1 98.69 136 THR B C 1
ATOM 2892 O O . THR B 1 136 ? 18.594 -13.203 -9.852 1 98.69 136 THR B O 1
ATOM 2895 N N . PHE B 1 137 ? 18.656 -13.609 -7.637 1 98.81 137 PHE B N 1
ATOM 2896 C CA . PHE B 1 137 ? 19.094 -12.266 -7.289 1 98.81 137 PHE B CA 1
ATOM 2897 C C . PHE B 1 137 ? 20.453 -11.961 -7.914 1 98.81 137 PHE B C 1
ATOM 2899 O O . PHE B 1 137 ? 20.656 -10.883 -8.477 1 98.81 137 PHE B O 1
ATOM 2906 N N . SER B 1 138 ? 21.359 -12.922 -7.812 1 98.62 138 SER B N 1
ATOM 2907 C CA . SER B 1 138 ? 22.703 -12.734 -8.375 1 98.62 138 SER B CA 1
ATOM 2908 C C . SER B 1 138 ? 22.625 -12.469 -9.875 1 98.62 138 SER B C 1
ATOM 2910 O O . SER B 1 138 ? 23.312 -11.578 -10.391 1 98.62 138 SER B O 1
ATOM 2912 N N . GLU B 1 139 ? 21.797 -13.25 -10.516 1 98.81 139 GLU B N 1
ATOM 2913 C CA . GLU B 1 139 ? 21.641 -13.055 -11.953 1 98.81 139 GLU B CA 1
ATOM 2914 C C . GLU B 1 139 ? 21.031 -11.688 -12.266 1 98.81 139 GLU B C 1
ATOM 2916 O O . GLU B 1 139 ? 21.422 -11.047 -13.242 1 98.81 139 GLU B O 1
ATOM 2921 N N . LEU B 1 140 ? 20.125 -11.242 -11.508 1 98.88 140 LEU B N 1
ATOM 2922 C CA . LEU B 1 140 ? 19.531 -9.93 -11.703 1 98.88 140 LEU B CA 1
ATOM 2923 C C . LEU B 1 140 ? 20.562 -8.828 -11.531 1 98.88 140 LEU B C 1
ATOM 2925 O O . LEU B 1 140 ? 20.641 -7.902 -12.344 1 98.88 140 LEU B O 1
ATOM 2929 N N . ILE B 1 141 ? 21.391 -8.961 -10.508 1 98.75 141 ILE B N 1
ATOM 2930 C CA . ILE B 1 141 ? 22.422 -7.957 -10.242 1 98.75 141 ILE B CA 1
ATOM 2931 C C . ILE B 1 141 ? 23.422 -7.934 -11.391 1 98.75 141 ILE B C 1
ATOM 2933 O O . ILE B 1 141 ? 23.859 -6.863 -11.82 1 98.75 141 ILE B O 1
ATOM 2937 N N . ASP B 1 142 ? 23.75 -9.094 -11.812 1 98.5 142 ASP B N 1
ATOM 2938 C CA . ASP B 1 142 ? 24.656 -9.164 -12.961 1 98.5 142 ASP B CA 1
ATOM 2939 C C . ASP B 1 142 ? 24.062 -8.453 -14.172 1 98.5 142 ASP B C 1
ATOM 2941 O O . ASP B 1 142 ? 24.766 -7.789 -14.922 1 98.5 142 ASP B O 1
ATOM 2945 N N . GLU B 1 143 ? 22.844 -8.602 -14.367 1 98.69 143 GLU B N 1
ATOM 2946 C CA . GLU B 1 143 ? 22.156 -7.969 -15.484 1 98.69 143 GLU B CA 1
ATOM 2947 C C . GLU B 1 143 ? 22.109 -6.453 -15.312 1 98.69 143 GLU B C 1
ATOM 2949 O O . GLU B 1 143 ? 22.375 -5.703 -16.25 1 98.69 143 GLU B O 1
ATOM 2954 N N . ILE B 1 144 ? 21.781 -6.086 -14.062 1 98.31 144 ILE B N 1
ATOM 2955 C CA . ILE B 1 144 ? 21.734 -4.656 -13.789 1 98.31 144 ILE B CA 1
ATOM 2956 C C . ILE B 1 144 ? 23.125 -4.059 -13.883 1 98.31 144 ILE B C 1
ATOM 2958 O O . ILE B 1 144 ? 23.312 -2.945 -14.383 1 98.31 144 ILE B O 1
ATOM 2962 N N . ASN B 1 145 ? 24.141 -4.77 -13.516 1 98.12 145 ASN B N 1
ATOM 2963 C CA . ASN B 1 145 ? 25.547 -4.387 -13.508 1 98.12 145 ASN B CA 1
ATOM 2964 C C . ASN B 1 145 ? 25.766 -3.012 -12.883 1 98.12 145 ASN B C 1
ATOM 2966 O O . ASN B 1 145 ? 26.375 -2.131 -13.492 1 98.12 145 ASN B O 1
ATOM 2970 N N . PRO B 1 146 ? 25.328 -2.855 -11.609 1 98.25 146 PRO B N 1
ATOM 2971 C CA . PRO B 1 146 ? 25.5 -1.564 -10.938 1 98.25 146 PRO B CA 1
ATOM 2972 C C . PRO B 1 146 ? 26.922 -1.357 -10.422 1 98.25 146 PRO B C 1
ATOM 2974 O O . PRO B 1 146 ? 27.641 -2.328 -10.172 1 98.25 146 PRO B O 1
ATOM 2977 N N . SER B 1 147 ? 27.328 0.004 -10.344 1 97.81 147 SER B N 1
ATOM 2978 C CA . SER B 1 147 ? 28.656 0.287 -9.812 1 97.81 147 SER B CA 1
ATOM 2979 C C . SER B 1 147 ? 28.719 -0.002 -8.32 1 97.81 147 SER B C 1
ATOM 2981 O O . SER B 1 147 ? 29.797 -0.305 -7.789 1 97.81 147 SER B O 1
ATOM 2983 N N . LYS B 1 148 ? 27.625 0.034 -7.684 1 98 148 LYS B N 1
ATOM 2984 C CA . LYS B 1 148 ? 27.562 -0.23 -6.25 1 98 148 LYS B CA 1
ATOM 2985 C C . LYS B 1 148 ? 26.172 -0.692 -5.832 1 98 148 LYS B C 1
ATOM 2987 O O . LYS B 1 148 ? 25.172 -0.181 -6.328 1 98 148 LYS B O 1
ATOM 2992 N N . ILE B 1 149 ? 26.109 -1.644 -4.918 1 98.62 149 ILE B N 1
ATOM 2993 C CA . ILE B 1 149 ? 24.875 -2.18 -4.371 1 98.62 149 ILE B CA 1
ATOM 2994 C C . ILE B 1 149 ? 24.766 -1.81 -2.893 1 98.62 149 ILE B C 1
ATOM 2996 O O . ILE B 1 149 ? 25.656 -2.129 -2.098 1 98.62 149 ILE B O 1
ATOM 3000 N N . ILE B 1 150 ? 23.766 -1.186 -2.604 1 98.62 150 ILE B N 1
ATOM 3001 C CA . ILE B 1 150 ? 23.516 -0.797 -1.221 1 98.62 150 ILE B CA 1
ATOM 3002 C C . ILE B 1 150 ? 22.281 -1.535 -0.696 1 98.62 150 ILE B C 1
ATOM 3004 O O . ILE B 1 150 ? 21.219 -1.466 -1.295 1 98.62 150 ILE B O 1
ATOM 3008 N N . GLY B 1 151 ? 22.469 -2.283 0.426 1 98.31 151 GLY B N 1
ATOM 3009 C CA . GLY B 1 151 ? 21.359 -2.961 1.086 1 98.31 151 GLY B CA 1
ATOM 3010 C C . GLY B 1 151 ? 20.859 -2.225 2.314 1 98.31 151 GLY B C 1
ATOM 3011 O O . GLY B 1 151 ? 21.609 -1.464 2.936 1 98.31 151 GLY B O 1
ATOM 3012 N N . PHE B 1 152 ? 19.641 -2.459 2.674 1 98.25 152 PHE B N 1
ATOM 3013 C CA . PHE B 1 152 ? 19.047 -1.865 3.865 1 98.25 152 PHE B CA 1
ATOM 3014 C C . PHE B 1 152 ? 18.547 -2.945 4.824 1 98.25 152 PHE B C 1
ATOM 3016 O O . PHE B 1 152 ? 17.703 -3.764 4.461 1 98.25 152 PHE B O 1
ATOM 3023 N N . SER B 1 153 ? 19.109 -2.955 5.996 1 96.06 153 SER B N 1
ATOM 3024 C CA . SER B 1 153 ? 18.797 -3.92 7.047 1 96.06 153 SER B CA 1
ATOM 3025 C C . SER B 1 153 ? 19.156 -3.375 8.422 1 96.06 153 SER B C 1
ATOM 3027 O O . SER B 1 153 ? 20.094 -2.584 8.555 1 96.06 153 SER B O 1
ATOM 3029 N N . THR B 1 154 ? 18.453 -3.854 9.477 1 95.62 154 THR B N 1
ATOM 3030 C CA . THR B 1 154 ? 18.766 -3.453 10.844 1 95.62 154 THR B CA 1
ATOM 3031 C C . THR B 1 154 ? 20.156 -3.943 11.25 1 95.62 154 THR B C 1
ATOM 3033 O O . THR B 1 154 ? 20.719 -3.467 12.234 1 95.62 154 THR B O 1
ATOM 3036 N N . LYS B 1 155 ? 20.781 -4.812 10.438 1 94.75 155 LYS B N 1
ATOM 3037 C CA . LYS B 1 155 ? 22.109 -5.344 10.719 1 94.75 155 LYS B CA 1
ATOM 3038 C C . LYS B 1 155 ? 23.203 -4.445 10.141 1 94.75 155 LYS B C 1
ATOM 3040 O O . LYS B 1 155 ? 24.391 -4.652 10.398 1 94.75 155 LYS B O 1
ATOM 3045 N N . GLY B 1 156 ? 22.75 -3.467 9.375 1 96.31 156 GLY B N 1
ATOM 3046 C CA . GLY B 1 156 ? 23.719 -2.607 8.719 1 96.31 156 GLY B CA 1
ATOM 3047 C C . GLY B 1 156 ? 24.234 -1.499 9.625 1 96.31 156 GLY B C 1
ATOM 3048 O O . GLY B 1 156 ? 23.859 -1.418 10.789 1 96.31 156 GLY B O 1
ATOM 3049 N N . THR B 1 157 ? 25.25 -0.682 9.016 1 96.25 157 THR B N 1
ATOM 3050 C CA . THR B 1 157 ? 25.797 0.468 9.727 1 96.25 157 THR B CA 1
ATOM 3051 C C . THR B 1 157 ? 24.781 1.6 9.789 1 96.25 157 THR B C 1
ATOM 3053 O O . THR B 1 157 ? 24.172 1.951 8.781 1 96.25 157 THR B O 1
ATOM 3056 N N . GLU B 1 158 ? 24.578 2.061 11.039 1 95.88 158 GLU B N 1
ATOM 3057 C CA . GLU B 1 158 ? 23.594 3.131 11.234 1 95.88 158 GLU B CA 1
ATOM 3058 C C . GLU B 1 158 ? 23.953 4.363 10.414 1 95.88 158 GLU B C 1
ATOM 3060 O O . GLU B 1 158 ? 25.109 4.801 10.414 1 95.88 158 GLU B O 1
ATOM 3065 N N . ASN B 1 159 ? 23.094 4.898 9.602 1 96.25 159 ASN B N 1
ATOM 3066 C CA . ASN B 1 159 ? 23.234 6.113 8.805 1 96.25 159 ASN B CA 1
ATOM 3067 C C . ASN B 1 159 ? 21.875 6.754 8.523 1 96.25 159 ASN B C 1
ATOM 3069 O O . ASN B 1 159 ? 20.844 6.105 8.672 1 96.25 159 ASN B O 1
ATOM 3073 N N . SER B 1 160 ? 21.828 7.988 8.219 1 94.75 160 SER B N 1
ATOM 3074 C CA . SER B 1 160 ? 20.578 8.664 7.898 1 94.75 160 SER B CA 1
ATOM 3075 C C . SER B 1 160 ? 20.266 8.57 6.41 1 94.75 160 SER B C 1
ATOM 3077 O O . SER B 1 160 ? 21.156 8.375 5.59 1 94.75 160 SER B O 1
ATOM 3079 N N . TYR B 1 161 ? 18.938 8.633 6.094 1 97.12 161 TYR B N 1
ATOM 3080 C CA . TYR B 1 161 ? 18.531 8.633 4.695 1 97.12 161 TYR B CA 1
ATOM 3081 C C . TYR B 1 161 ? 19.234 9.742 3.918 1 97.12 161 TYR B C 1
ATOM 3083 O O . TYR B 1 161 ? 19.703 9.523 2.799 1 97.12 161 TYR B O 1
ATOM 3091 N N . GLU B 1 162 ? 19.375 10.93 4.52 1 95.25 162 GLU B N 1
ATOM 3092 C CA . GLU B 1 162 ? 19.969 12.102 3.873 1 95.25 162 GLU B CA 1
ATOM 3093 C C . GLU B 1 162 ? 21.438 11.859 3.549 1 95.25 162 GLU B C 1
ATOM 3095 O O . GLU B 1 162 ? 21.906 12.195 2.455 1 95.25 162 GLU B O 1
ATOM 3100 N N . LYS B 1 163 ? 22.156 11.312 4.473 1 95.94 163 LYS B N 1
ATOM 3101 C CA . LYS B 1 163 ? 23.578 11.047 4.242 1 95.94 163 LYS B CA 1
ATOM 3102 C C . LYS B 1 163 ? 23.766 9.969 3.186 1 95.94 163 LYS B C 1
ATOM 3104 O O . LYS B 1 163 ? 24.641 10.078 2.322 1 95.94 163 LYS B O 1
ATOM 3109 N N . ILE B 1 164 ? 22.891 8.938 3.27 1 97.19 164 ILE B N 1
ATOM 3110 C CA . ILE B 1 164 ? 23.016 7.852 2.299 1 97.19 164 ILE B CA 1
ATOM 3111 C C . ILE B 1 164 ? 22.781 8.398 0.89 1 97.19 164 ILE B C 1
ATOM 3113 O O . ILE B 1 164 ? 23.562 8.117 -0.023 1 97.19 164 ILE B O 1
ATOM 3117 N N . VAL B 1 165 ? 21.766 9.195 0.695 1 96.56 165 VAL B N 1
ATOM 3118 C CA . VAL B 1 165 ? 21.422 9.672 -0.64 1 96.56 165 VAL B CA 1
ATOM 3119 C C . VAL B 1 165 ? 22.516 10.625 -1.141 1 96.56 165 VAL B C 1
ATOM 3121 O O . VAL B 1 165 ? 22.75 10.727 -2.348 1 96.56 165 VAL B O 1
ATOM 3124 N N . SER B 1 166 ? 23.219 11.398 -0.223 1 94.5 166 SER B N 1
ATOM 3125 C CA . SER B 1 166 ? 24.266 12.312 -0.63 1 94.5 166 SER B CA 1
ATOM 3126 C C . SER B 1 166 ? 25.438 11.562 -1.251 1 94.5 166 SER B C 1
ATOM 3128 O O . SER B 1 166 ? 26.25 12.148 -1.986 1 94.5 166 SER B O 1
ATOM 3130 N N . GLU B 1 167 ? 25.422 10.281 -1.044 1 93.38 167 GLU B N 1
ATOM 3131 C CA . GLU B 1 167 ? 26.547 9.484 -1.542 1 93.38 167 GLU B CA 1
ATOM 3132 C C . GLU B 1 167 ? 26.141 8.641 -2.746 1 93.38 167 GLU B C 1
ATOM 3134 O O . GLU B 1 167 ? 26.969 7.98 -3.361 1 93.38 167 GLU B O 1
ATOM 3139 N N . ILE B 1 168 ? 24.844 8.672 -3.039 1 94.12 168 ILE B N 1
ATOM 3140 C CA . ILE B 1 168 ? 24.328 7.809 -4.102 1 94.12 168 ILE B CA 1
ATOM 3141 C C . ILE B 1 168 ? 24.703 8.398 -5.461 1 94.12 168 ILE B C 1
ATOM 3143 O O . ILE B 1 168 ? 24.5 9.594 -5.703 1 94.12 168 ILE B O 1
ATOM 3147 N N . ASN B 1 169 ? 25.234 7.594 -6.379 1 91.19 169 ASN B N 1
ATOM 3148 C CA . ASN B 1 169 ? 25.438 7.91 -7.789 1 91.19 169 ASN B CA 1
ATOM 3149 C C . ASN B 1 169 ? 24.328 7.32 -8.664 1 91.19 169 ASN B C 1
ATOM 3151 O O . ASN B 1 169 ? 23.562 6.461 -8.211 1 91.19 169 ASN B O 1
ATOM 3155 N N . THR B 1 170 ? 24.156 7.695 -9.898 1 87.94 170 THR B N 1
ATOM 3156 C CA . THR B 1 170 ? 23.047 7.41 -10.797 1 87.94 170 THR B CA 1
ATOM 3157 C C . THR B 1 170 ? 23.078 5.957 -11.266 1 87.94 170 THR B C 1
ATOM 3159 O O . THR B 1 170 ? 22.172 5.496 -11.945 1 87.94 170 THR B O 1
ATOM 3162 N N . ASP B 1 171 ? 24.047 5.148 -10.922 1 94.81 171 ASP B N 1
ATOM 3163 C CA . ASP B 1 171 ? 24.047 3.762 -11.383 1 94.81 171 ASP B CA 1
ATOM 3164 C C . ASP B 1 171 ? 24.094 2.795 -10.203 1 94.81 171 ASP B C 1
ATOM 3166 O O . ASP B 1 171 ? 24.516 1.647 -10.344 1 94.81 171 ASP B O 1
ATOM 3170 N N . TYR B 1 172 ? 23.703 3.297 -9.031 1 98.19 172 TYR B N 1
ATOM 3171 C CA . TYR B 1 172 ? 23.609 2.424 -7.867 1 98.19 172 TYR B CA 1
ATOM 3172 C C . TYR B 1 172 ? 22.344 1.583 -7.906 1 98.19 172 TYR B C 1
ATOM 3174 O O . TYR B 1 172 ? 21.406 1.904 -8.633 1 98.19 172 TYR B O 1
ATOM 3182 N N . CYS B 1 173 ? 22.484 0.525 -7.164 1 98.75 173 CYS B N 1
ATOM 3183 C CA . CYS B 1 173 ? 21.328 -0.338 -6.918 1 98.75 173 CYS B CA 1
ATOM 3184 C C . CYS B 1 173 ? 20.984 -0.367 -5.434 1 98.75 173 CYS B C 1
ATOM 3186 O O . CYS B 1 173 ? 21.812 -0.728 -4.602 1 98.75 173 CYS B O 1
ATOM 3188 N N . LEU B 1 174 ? 19.812 0.049 -5.176 1 98.81 174 LEU B N 1
ATOM 3189 C CA . LEU B 1 174 ? 19.297 0.012 -3.814 1 98.81 174 LEU B CA 1
ATOM 3190 C C . LEU B 1 174 ? 18.422 -1.224 -3.596 1 98.81 174 LEU B C 1
ATOM 3192 O O . LEU B 1 174 ? 17.484 -1.471 -4.355 1 98.81 174 LEU B O 1
ATOM 3196 N N . VAL B 1 175 ? 18.812 -1.985 -2.512 1 98.88 175 VAL B N 1
ATOM 3197 C CA . VAL B 1 175 ? 18.156 -3.268 -2.293 1 98.88 175 VAL B CA 1
ATOM 3198 C C . VAL B 1 175 ? 17.422 -3.25 -0.952 1 98.88 175 VAL B C 1
ATOM 3200 O O . VAL B 1 175 ? 18.031 -3.023 0.093 1 98.88 175 VAL B O 1
ATOM 3203 N N . PHE B 1 176 ? 16.141 -3.477 -1.027 1 98.75 176 PHE B N 1
ATOM 3204 C CA . PHE B 1 176 ? 15.266 -3.588 0.133 1 98.75 176 PHE B CA 1
ATOM 3205 C C . PHE B 1 176 ? 14.719 -5.004 0.264 1 98.75 176 PHE B C 1
ATOM 3207 O O . PHE B 1 176 ? 14.492 -5.684 -0.739 1 98.75 176 PHE B O 1
ATOM 3214 N N . GLY B 1 177 ? 14.523 -5.445 1.508 1 98.56 177 GLY B N 1
ATOM 3215 C CA . GLY B 1 177 ? 13.883 -6.734 1.713 1 98.56 177 GLY B CA 1
ATOM 3216 C C . GLY B 1 177 ? 12.391 -6.715 1.428 1 98.56 177 GLY B C 1
ATOM 3217 O O . GLY B 1 177 ? 11.68 -5.816 1.883 1 98.56 177 GLY B O 1
ATOM 3218 N N . GLY B 1 178 ? 11.938 -7.633 0.699 1 98.5 178 GLY B N 1
ATOM 3219 C CA . GLY B 1 178 ? 10.516 -7.789 0.44 1 98.5 178 GLY B CA 1
ATOM 3220 C C . GLY B 1 178 ? 9.867 -8.859 1.302 1 98.5 178 GLY B C 1
ATOM 3221 O O . GLY B 1 178 ? 9.016 -9.609 0.827 1 98.5 178 GLY B O 1
ATOM 3222 N N . PHE B 1 179 ? 10.32 -9.055 2.504 1 98.31 179 PHE B N 1
ATOM 3223 C CA . PHE B 1 179 ? 9.844 -10.07 3.438 1 98.31 179 PHE B CA 1
ATOM 3224 C C . PHE B 1 179 ? 9.57 -9.461 4.805 1 98.31 179 PHE B C 1
ATOM 3226 O O . PHE B 1 179 ? 10.102 -8.398 5.141 1 98.31 179 PHE B O 1
ATOM 3233 N N . GLN B 1 180 ? 8.695 -10.07 5.566 1 95.56 180 GLN B N 1
ATOM 3234 C CA . GLN B 1 180 ? 8.188 -9.508 6.812 1 95.56 180 GLN B CA 1
ATOM 3235 C C . GLN B 1 180 ? 9.234 -9.578 7.918 1 95.56 180 GLN B C 1
ATOM 3237 O O . GLN B 1 180 ? 9.43 -8.617 8.656 1 95.56 180 GLN B O 1
ATOM 3242 N N . LYS B 1 181 ? 9.812 -10.68 8.094 1 94.62 181 LYS B N 1
ATOM 3243 C CA . LYS B 1 181 ? 10.742 -10.938 9.195 1 94.62 181 LYS B CA 1
ATOM 3244 C C . LYS B 1 181 ? 12.008 -11.633 8.695 1 94.62 181 LYS B C 1
ATOM 3246 O O . LYS B 1 181 ? 11.977 -12.352 7.695 1 94.62 181 LYS B O 1
ATOM 3251 N N . GLY B 1 182 ? 13.031 -11.32 9.398 1 92.44 182 GLY B N 1
ATOM 3252 C CA . GLY B 1 182 ? 14.312 -11.93 9.062 1 92.44 182 GLY B CA 1
ATOM 3253 C C . GLY B 1 182 ? 15.273 -10.961 8.398 1 92.44 182 GLY B C 1
ATOM 3254 O O . GLY B 1 182 ? 15.055 -9.75 8.406 1 92.44 182 GLY B O 1
ATOM 3255 N N . HIS B 1 183 ? 16.344 -11.664 7.844 1 94.94 183 HIS B N 1
ATOM 3256 C CA . HIS B 1 183 ? 17.406 -10.914 7.18 1 94.94 183 HIS B CA 1
ATOM 3257 C C . HIS B 1 183 ? 17.688 -11.477 5.793 1 94.94 183 HIS B C 1
ATOM 3259 O O . HIS B 1 183 ? 17.188 -12.539 5.43 1 94.94 183 HIS B O 1
ATOM 3265 N N . PHE B 1 184 ? 18.406 -10.727 5.062 1 97.62 184 PHE B N 1
ATOM 3266 C CA . PHE B 1 184 ? 18.828 -11.227 3.76 1 97.62 184 PHE B CA 1
ATOM 3267 C C . PHE B 1 184 ? 19.578 -12.539 3.898 1 97.62 184 PHE B C 1
ATOM 3269 O O . PHE B 1 184 ? 20.328 -12.742 4.863 1 97.62 184 PHE B O 1
ATOM 3276 N N . SER B 1 185 ? 19.344 -13.414 2.908 1 96.88 185 SER B N 1
ATOM 3277 C CA . SER B 1 185 ? 20.203 -14.594 2.838 1 96.88 185 SER B CA 1
ATOM 3278 C C . SER B 1 185 ? 21.656 -14.211 2.596 1 96.88 185 SER B C 1
ATOM 3280 O O . SER B 1 185 ? 21.938 -13.141 2.061 1 96.88 185 SER B O 1
ATOM 3282 N N . ASP B 1 186 ? 22.469 -15.047 2.951 1 96.75 186 ASP B N 1
ATOM 3283 C CA . ASP B 1 186 ? 23.906 -14.82 2.807 1 96.75 186 ASP B CA 1
ATOM 3284 C C . ASP B 1 186 ? 24.266 -14.5 1.357 1 96.75 186 ASP B C 1
ATOM 3286 O O . ASP B 1 186 ? 25.094 -13.625 1.096 1 96.75 186 ASP B O 1
ATOM 3290 N N . SER B 1 187 ? 23.719 -15.25 0.489 1 96.44 187 SER B N 1
ATOM 3291 C CA . SER B 1 187 ? 24.047 -15.109 -0.926 1 96.44 187 SER B CA 1
ATOM 3292 C C . SER B 1 187 ? 23.672 -13.719 -1.438 1 96.44 187 SER B C 1
ATOM 3294 O O . SER B 1 187 ? 24.328 -13.18 -2.322 1 96.44 187 SER B O 1
ATOM 3296 N N . ILE B 1 188 ? 22.719 -13.141 -0.856 1 98 188 ILE B N 1
ATOM 3297 C CA . ILE B 1 188 ? 22.297 -11.805 -1.261 1 98 188 ILE B CA 1
ATOM 3298 C C . ILE B 1 188 ? 23.141 -10.758 -0.538 1 98 188 ILE B C 1
ATOM 3300 O O . ILE B 1 188 ? 23.625 -9.812 -1.158 1 98 188 ILE B O 1
ATOM 3304 N N . GLU B 1 189 ? 23.297 -10.969 0.7 1 97.62 189 GLU B N 1
ATOM 3305 C CA . GLU B 1 189 ? 24.062 -10.023 1.511 1 97.62 189 GLU B CA 1
ATOM 3306 C C . GLU B 1 189 ? 25.484 -9.859 0.98 1 97.62 189 GLU B C 1
ATOM 3308 O O . GLU B 1 189 ? 26.047 -8.766 1.021 1 97.62 189 GLU B O 1
ATOM 3313 N N . LYS B 1 190 ? 26.109 -10.859 0.464 1 97.25 190 LYS B N 1
ATOM 3314 C CA . LYS B 1 190 ? 27.469 -10.852 -0.049 1 97.25 190 LYS B CA 1
ATOM 3315 C C . LYS B 1 190 ? 27.594 -9.938 -1.265 1 97.25 190 LYS B C 1
ATOM 3317 O O . LYS B 1 190 ? 28.703 -9.539 -1.642 1 97.25 190 LYS B O 1
ATOM 3322 N N . LYS B 1 191 ? 26.484 -9.672 -1.896 1 98.06 191 LYS B N 1
ATOM 3323 C CA . LYS B 1 191 ? 26.516 -8.828 -3.086 1 98.06 191 LYS B CA 1
ATOM 3324 C C . LYS B 1 191 ? 26.547 -7.352 -2.707 1 98.06 191 LYS B C 1
ATOM 3326 O O . LYS B 1 191 ? 26.844 -6.496 -3.545 1 98.06 191 LYS B O 1
ATOM 3331 N N . PHE B 1 192 ? 26.281 -7.02 -1.45 1 98.44 192 PHE B N 1
ATOM 3332 C CA . PHE B 1 192 ? 26.188 -5.625 -1.035 1 98.44 192 PHE B CA 1
ATOM 3333 C C . PHE B 1 192 ? 27.578 -5.031 -0.828 1 98.44 192 PHE B C 1
ATOM 3335 O O . PHE B 1 192 ? 28.422 -5.629 -0.16 1 98.44 192 PHE B O 1
ATOM 3342 N N . ALA B 1 193 ? 27.828 -3.852 -1.446 1 97.62 193 ALA B N 1
ATOM 3343 C CA . ALA B 1 193 ? 29.016 -3.08 -1.114 1 97.62 193 ALA B CA 1
ATOM 3344 C C . ALA B 1 193 ? 28.891 -2.441 0.266 1 97.62 193 ALA B C 1
ATOM 3346 O O . ALA B 1 193 ? 29.891 -2.279 0.974 1 97.62 193 ALA B O 1
ATOM 3347 N N . GLN B 1 194 ? 27.703 -2.08 0.521 1 97.44 194 GLN B N 1
ATOM 3348 C CA . GLN B 1 194 ? 27.391 -1.477 1.812 1 97.44 194 GLN B CA 1
ATOM 3349 C C . GLN B 1 194 ? 25.969 -1.808 2.24 1 97.44 194 GLN B C 1
ATOM 3351 O O . GLN B 1 194 ? 25.078 -1.958 1.398 1 97.44 194 GLN B O 1
ATOM 3356 N N . MET B 1 195 ? 25.828 -2.002 3.605 1 97.62 195 MET B N 1
ATOM 3357 C CA . MET B 1 195 ? 24.5 -2.201 4.195 1 97.62 195 MET B CA 1
ATOM 3358 C C . MET B 1 195 ? 24.234 -1.169 5.285 1 97.62 195 MET B C 1
ATOM 3360 O O . MET B 1 195 ? 25.078 -0.935 6.148 1 97.62 195 MET B O 1
ATOM 3364 N N . TYR B 1 196 ? 23.125 -0.566 5.141 1 97.88 196 TYR B N 1
ATOM 3365 C CA . TYR B 1 196 ? 22.828 0.495 6.094 1 97.88 196 TYR B CA 1
ATOM 3366 C C . TYR B 1 196 ? 21.594 0.151 6.922 1 97.88 196 TYR B C 1
ATOM 3368 O O . TYR B 1 196 ? 20.672 -0.494 6.43 1 97.88 196 TYR B O 1
ATOM 3376 N N . SER B 1 197 ? 21.562 0.478 8.227 1 96.62 197 SER B N 1
ATOM 3377 C CA . SER B 1 197 ? 20.406 0.543 9.102 1 96.62 197 SER B CA 1
ATOM 3378 C C . SER B 1 197 ? 19.906 1.978 9.25 1 96.62 197 SER B C 1
ATOM 3380 O O . SER B 1 197 ? 20.672 2.865 9.641 1 96.62 197 SER B O 1
ATOM 3382 N N . VAL B 1 198 ? 18.609 2.215 8.719 1 94.44 198 VAL B N 1
ATOM 3383 C CA . VAL B 1 198 ? 18.109 3.582 8.688 1 94.44 198 VAL B CA 1
ATOM 3384 C C . VAL B 1 198 ? 17.125 3.797 9.836 1 94.44 198 VAL B C 1
ATOM 3386 O O . VAL B 1 198 ? 16.062 3.172 9.867 1 94.44 198 VAL B O 1
ATOM 3389 N N . GLY B 1 199 ? 17.406 4.188 11.016 1 82.38 199 GLY B N 1
ATOM 3390 C CA . GLY B 1 199 ? 16.578 4.508 12.172 1 82.38 199 GLY B CA 1
ATOM 3391 C C . GLY B 1 199 ? 16.953 3.725 13.414 1 82.38 199 GLY B C 1
ATOM 3392 O O . GLY B 1 199 ? 17.719 2.752 13.328 1 82.38 199 GLY B O 1
ATOM 3393 N N . ASN B 1 200 ? 16.469 4.133 14.57 1 80.56 200 ASN B N 1
ATOM 3394 C CA . ASN B 1 200 ? 16.828 3.529 15.852 1 80.56 200 ASN B CA 1
ATOM 3395 C C . ASN B 1 200 ? 15.93 2.344 16.172 1 80.56 200 ASN B C 1
ATOM 3397 O O . ASN B 1 200 ? 16.156 1.643 17.172 1 80.56 200 ASN B O 1
ATOM 3401 N N . GLU B 1 201 ? 14.938 2.189 15.297 1 85.06 201 GLU B N 1
ATOM 3402 C CA . GLU B 1 201 ? 14.031 1.05 15.422 1 85.06 201 GLU B CA 1
ATOM 3403 C C . GLU B 1 201 ? 13.766 0.399 14.062 1 85.06 201 GLU B C 1
ATOM 3405 O O . GLU B 1 201 ? 14.008 1.007 13.023 1 85.06 201 GLU B O 1
ATOM 3410 N N . PRO B 1 202 ? 13.367 -0.915 14.125 1 90.12 202 PRO B N 1
ATOM 3411 C CA . PRO B 1 202 ? 13.039 -1.574 12.859 1 90.12 202 PRO B CA 1
ATOM 3412 C C . PRO B 1 202 ? 11.812 -0.969 12.18 1 90.12 202 PRO B C 1
ATOM 3414 O O . PRO B 1 202 ? 10.789 -0.732 12.828 1 90.12 202 PRO B O 1
ATOM 3417 N N . PHE B 1 203 ? 11.953 -0.616 10.953 1 94.44 203 PHE B N 1
ATOM 3418 C CA . PHE B 1 203 ? 10.852 -0.096 10.148 1 94.44 203 PHE B CA 1
ATOM 3419 C C . PHE B 1 203 ? 10.312 -1.171 9.211 1 94.44 203 PHE B C 1
ATOM 3421 O O . PHE B 1 203 ? 11.039 -2.096 8.836 1 94.44 203 PHE B O 1
ATOM 3428 N N . GLU B 1 204 ? 9.047 -1.023 8.93 1 95.56 204 GLU B N 1
ATOM 3429 C CA . GLU B 1 204 ? 8.492 -1.86 7.871 1 95.56 204 GLU B CA 1
ATOM 3430 C C . GLU B 1 204 ? 9.102 -1.517 6.52 1 95.56 204 GLU B C 1
ATOM 3432 O O . GLU B 1 204 ? 9.492 -0.371 6.277 1 95.56 204 GLU B O 1
ATOM 3437 N N . GLY B 1 205 ? 9.148 -2.516 5.633 1 97.06 205 GLY B N 1
ATOM 3438 C CA . GLY B 1 205 ? 9.789 -2.361 4.336 1 97.06 205 GLY B CA 1
ATOM 3439 C C . GLY B 1 205 ? 9.25 -1.187 3.543 1 97.06 205 GLY B C 1
ATOM 3440 O O . GLY B 1 205 ? 10.023 -0.407 2.979 1 97.06 205 GLY B O 1
ATOM 3441 N N . HIS B 1 206 ? 7.914 -0.998 3.494 1 98.19 206 HIS B N 1
ATOM 3442 C CA . HIS B 1 206 ? 7.328 0.07 2.693 1 98.19 206 HIS B CA 1
ATOM 3443 C C . HIS B 1 206 ? 7.754 1.441 3.209 1 98.19 206 HIS B C 1
ATOM 3445 O O . HIS B 1 206 ? 7.918 2.379 2.424 1 98.19 206 HIS B O 1
ATOM 3451 N N . THR B 1 207 ? 7.988 1.605 4.582 1 97.88 207 THR B N 1
ATOM 3452 C CA . THR B 1 207 ? 8.43 2.863 5.18 1 97.88 207 THR B CA 1
ATOM 3453 C C . THR B 1 207 ? 9.852 3.195 4.746 1 97.88 207 THR B C 1
ATOM 3455 O O . THR B 1 207 ? 10.148 4.336 4.383 1 97.88 207 THR B O 1
ATOM 3458 N N . VAL B 1 208 ? 10.742 2.168 4.742 1 98.19 208 VAL B N 1
ATOM 3459 C CA . VAL B 1 208 ? 12.133 2.377 4.34 1 98.19 208 VAL B CA 1
ATOM 3460 C C . VAL B 1 208 ? 12.188 2.762 2.861 1 98.19 208 VAL B C 1
ATOM 3462 O O . VAL B 1 208 ? 12.891 3.697 2.482 1 98.19 208 VAL B O 1
ATOM 3465 N N . VAL B 1 209 ? 11.398 2.061 2.006 1 98.62 209 VAL B N 1
ATOM 3466 C CA . VAL B 1 209 ? 11.344 2.369 0.582 1 98.62 209 VAL B CA 1
ATOM 3467 C C . VAL B 1 209 ? 10.828 3.793 0.38 1 98.62 209 VAL B C 1
ATOM 3469 O O . VAL B 1 209 ? 11.438 4.586 -0.341 1 98.62 209 VAL B O 1
ATOM 3472 N N . ALA B 1 210 ? 9.742 4.141 1.059 1 98.44 210 ALA B N 1
ATOM 3473 C CA . ALA B 1 210 ? 9.117 5.453 0.895 1 98.44 210 ALA B CA 1
ATOM 3474 C C . ALA B 1 210 ? 10.078 6.566 1.306 1 98.44 210 ALA B C 1
ATOM 3476 O O . ALA B 1 210 ? 10.266 7.539 0.568 1 98.44 210 ALA B O 1
ATOM 3477 N N . ARG B 1 211 ? 10.75 6.469 2.449 1 98.06 211 ARG B N 1
ATOM 3478 C CA . ARG B 1 211 ? 11.617 7.516 2.971 1 98.06 211 ARG B CA 1
ATOM 3479 C C . ARG B 1 211 ? 12.891 7.633 2.139 1 98.06 211 ARG B C 1
ATOM 3481 O O . ARG B 1 211 ? 13.344 8.742 1.84 1 98.06 211 ARG B O 1
ATOM 3488 N N . MET B 1 212 ? 13.516 6.492 1.746 1 98.25 212 MET B N 1
ATOM 3489 C CA . MET B 1 212 ? 14.734 6.52 0.951 1 98.25 212 MET B CA 1
ATOM 3490 C C . MET B 1 212 ? 14.492 7.172 -0.405 1 98.25 212 MET B C 1
ATOM 3492 O O . MET B 1 212 ? 15.258 8.039 -0.831 1 98.25 212 MET B O 1
ATOM 3496 N N . LEU B 1 213 ? 13.383 6.773 -1.032 1 98.19 213 LEU B N 1
ATOM 3497 C CA . LEU B 1 213 ? 13.117 7.305 -2.365 1 98.19 213 LEU B CA 1
ATOM 3498 C C . LEU B 1 213 ? 12.656 8.758 -2.289 1 98.19 213 LEU B C 1
ATOM 3500 O O . LEU B 1 213 ? 12.93 9.547 -3.195 1 98.19 213 LEU B O 1
ATOM 3504 N N . TYR B 1 214 ? 12.047 9.094 -1.15 1 97.75 214 TYR B N 1
ATOM 3505 C CA . TYR B 1 214 ? 11.695 10.492 -0.953 1 97.75 214 TYR B CA 1
ATOM 3506 C C . TYR B 1 214 ? 12.945 11.359 -0.813 1 97.75 214 TYR B C 1
ATOM 3508 O O . TYR B 1 214 ? 13.062 12.398 -1.465 1 97.75 214 TYR B O 1
ATOM 3516 N N . GLU B 1 215 ? 13.898 10.977 -0.028 1 97.38 215 GLU B N 1
ATOM 3517 C CA . GLU B 1 215 ? 15.148 11.719 0.123 1 97.38 215 GLU B CA 1
ATOM 3518 C C . GLU B 1 215 ? 15.922 11.773 -1.19 1 97.38 215 GLU B C 1
ATOM 3520 O O . GLU B 1 215 ? 16.5 12.805 -1.531 1 97.38 215 GLU B O 1
ATOM 3525 N N . TYR B 1 216 ? 15.891 10.648 -1.91 1 97.38 216 TYR B N 1
ATOM 3526 C CA . TYR B 1 216 ? 16.578 10.656 -3.197 1 97.38 216 TYR B CA 1
ATOM 3527 C C . TYR B 1 216 ? 15.898 11.594 -4.18 1 97.38 216 TYR B C 1
ATOM 3529 O O . TYR B 1 216 ? 16.562 12.289 -4.949 1 97.38 216 TYR B O 1
ATOM 3537 N N . GLU B 1 217 ? 14.594 11.562 -4.152 1 95.81 217 GLU B N 1
ATOM 3538 C CA . GLU B 1 217 ? 13.797 12.422 -5.027 1 95.81 217 GLU B CA 1
ATOM 3539 C C . GLU B 1 217 ? 14.18 13.891 -4.852 1 95.81 217 GLU B C 1
ATOM 3541 O O . GLU B 1 217 ? 14.25 14.641 -5.828 1 95.81 217 GLU B O 1
ATOM 3546 N N . LYS B 1 218 ? 14.539 14.352 -3.684 1 93.69 218 LYS B N 1
ATOM 3547 C CA . LYS B 1 218 ? 14.922 15.727 -3.375 1 93.69 218 LYS B CA 1
ATOM 3548 C C . LYS B 1 218 ? 16.234 16.094 -4.055 1 93.69 218 LYS B C 1
ATOM 3550 O O . LYS B 1 218 ? 16.469 17.266 -4.387 1 93.69 218 LYS B O 1
ATOM 3555 N N . THR B 1 219 ? 17.031 15.141 -4.309 1 92.88 219 THR B N 1
ATOM 3556 C CA . THR B 1 219 ? 18.312 15.414 -4.945 1 92.88 219 THR B CA 1
ATOM 3557 C C . THR B 1 219 ? 18.156 15.531 -6.457 1 92.88 219 THR B C 1
ATOM 3559 O O . THR B 1 219 ? 19.016 16.094 -7.137 1 92.88 219 THR B O 1
ATOM 3562 N N . ILE B 1 220 ? 17.078 14.984 -6.977 1 90.75 220 ILE B N 1
ATOM 3563 C CA . ILE B 1 220 ? 16.875 14.961 -8.422 1 90.75 220 ILE B CA 1
ATOM 3564 C C . ILE B 1 220 ? 16.016 16.156 -8.836 1 90.75 220 ILE B C 1
ATOM 3566 O O . ILE B 1 220 ? 16.281 16.797 -9.852 1 90.75 220 ILE B O 1
ATOM 3570 N N . PHE B 1 221 ? 14.977 16.453 -8.055 1 87.06 221 PHE B N 1
ATOM 3571 C CA . PHE B 1 221 ? 13.992 17.438 -8.492 1 87.06 221 PHE B CA 1
ATOM 3572 C C . PHE B 1 221 ? 14.102 18.719 -7.68 1 87.06 221 PHE B C 1
ATOM 3574 O O . PHE B 1 221 ? 13.492 19.734 -8.023 1 87.06 221 PHE B O 1
ATOM 3581 N N . MET B 1 222 ? 14.742 18.766 -6.539 1 75.88 222 MET B N 1
ATOM 3582 C CA . MET B 1 222 ? 14.859 19.969 -5.719 1 75.88 222 MET B CA 1
ATOM 3583 C C . MET B 1 222 ? 16.312 20.438 -5.637 1 75.88 222 MET B C 1
ATOM 3585 O O . MET B 1 222 ? 16.594 21.641 -5.664 1 75.88 222 MET B O 1
#

Radius of gyration: 21.58 Å; Cα contacts (8 Å, |Δi|>4): 919; chains: 2; bounding box: 59×58×56 Å

InterPro domains:
  IPR005304 Ribosomal biogenesis, methyltransferase, EMG1/NEP1 [PF03587] (4-217)
  IPR005304 Ribosomal biogenesis, methyltransferase, EMG1/NEP1 [PTHR12636] (2-218)
  IPR005304 Ribosomal biogenesis, methyltransferase, EMG1/NEP1 [cd18088] (2-217)
  IPR023503 Ribosome biogenesis methyltransferase NEP1, archaea [MF_00554] (2-218)
  IPR029026 tRNA (guanine-N1-)-methyltransferase, N-terminal [G3DSA:3.40.1280.10] (1-221)
  IPR029028 Alpha/beta knot methyltransferases [SSF75217] (1-217)

Sequence (444 aa):
MISVVLAESALELVPSELKHHQSVISHARKLGKLSSEILLDNSWHFAAMKGIINELKRGRPDLVHFSILEATTIPLYLKNKIKLYVHTIDDKVIYFGQNVHVPKSYHRFAGLIEKLYKEKKIIANNETLLEIKNKTFSELIDEINPSKIIGFSTKGTENSYEKIVSEINTDYCLVFGGFQKGHFSDSIEKKFAQMYSVGNEPFEGHTVVARMLYEYEKTIFMMISVVLAESALELVPSELKHHQSVISHARKLGKLSSEILLDNSWHFAAMKGIINELKRGRPDLVHFSILEATTIPLYLKNKIKLYVHTIDDKVIYFGQNVHVPKSYHRFAGLIEKLYKEKKIIANNETLLEIKNKTFSELIDEINPSKIIGFSTKGTENSYEKIVSEINTDYCLVFGGFQKGHFSDSIEKKFAQMYSVGNEPFEGHTVVARMLYEYEKTIFM

Nearest PDB structures (foldseek):
  5jpq-assembly1_e  TM=8.375E-01  e=3.022E-15  Thermochaetoides thermophila
  6rxz-assembly1_CO  TM=8.058E-01  e=2.191E-15  Thermochaetoides thermophila
  3oii-assembly1_A  TM=7.931E-01  e=2.055E-15  Saccharomyces cerevisiae
  3oin-assembly1_A  TM=7.939E-01  e=2.337E-15  Saccharomyces cerevisiae
  6rxy-assembly1_CN  TM=8.165E-01  e=7.518E-14  Thermochaetoides thermophila

Solvent-accessible surface area (backbone atoms only — not comparable to full-atom values): 23378 Å² total; per-residue (Å²): 89,28,34,38,33,30,39,48,13,10,50,49,56,30,49,79,90,37,36,78,32,66,50,36,40,53,51,18,54,60,71,72,48,54,32,69,55,35,65,32,37,41,93,60,26,47,80,57,42,64,84,45,87,62,47,66,29,44,30,37,39,56,56,34,48,49,31,49,49,49,52,49,66,35,67,49,28,61,67,67,50,40,47,62,36,39,27,22,63,80,38,26,30,38,43,59,32,86,63,46,84,73,62,78,42,64,69,57,34,51,50,49,52,36,46,29,70,72,62,33,48,37,70,56,97,95,33,61,37,35,37,50,42,88,33,44,66,68,56,49,48,62,68,66,59,49,87,40,31,37,33,55,38,85,85,28,53,78,48,52,57,64,62,53,44,73,67,59,56,55,44,26,29,44,37,37,54,18,41,84,48,86,75,77,54,66,79,57,54,72,63,38,76,43,46,31,10,67,67,99,54,90,66,53,54,32,56,53,50,36,50,46,51,51,49,40,42,45,74,74,77,103,90,29,34,36,33,32,39,48,13,9,49,48,53,30,50,78,90,38,35,77,32,64,48,34,39,54,52,18,55,59,70,72,48,55,31,67,56,35,67,32,35,39,94,61,26,48,79,59,43,65,86,45,89,62,44,67,31,44,29,37,40,54,59,35,50,48,32,49,49,48,53,49,68,37,67,47,26,61,68,67,51,40,46,60,37,37,26,22,63,79,36,26,31,38,43,60,32,85,63,47,82,73,61,77,44,64,68,59,33,51,50,48,51,35,48,27,71,72,63,33,49,39,70,57,95,92,33,61,36,33,37,50,42,87,32,45,67,68,56,50,47,62,70,66,58,49,87,40,31,37,32,54,40,85,85,27,53,79,48,51,58,65,61,53,44,72,66,60,58,54,44,28,30,43,36,37,54,18,40,84,48,85,75,76,53,65,80,56,53,71,62,38,76,42,46,32,10,69,66,98,55,91,66,53,55,36,56,53,51,36,52,44,51,49,48,41,42,45,74,74,77,102